Protein AF-A0A9X9HSL7-F1 (afdb_monomer_lite)

Radius of gyration: 44.94 Å; chains: 1; bounding box: 104×44×139 Å

Sequence (398 aa):
MDKENIPQENKRNYLLWALAIFALIAFLIVLGFYIFHFKTLFIIKDSATWGTFGDYVGGTLNPIISFLALIGLLYTIHQQAQEMEATRNELKQSAEQQSRQSEIFNLQQFESTFFSLLEQHNNILEKITNNNNKIIKNKKFNNLKLSIEDESIKEIYNNYLEHEELYSLNQSHIENSNRYIRNNIRQNPELRRYFIILFQILKFISISLSTDRQAITTSFSSNNEQSREILSSLYIDPKEKIYSNILRSLIPNEILKILALNCLTLDNSTDIQNLKTFFNFQGLLNRYNFLEHLQLIFSNDVCPIKNHHEFICLFLLKTIGIDDLQGSFSNNYTPEEITDLFMNSQKNFISILNDKISKLTVNIKNYNMLSSNEQARETETILKKFSNMLSILKSIEN

InterPro domains:
  IPR031709 Putative phage abortive infection protein [PF16872] (188-294)

Foldseek 3Di:
DDDPPPPVVVVVVVVVVVVVVVLVVQLVVLVVVVCVVVVDPDDDPDPVVVVVSCCSSCVPSVVVVVVVVVVVVVVVVVVVVVVVVVVVVVVVVVVVVVVVVVVVVLVVVLVVVLVVLLVVLVVLVVVLQVVQVVVVVVVCVVPDDDDDDPVRLVSSLVVLQDPPQCLDPPDDNQVSLLVRLVPRQCPDPSNVVNVVSVLVSLLSLCCSQDPCNPQSVVLVVDQDQVSLVSLLPDDDDPSSLVSLVVSLVSDDLSSLLSVLSNQFQHDPDPVPPPDHHRSNSLSSLLNRLSCQVRDLDDDLPDAPVRNCSSLSSLSSCLRRDCPSNCSSNVPPDDNVNSVVVNVVNLVSVLVNLVVLLVVLVVVLVVCVVVVVVVVNVVSVVVSVVSVSVNVVSVVPDD

Structure (mmCIF, N/CA/C/O backbone):
data_AF-A0A9X9HSL7-F1
#
_entry.id   AF-A0A9X9HSL7-F1
#
loop_
_atom_site.group_PDB
_atom_site.id
_atom_site.type_symbol
_atom_site.label_atom_id
_atom_site.label_alt_id
_atom_site.label_comp_id
_atom_site.label_asym_id
_atom_site.label_entity_id
_atom_site.label_seq_id
_atom_site.pdbx_PDB_ins_code
_atom_site.Cartn_x
_atom_site.Cartn_y
_atom_site.Cartn_z
_atom_site.occupancy
_atom_site.B_iso_or_equiv
_atom_site.auth_seq_id
_atom_site.auth_comp_id
_atom_site.auth_asym_id
_atom_site.auth_atom_id
_atom_site.pdbx_PDB_model_num
ATOM 1 N N . MET A 1 1 ? 7.705 -14.833 -48.960 1.00 34.09 1 MET A N 1
ATOM 2 C CA . MET A 1 1 ? 8.157 -14.978 -50.359 1.00 34.09 1 MET A CA 1
ATOM 3 C C . MET A 1 1 ? 9.651 -14.746 -50.317 1.00 34.09 1 MET A C 1
ATOM 5 O O . MET A 1 1 ? 10.117 -13.619 -50.445 1.00 34.09 1 MET A O 1
ATOM 9 N N . ASP A 1 2 ? 10.357 -15.805 -49.938 1.00 35.97 2 ASP A N 1
ATOM 10 C CA . ASP A 1 2 ? 11.780 -15.778 -49.639 1.00 35.97 2 ASP A CA 1
ATOM 11 C C . ASP A 1 2 ? 12.544 -15.615 -50.946 1.00 35.97 2 ASP A C 1
ATOM 13 O O . ASP A 1 2 ? 12.517 -16.488 -51.812 1.00 35.97 2 ASP A O 1
ATOM 17 N N . LYS A 1 3 ? 13.182 -14.456 -51.126 1.00 40.62 3 LYS A N 1
ATOM 18 C CA . LYS A 1 3 ? 14.195 -14.316 -52.166 1.00 40.62 3 LYS A CA 1
ATOM 19 C C . LYS A 1 3 ? 15.361 -15.191 -51.738 1.00 40.62 3 LYS A C 1
ATOM 21 O O . LYS A 1 3 ? 15.956 -14.932 -50.696 1.00 40.62 3 LYS A O 1
ATOM 26 N N . GLU A 1 4 ? 15.653 -16.213 -52.536 1.00 41.94 4 GLU A N 1
ATOM 27 C CA . GLU A 1 4 ? 16.879 -17.001 -52.458 1.00 41.94 4 GLU A CA 1
ATOM 28 C C . GLU A 1 4 ? 18.077 -16.062 -52.280 1.00 41.94 4 GLU A C 1
ATOM 30 O O . GLU A 1 4 ? 18.555 -15.415 -53.218 1.00 41.94 4 GLU A O 1
ATOM 35 N N . ASN A 1 5 ? 18.564 -15.978 -51.044 1.00 45.91 5 ASN A N 1
ATOM 36 C CA . ASN A 1 5 ? 19.870 -15.431 -50.748 1.00 45.91 5 ASN A CA 1
ATOM 37 C C . ASN A 1 5 ? 20.884 -16.434 -51.290 1.00 45.91 5 ASN A C 1
ATOM 39 O O . ASN A 1 5 ? 21.306 -17.350 -50.589 1.00 45.91 5 ASN A O 1
ATOM 43 N N . ILE A 1 6 ? 21.267 -16.267 -52.558 1.00 49.41 6 ILE A N 1
ATOM 44 C CA . ILE A 1 6 ? 22.496 -16.862 -53.082 1.00 49.41 6 ILE A CA 1
ATOM 45 C C . ILE A 1 6 ? 23.597 -16.485 -52.076 1.00 49.41 6 ILE A C 1
ATOM 47 O O . ILE A 1 6 ? 23.813 -15.281 -51.881 1.00 49.41 6 ILE A O 1
ATOM 51 N N . PRO A 1 7 ? 24.258 -17.452 -51.412 1.00 45.00 7 PRO A N 1
ATOM 52 C CA . PRO A 1 7 ? 25.229 -17.150 -50.368 1.00 45.00 7 PRO A CA 1
ATOM 53 C C . PRO A 1 7 ? 26.293 -16.209 -50.938 1.00 45.00 7 PRO A C 1
ATOM 55 O O . PRO A 1 7 ? 26.832 -16.459 -52.019 1.00 45.00 7 PRO A O 1
ATOM 58 N N . GLN A 1 8 ? 26.557 -15.091 -50.249 1.00 55.47 8 GLN A N 1
ATOM 59 C CA . GLN A 1 8 ? 27.452 -14.027 -50.734 1.00 55.47 8 GLN A CA 1
ATOM 60 C C . GLN A 1 8 ? 28.848 -14.546 -51.120 1.00 55.47 8 GLN A C 1
ATOM 62 O O . GLN A 1 8 ? 29.497 -14.001 -52.015 1.00 55.47 8 GLN A O 1
ATOM 67 N N . GLU A 1 9 ? 29.266 -15.656 -50.514 1.00 51.66 9 GLU A N 1
ATOM 68 C CA . GLU A 1 9 ? 30.484 -16.392 -50.841 1.00 51.66 9 GLU A CA 1
ATOM 69 C C . GLU A 1 9 ? 30.545 -16.832 -52.318 1.00 51.66 9 GLU A C 1
ATOM 71 O O . GLU A 1 9 ? 31.569 -16.649 -52.978 1.00 51.66 9 GLU A O 1
ATOM 76 N N . ASN A 1 10 ? 29.426 -17.288 -52.892 1.00 57.47 10 ASN A N 1
ATOM 77 C CA . ASN A 1 10 ? 29.357 -17.706 -54.296 1.00 57.47 10 ASN A CA 1
ATOM 78 C C . ASN A 1 10 ? 29.457 -16.520 -55.267 1.00 57.47 10 ASN A C 1
ATOM 80 O O . ASN A 1 10 ? 30.075 -16.642 -56.326 1.00 57.47 10 ASN A O 1
ATOM 84 N N . LYS A 1 11 ? 28.908 -15.351 -54.905 1.00 61.06 11 LYS A N 1
ATOM 85 C CA . LYS A 1 11 ? 29.014 -14.131 -55.727 1.00 61.06 11 LYS A CA 1
ATOM 86 C C . LYS A 1 11 ? 30.439 -13.574 -55.738 1.00 61.06 11 LYS A C 1
ATOM 88 O O . LYS A 1 11 ? 30.921 -13.171 -56.794 1.00 61.06 11 LYS A O 1
ATOM 93 N N . ARG A 1 12 ? 31.133 -13.602 -54.594 1.00 63.03 12 ARG A N 1
ATOM 94 C CA . ARG A 1 12 ? 32.540 -13.179 -54.489 1.00 63.03 12 ARG A CA 1
ATOM 95 C C . ARG A 1 12 ? 33.459 -14.070 -55.325 1.00 63.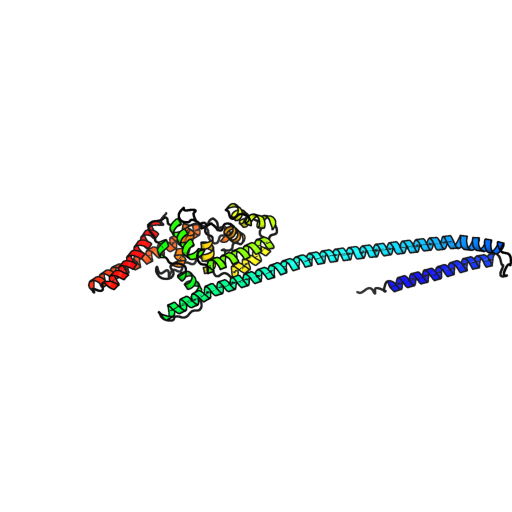03 12 ARG A C 1
ATOM 97 O O . ARG A 1 12 ? 34.295 -13.556 -56.061 1.00 63.03 12 ARG A O 1
ATOM 104 N N . ASN A 1 13 ? 33.257 -15.387 -55.276 1.00 68.81 13 ASN A N 1
ATOM 105 C CA . ASN A 1 13 ? 34.047 -16.335 -56.063 1.00 68.81 13 ASN A CA 1
ATOM 106 C C . ASN A 1 13 ? 33.836 -16.129 -57.570 1.00 68.81 13 ASN A C 1
ATOM 108 O O . ASN A 1 13 ? 34.804 -16.101 -58.325 1.00 68.81 13 ASN A O 1
ATOM 112 N N . TYR A 1 14 ? 32.599 -15.890 -58.010 1.00 75.88 14 TYR A N 1
ATOM 113 C CA . TYR A 1 14 ? 32.302 -15.595 -59.413 1.00 75.88 14 TYR A CA 1
ATOM 114 C C . TYR A 1 14 ? 32.969 -14.300 -59.908 1.00 75.88 14 TYR A C 1
ATOM 116 O O . TYR A 1 14 ? 33.540 -14.282 -60.996 1.00 75.88 14 TYR A O 1
ATOM 124 N N . LEU A 1 15 ? 32.957 -13.233 -59.099 1.00 72.19 15 LEU A N 1
ATOM 125 C CA . LEU A 1 15 ? 33.617 -11.964 -59.435 1.00 72.19 15 LEU A CA 1
ATOM 126 C C . LEU A 1 15 ? 35.140 -12.117 -59.577 1.00 72.19 15 LEU A C 1
ATOM 128 O O . LEU A 1 15 ? 35.725 -11.554 -60.502 1.00 72.19 15 LEU A O 1
ATOM 132 N N . LEU A 1 16 ? 35.776 -12.910 -58.707 1.00 73.94 16 LEU A N 1
ATOM 133 C CA . LEU A 1 16 ? 37.214 -13.192 -58.781 1.00 73.94 16 LEU A CA 1
ATOM 134 C C . LEU A 1 16 ? 37.581 -13.977 -60.050 1.00 73.94 16 LEU A C 1
ATOM 136 O O . LEU A 1 16 ? 38.534 -13.615 -60.742 1.00 73.94 16 LEU A O 1
ATOM 140 N N . TRP A 1 17 ? 36.799 -15.003 -60.403 1.00 80.56 17 TRP A N 1
ATOM 141 C CA . TRP A 1 17 ? 36.993 -15.756 -61.647 1.00 80.56 17 TRP A CA 1
ATOM 142 C C . TRP A 1 17 ? 36.742 -14.899 -62.895 1.00 80.56 17 TRP A C 1
ATOM 144 O O . TRP A 1 17 ? 37.509 -14.978 -63.855 1.00 80.56 17 TRP A O 1
ATOM 154 N N . ALA A 1 18 ? 35.725 -14.035 -62.877 1.00 78.94 18 ALA A N 1
ATOM 155 C CA . ALA A 1 18 ? 35.432 -13.121 -63.979 1.00 78.94 18 ALA A CA 1
ATOM 156 C C . ALA A 1 18 ? 36.569 -12.108 -64.216 1.00 78.94 18 ALA A C 1
ATOM 158 O O . ALA A 1 18 ? 36.962 -11.887 -65.362 1.00 78.94 18 ALA A O 1
ATOM 159 N N . LEU A 1 19 ? 37.144 -11.540 -63.149 1.00 76.06 19 LEU A N 1
ATOM 160 C CA . LEU A 1 19 ? 38.304 -10.642 -63.235 1.00 76.06 19 LEU A CA 1
ATOM 161 C C . LEU A 1 19 ? 39.553 -11.356 -63.773 1.00 76.06 19 LEU A C 1
ATOM 163 O O . LEU A 1 19 ? 40.258 -10.798 -64.614 1.00 76.06 19 LEU A O 1
ATOM 167 N N . ALA A 1 20 ? 39.802 -12.598 -63.345 1.00 79.19 20 ALA A N 1
ATOM 168 C CA . ALA A 1 20 ? 40.928 -13.398 -63.830 1.00 79.19 20 ALA A CA 1
ATOM 169 C C . ALA A 1 20 ? 40.811 -13.722 -65.331 1.00 79.19 20 ALA A C 1
ATOM 171 O O . ALA A 1 20 ? 41.781 -13.585 -66.078 1.00 79.19 20 ALA A O 1
ATOM 172 N N . ILE A 1 21 ? 39.611 -14.093 -65.792 1.00 84.38 21 ILE A N 1
ATOM 173 C CA . ILE A 1 21 ? 39.335 -14.361 -67.211 1.00 84.38 21 ILE A CA 1
ATOM 174 C C . ILE A 1 21 ? 39.485 -13.082 -68.043 1.00 84.38 21 ILE A C 1
ATOM 176 O O . ILE A 1 21 ? 40.096 -13.109 -69.110 1.00 84.38 21 ILE A O 1
ATOM 180 N N . PHE A 1 22 ? 38.983 -11.948 -67.550 1.00 82.12 22 PHE A N 1
ATOM 181 C CA . PHE A 1 22 ? 39.115 -10.663 -68.235 1.00 82.12 22 PHE A CA 1
ATOM 182 C C . PHE A 1 22 ? 40.582 -10.239 -68.394 1.00 82.12 22 PHE A C 1
ATOM 184 O O . PHE A 1 22 ? 40.991 -9.832 -69.482 1.00 82.12 22 PHE A O 1
ATOM 191 N N . ALA A 1 23 ? 41.393 -10.383 -67.340 1.00 78.25 23 ALA A N 1
ATOM 192 C CA . ALA A 1 23 ? 42.823 -10.083 -67.387 1.00 78.25 23 ALA A CA 1
ATOM 193 C C . ALA A 1 23 ? 43.567 -10.965 -68.408 1.00 78.25 23 ALA A C 1
ATOM 195 O O . ALA A 1 23 ? 44.396 -10.463 -69.170 1.00 78.25 23 ALA A O 1
ATOM 196 N N . LEU A 1 24 ? 43.224 -12.257 -68.480 1.00 82.50 24 LEU A N 1
ATOM 197 C CA . LEU A 1 24 ? 43.778 -13.188 -69.466 1.00 82.50 24 LEU A CA 1
ATOM 198 C C . LEU A 1 24 ? 43.417 -12.780 -70.903 1.00 82.50 24 LEU A C 1
ATOM 200 O O . LEU A 1 24 ? 44.280 -12.768 -71.778 1.00 82.50 24 LEU A O 1
ATOM 204 N N . ILE A 1 25 ? 42.159 -12.406 -71.146 1.00 84.81 25 ILE A N 1
ATOM 205 C CA . ILE A 1 25 ? 41.692 -11.953 -72.464 1.00 84.81 25 ILE A CA 1
ATOM 206 C C . ILE A 1 25 ? 42.398 -10.654 -72.873 1.00 84.81 25 ILE A C 1
ATOM 208 O O . ILE A 1 25 ? 42.884 -10.558 -73.998 1.00 84.81 25 ILE A O 1
ATOM 212 N N . ALA A 1 26 ? 42.510 -9.676 -71.969 1.00 80.31 26 ALA A N 1
ATOM 213 C CA . ALA A 1 26 ? 43.207 -8.417 -72.237 1.00 80.31 26 ALA A CA 1
ATOM 214 C C . ALA A 1 26 ? 44.682 -8.648 -72.611 1.00 80.31 26 ALA A C 1
ATOM 216 O O . ALA A 1 26 ? 45.178 -8.056 -73.570 1.00 80.31 26 ALA A O 1
ATOM 217 N N . PHE A 1 27 ? 45.361 -9.562 -71.912 1.00 81.62 27 PHE A N 1
ATOM 218 C CA . PHE A 1 27 ? 46.731 -9.958 -72.235 1.00 81.62 27 PHE A CA 1
ATOM 219 C C . PHE A 1 27 ? 46.840 -10.598 -73.626 1.00 81.62 27 PHE A C 1
ATOM 221 O O . PHE A 1 27 ? 47.694 -10.204 -74.421 1.00 81.62 27 PHE A O 1
ATOM 228 N N . LEU A 1 28 ? 45.946 -11.537 -73.954 1.00 83.56 28 LEU A N 1
ATOM 229 C CA . LEU A 1 28 ? 45.916 -12.196 -75.264 1.00 83.56 28 LEU A CA 1
ATOM 230 C C . LEU A 1 28 ? 45.619 -11.219 -76.411 1.00 83.56 28 LEU A C 1
ATOM 232 O O . LEU A 1 28 ? 46.181 -11.372 -77.493 1.00 83.56 28 LEU A O 1
ATOM 236 N N . ILE A 1 29 ? 44.785 -10.200 -76.183 1.00 82.62 29 ILE A N 1
ATOM 237 C CA . ILE A 1 29 ? 44.496 -9.151 -77.171 1.00 82.62 29 ILE A CA 1
ATOM 238 C C . ILE A 1 29 ? 45.744 -8.303 -77.440 1.00 82.62 29 ILE A C 1
ATOM 240 O O . ILE A 1 29 ? 46.105 -8.117 -78.601 1.00 82.62 29 ILE A O 1
ATOM 244 N N . VAL A 1 30 ? 46.434 -7.826 -76.397 1.00 80.62 30 VAL A N 1
ATOM 245 C CA . VAL A 1 30 ? 47.669 -7.031 -76.557 1.00 80.62 30 VAL A CA 1
ATOM 246 C C . VAL A 1 30 ? 48.761 -7.857 -77.246 1.00 80.62 30 VAL A C 1
ATOM 248 O O . VAL A 1 30 ? 49.420 -7.368 -78.164 1.00 80.62 30 VAL A O 1
ATOM 251 N N . LEU A 1 31 ? 48.901 -9.132 -76.869 1.00 78.62 31 LEU A N 1
ATOM 252 C CA . LEU A 1 31 ? 49.821 -10.070 -77.512 1.00 78.62 31 LEU A CA 1
ATOM 253 C C . LEU A 1 31 ? 49.461 -10.303 -78.990 1.00 78.62 31 LEU A C 1
ATOM 255 O O . LEU A 1 31 ? 50.338 -10.286 -79.852 1.00 78.62 31 LEU A O 1
ATOM 259 N N . GLY A 1 32 ? 48.173 -10.475 -79.296 1.00 80.25 32 GLY A N 1
ATOM 260 C CA . GLY A 1 32 ? 47.668 -10.659 -80.656 1.00 80.25 32 GLY A CA 1
ATOM 261 C C . GLY A 1 32 ? 47.916 -9.443 -81.549 1.00 80.25 32 GLY A C 1
ATOM 262 O O . GLY A 1 32 ? 48.407 -9.600 -82.666 1.00 80.25 32 GLY A O 1
ATOM 263 N N . PHE A 1 33 ? 47.655 -8.231 -81.048 1.00 77.94 33 PHE A N 1
ATOM 264 C CA . PHE A 1 33 ? 47.955 -6.984 -81.760 1.00 77.94 33 PHE A CA 1
ATOM 265 C C . PHE A 1 33 ? 49.455 -6.807 -82.014 1.00 77.94 33 PHE A C 1
ATOM 267 O O . PHE A 1 33 ? 49.844 -6.410 -83.114 1.00 77.94 33 PHE A O 1
ATOM 274 N N . TYR A 1 34 ? 50.299 -7.157 -81.041 1.00 74.12 34 TYR A N 1
ATOM 275 C CA . TYR A 1 34 ? 51.751 -7.124 -81.203 1.00 74.12 34 TYR A CA 1
ATOM 276 C C . TYR A 1 34 ? 52.224 -8.095 -82.301 1.00 74.12 34 TYR A C 1
ATOM 278 O O . TYR A 1 34 ? 52.914 -7.688 -83.237 1.00 74.12 34 TYR A O 1
ATOM 286 N N . ILE A 1 35 ? 51.798 -9.362 -82.256 1.00 75.25 35 ILE A N 1
ATOM 287 C CA . ILE A 1 35 ? 52.170 -10.374 -83.262 1.00 75.25 35 ILE A CA 1
ATOM 288 C C . ILE A 1 35 ? 51.656 -9.984 -84.657 1.00 75.25 35 ILE A C 1
ATOM 290 O O . ILE A 1 35 ? 52.379 -10.129 -85.643 1.00 75.25 35 ILE A O 1
ATOM 294 N N . PHE A 1 36 ? 50.431 -9.458 -84.750 1.00 74.19 36 PHE A N 1
ATOM 295 C CA . PHE A 1 36 ? 49.831 -9.024 -86.013 1.00 74.19 36 PHE A CA 1
ATOM 296 C C . PHE A 1 36 ? 50.592 -7.857 -86.656 1.00 74.19 36 PHE A C 1
ATOM 298 O O . PHE A 1 36 ? 50.850 -7.879 -87.861 1.00 74.19 36 PHE A O 1
ATOM 305 N N . HIS A 1 37 ? 50.976 -6.855 -85.861 1.00 71.12 37 HIS A N 1
ATOM 306 C CA . HIS A 1 37 ? 51.648 -5.656 -86.358 1.00 71.12 37 HIS A CA 1
ATOM 307 C C . HIS A 1 37 ? 53.121 -5.911 -86.710 1.00 71.12 37 HIS A C 1
ATOM 309 O O . HIS A 1 37 ? 53.603 -5.434 -87.736 1.00 71.12 37 HIS A O 1
ATOM 315 N N . PHE A 1 38 ? 53.839 -6.683 -85.890 1.00 69.94 38 PHE A N 1
ATOM 316 C CA . PHE A 1 38 ? 55.276 -6.904 -86.072 1.00 69.94 38 PHE A CA 1
ATOM 317 C C . PHE A 1 38 ? 55.615 -8.159 -86.890 1.00 69.94 38 PHE A C 1
ATOM 319 O O . PHE A 1 38 ? 56.755 -8.290 -87.322 1.00 69.94 38 PHE A O 1
ATOM 326 N N . LYS A 1 39 ? 54.650 -9.060 -87.146 1.00 65.00 39 LYS A N 1
ATOM 327 C CA . LYS A 1 39 ? 54.799 -10.305 -87.937 1.00 65.00 39 LYS A CA 1
ATOM 328 C C . LYS A 1 39 ? 55.990 -11.193 -87.534 1.00 65.00 39 LYS A C 1
ATOM 330 O O . LYS A 1 39 ? 56.456 -12.007 -88.331 1.00 65.00 39 LYS A O 1
ATOM 335 N N . THR A 1 40 ? 56.469 -11.077 -86.298 1.00 60.16 40 THR A N 1
ATOM 336 C CA . THR A 1 40 ? 57.650 -11.799 -85.814 1.00 60.16 40 THR A CA 1
ATOM 337 C C . THR A 1 40 ? 57.222 -12.927 -84.884 1.00 60.16 40 THR A C 1
ATOM 339 O O . THR A 1 40 ? 56.828 -12.686 -83.750 1.00 60.16 40 THR A O 1
ATOM 342 N N . LEU A 1 41 ? 57.295 -14.169 -85.373 1.00 56.03 41 LEU A N 1
ATOM 343 C CA . LEU A 1 41 ? 57.035 -15.393 -84.593 1.00 56.03 41 LEU A CA 1
ATOM 344 C C . LEU A 1 41 ? 58.322 -16.148 -84.204 1.00 56.03 41 LEU A C 1
ATOM 346 O O . LEU A 1 41 ? 58.247 -17.208 -83.588 1.00 56.03 41 LEU A O 1
ATOM 350 N N . PHE A 1 42 ? 59.506 -15.631 -84.552 1.00 55.25 42 PHE A N 1
ATOM 351 C CA . PHE A 1 42 ? 60.787 -16.266 -84.231 1.00 55.25 42 PHE A CA 1
ATOM 352 C C . PHE A 1 42 ? 61.428 -15.648 -82.986 1.00 55.25 42 PHE A C 1
ATOM 354 O O . PHE A 1 42 ? 61.433 -14.431 -82.822 1.00 55.25 42 PHE A O 1
ATOM 361 N N . ILE A 1 43 ? 61.994 -16.502 -82.128 1.00 56.88 43 ILE A N 1
ATOM 362 C CA . ILE A 1 43 ? 62.700 -16.131 -80.894 1.00 56.88 43 ILE A CA 1
ATOM 363 C C . ILE A 1 43 ? 63.915 -15.264 -81.261 1.00 56.88 43 ILE A C 1
ATOM 365 O O . ILE A 1 43 ? 64.950 -15.770 -81.701 1.00 56.88 43 ILE A O 1
ATOM 369 N N . ILE A 1 44 ? 63.779 -13.947 -81.107 1.00 57.81 44 ILE A N 1
ATOM 370 C CA . ILE A 1 44 ? 64.858 -12.979 -81.325 1.00 57.81 44 ILE A CA 1
ATOM 371 C C . ILE A 1 44 ? 65.863 -13.127 -80.168 1.00 57.81 44 ILE A C 1
ATOM 373 O O . ILE A 1 44 ? 65.477 -13.094 -78.999 1.00 57.81 44 ILE A O 1
ATOM 377 N N . LYS A 1 45 ? 67.155 -13.308 -80.481 1.00 58.41 45 LYS A N 1
ATOM 378 C CA . LYS A 1 45 ? 68.253 -13.445 -79.495 1.00 58.41 45 LYS A CA 1
ATOM 379 C C . LYS A 1 45 ? 68.745 -12.105 -78.916 1.00 58.41 45 LYS A C 1
ATOM 381 O O . LYS A 1 45 ? 69.679 -12.102 -78.121 1.00 58.41 45 LYS A O 1
ATOM 386 N N . ASP A 1 46 ? 68.151 -10.985 -79.327 1.00 66.94 46 ASP A N 1
ATOM 387 C CA . ASP A 1 46 ? 68.567 -9.635 -78.941 1.00 66.94 46 ASP A CA 1
ATOM 388 C C . ASP A 1 46 ? 67.749 -9.110 -77.751 1.00 66.94 46 ASP A C 1
A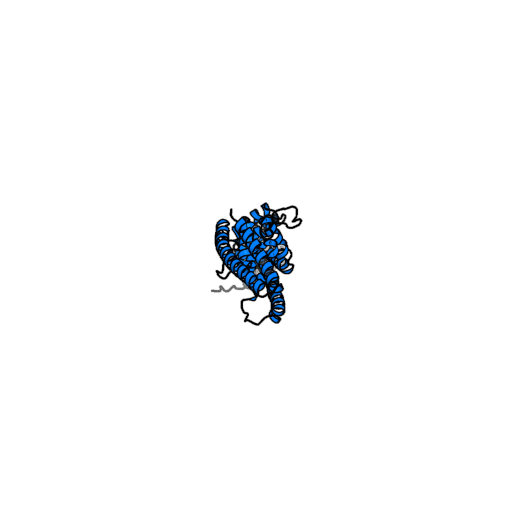TOM 390 O O . ASP A 1 46 ? 66.533 -8.915 -77.839 1.00 66.94 46 ASP A O 1
ATOM 394 N N . SER A 1 47 ? 68.438 -8.865 -76.637 1.00 69.94 47 SER A N 1
ATOM 395 C CA . SER A 1 47 ? 67.862 -8.403 -75.369 1.00 69.94 47 SER A CA 1
ATOM 396 C C . SER A 1 47 ? 67.143 -7.050 -75.502 1.00 69.94 47 SER A C 1
ATOM 398 O O . SER A 1 47 ? 66.130 -6.818 -74.841 1.00 69.94 47 SER A O 1
ATOM 400 N N . ALA A 1 48 ? 67.593 -6.176 -76.411 1.00 74.62 48 ALA A N 1
ATOM 401 C CA . ALA A 1 48 ? 66.990 -4.854 -76.604 1.00 74.62 48 ALA A CA 1
ATOM 402 C C . ALA A 1 48 ? 65.541 -4.926 -77.131 1.00 74.62 48 ALA A C 1
ATOM 404 O O . ALA A 1 48 ? 64.688 -4.141 -76.717 1.00 74.62 48 ALA A O 1
ATOM 405 N N . THR A 1 49 ? 65.239 -5.899 -77.998 1.00 71.38 49 THR A N 1
ATOM 406 C CA . THR A 1 49 ? 63.880 -6.111 -78.541 1.00 71.38 49 THR A CA 1
ATOM 407 C C . THR A 1 49 ? 62.903 -6.686 -77.514 1.00 71.38 49 THR A C 1
ATOM 409 O O . THR A 1 49 ? 61.712 -6.376 -77.544 1.00 71.38 49 THR A O 1
ATOM 412 N N . TRP A 1 50 ? 63.406 -7.467 -76.554 1.00 72.94 50 TRP A N 1
ATOM 413 C CA . TRP A 1 50 ? 62.620 -7.922 -75.407 1.00 72.94 50 TRP A CA 1
ATOM 414 C C . TRP A 1 50 ? 62.288 -6.774 -74.449 1.00 72.94 50 TRP A C 1
ATOM 416 O O . TRP A 1 50 ? 61.181 -6.741 -73.913 1.00 72.94 50 TRP A O 1
ATOM 426 N N . GLY A 1 51 ? 63.202 -5.809 -74.291 1.00 75.38 51 GLY A N 1
ATOM 427 C CA . GLY A 1 51 ? 62.955 -4.575 -73.541 1.00 75.38 51 GLY A CA 1
ATOM 428 C C . GLY A 1 51 ? 61.807 -3.751 -74.131 1.00 75.38 51 GLY A C 1
ATOM 429 O O . GLY A 1 51 ? 60.838 -3.466 -73.436 1.00 75.38 51 GLY A O 1
ATOM 430 N N . THR A 1 52 ? 61.843 -3.463 -75.436 1.00 79.00 52 THR A N 1
ATOM 431 C CA . THR A 1 52 ? 60.795 -2.664 -76.104 1.00 79.00 52 THR A CA 1
ATOM 432 C C . THR A 1 52 ? 59.438 -3.371 -76.178 1.00 79.00 52 THR A C 1
ATOM 434 O O . THR A 1 52 ? 58.396 -2.719 -76.096 1.00 79.00 52 THR A O 1
ATOM 437 N N . PHE A 1 53 ? 59.419 -4.704 -76.287 1.00 77.69 53 PHE A N 1
ATOM 438 C CA . PHE A 1 53 ? 58.191 -5.490 -76.125 1.00 77.69 53 PHE A CA 1
ATOM 439 C C . PHE A 1 53 ? 57.622 -5.365 -74.708 1.00 77.69 53 PHE A C 1
ATOM 441 O O . PHE A 1 53 ? 56.427 -5.104 -74.546 1.00 77.69 53 PHE A O 1
ATOM 448 N N . GLY A 1 54 ? 58.477 -5.514 -73.692 1.00 77.00 54 GLY A N 1
ATOM 449 C CA . GLY A 1 54 ? 58.109 -5.333 -72.291 1.00 77.00 54 GLY A CA 1
ATOM 450 C C . GLY A 1 54 ? 57.517 -3.950 -72.021 1.00 77.00 54 GLY A C 1
ATOM 451 O O . GLY A 1 54 ? 56.488 -3.856 -71.354 1.00 77.00 54 GLY A O 1
ATOM 452 N N . ASP A 1 55 ? 58.091 -2.902 -72.615 1.00 81.56 55 ASP A N 1
ATOM 453 C CA . ASP A 1 55 ? 57.598 -1.526 -72.498 1.00 81.56 55 ASP A CA 1
ATOM 454 C C . ASP A 1 55 ? 56.217 -1.334 -73.147 1.00 81.56 55 ASP A C 1
ATOM 456 O O . ASP A 1 55 ? 55.357 -0.665 -72.577 1.00 81.56 55 ASP A O 1
ATOM 460 N N . TYR A 1 56 ? 55.950 -1.949 -74.306 1.00 80.62 56 TYR A N 1
ATOM 461 C CA . TYR A 1 56 ? 54.640 -1.872 -74.972 1.00 80.62 56 TYR A CA 1
ATOM 462 C C . TYR A 1 56 ? 53.545 -2.630 -74.205 1.00 80.62 56 TYR A C 1
ATOM 464 O O . TYR A 1 56 ? 52.454 -2.097 -73.963 1.00 80.62 56 TYR A O 1
ATOM 472 N N . VAL A 1 57 ? 53.842 -3.871 -73.802 1.00 80.12 57 VAL A N 1
ATOM 473 C CA . VAL A 1 57 ? 52.928 -4.716 -73.020 1.00 80.12 57 VAL A CA 1
ATOM 474 C C . VAL A 1 57 ? 52.665 -4.065 -71.667 1.00 80.12 57 VAL A C 1
ATOM 476 O O . VAL A 1 57 ? 51.508 -3.851 -71.315 1.00 80.12 57 VAL A O 1
ATOM 479 N N . GLY A 1 58 ? 53.717 -3.676 -70.944 1.00 80.38 58 GLY A N 1
ATOM 480 C CA . GLY A 1 58 ? 53.616 -2.999 -69.654 1.00 80.38 58 GLY A CA 1
ATOM 481 C C . GLY A 1 58 ? 52.920 -1.643 -69.754 1.00 80.38 58 GLY A C 1
ATOM 482 O O . GLY A 1 58 ? 52.041 -1.350 -68.948 1.00 80.38 58 GLY A O 1
ATOM 483 N N . GLY A 1 59 ? 53.234 -0.841 -70.773 1.00 81.88 59 GLY A N 1
ATOM 484 C CA . GLY A 1 59 ? 52.637 0.478 -70.995 1.00 81.88 59 GLY A CA 1
ATOM 485 C C . GLY A 1 59 ? 51.141 0.439 -71.319 1.00 81.88 59 GLY A C 1
ATOM 486 O O . GLY A 1 59 ? 50.423 1.371 -70.966 1.00 81.88 59 GLY A O 1
ATOM 487 N N . THR A 1 60 ? 50.653 -0.648 -71.926 1.00 81.06 60 THR A N 1
ATOM 488 C CA . THR A 1 60 ? 49.230 -0.810 -72.278 1.00 81.06 60 THR A CA 1
ATOM 489 C C . THR A 1 60 ? 48.442 -1.550 -71.194 1.00 81.06 60 THR A C 1
ATOM 491 O O . THR A 1 60 ? 47.344 -1.129 -70.829 1.00 81.06 60 THR A O 1
ATOM 494 N N . LEU A 1 61 ? 48.986 -2.643 -70.644 1.00 81.31 61 LEU A N 1
ATOM 495 C CA . LEU A 1 61 ? 48.300 -3.448 -69.628 1.00 81.31 61 LEU A CA 1
ATOM 496 C C . LEU A 1 61 ? 48.300 -2.791 -68.247 1.00 81.31 61 LEU A C 1
ATOM 498 O O . LEU A 1 61 ? 47.280 -2.876 -67.566 1.00 81.31 61 LEU A O 1
ATOM 502 N N . ASN A 1 62 ? 49.375 -2.114 -67.822 1.00 83.94 62 ASN A N 1
ATOM 503 C CA . ASN A 1 62 ? 49.432 -1.548 -66.469 1.00 83.94 62 ASN A CA 1
ATOM 504 C C . ASN A 1 62 ? 48.333 -0.506 -66.203 1.00 83.94 62 ASN A C 1
ATOM 506 O O . ASN A 1 62 ? 47.717 -0.598 -65.139 1.00 83.94 62 ASN A O 1
ATOM 510 N N . PRO A 1 63 ? 48.012 0.437 -67.116 1.00 87.25 63 PRO A N 1
ATOM 511 C CA . PRO A 1 63 ? 46.885 1.350 -66.917 1.00 87.25 63 PRO A CA 1
ATOM 512 C C . PRO A 1 63 ? 45.531 0.632 -66.824 1.00 87.25 63 PRO A C 1
ATOM 514 O O . PRO A 1 63 ? 44.723 0.967 -65.958 1.00 87.25 63 PRO A O 1
ATOM 517 N N . ILE A 1 64 ? 45.295 -0.388 -67.661 1.00 82.75 64 ILE A N 1
ATOM 518 C CA . ILE A 1 64 ? 44.043 -1.168 -67.666 1.00 82.75 64 ILE A CA 1
ATOM 519 C C . ILE A 1 64 ? 43.900 -1.951 -66.356 1.00 82.75 64 ILE A C 1
ATOM 521 O O . ILE A 1 64 ? 42.868 -1.865 -65.691 1.00 82.75 64 ILE A O 1
ATOM 525 N N . ILE A 1 65 ? 44.948 -2.677 -65.956 1.00 83.50 65 ILE A N 1
ATOM 526 C CA . ILE A 1 65 ? 44.982 -3.444 -64.705 1.00 83.50 65 ILE A CA 1
ATOM 527 C C . ILE A 1 65 ? 44.823 -2.507 -63.501 1.00 83.50 65 ILE A C 1
ATOM 529 O O . ILE A 1 65 ? 44.026 -2.798 -62.612 1.00 83.50 65 ILE A O 1
ATOM 533 N N . SER A 1 66 ? 45.512 -1.360 -63.483 1.00 87.81 66 SER A N 1
ATOM 534 C CA . SER A 1 66 ? 45.398 -0.382 -62.390 1.00 87.81 66 SER A CA 1
ATOM 535 C C . SER A 1 66 ? 43.985 0.196 -62.270 1.00 87.81 66 SER A C 1
ATOM 537 O O . SER A 1 66 ? 43.477 0.351 -61.161 1.00 87.81 66 SER A O 1
ATOM 539 N N . PHE A 1 67 ? 43.312 0.471 -63.391 1.00 85.88 67 PHE A N 1
ATOM 540 C CA . PHE A 1 67 ? 41.933 0.960 -63.379 1.00 85.88 67 PHE A CA 1
ATOM 541 C C . PHE A 1 67 ? 40.944 -0.100 -62.870 1.00 85.88 67 PHE A C 1
ATOM 543 O O . PHE A 1 67 ? 40.081 0.201 -62.046 1.00 85.88 67 PHE A O 1
ATOM 550 N N . LEU A 1 68 ? 41.100 -1.360 -63.290 1.00 83.06 68 LEU A N 1
ATOM 551 C CA . LEU A 1 68 ? 40.294 -2.470 -62.770 1.00 83.06 68 LEU A CA 1
ATOM 552 C C . LEU A 1 68 ? 40.531 -2.703 -61.276 1.00 83.06 68 LEU A C 1
ATOM 554 O O . LEU A 1 68 ? 39.576 -2.941 -60.538 1.00 83.06 68 LEU A O 1
ATOM 558 N N . ALA A 1 69 ? 41.781 -2.597 -60.820 1.00 87.44 69 ALA A N 1
ATOM 559 C CA . ALA A 1 69 ? 42.120 -2.678 -59.404 1.00 87.44 69 ALA A CA 1
ATOM 560 C C . ALA A 1 69 ? 41.432 -1.564 -58.599 1.00 87.44 69 ALA A C 1
ATOM 562 O O . ALA A 1 69 ? 40.875 -1.836 -57.535 1.00 87.44 69 ALA A O 1
ATOM 563 N N . LEU A 1 70 ? 41.386 -0.334 -59.129 1.00 90.56 70 LEU A N 1
ATOM 564 C CA . LEU A 1 70 ? 40.649 0.774 -58.518 1.00 90.56 70 LEU A CA 1
ATOM 565 C C . LEU A 1 70 ? 39.139 0.486 -58.435 1.00 90.56 70 LEU A C 1
ATOM 567 O O . LEU A 1 70 ? 38.541 0.716 -57.387 1.00 90.56 70 LEU A O 1
ATOM 571 N N . ILE A 1 71 ? 38.522 -0.059 -59.490 1.00 88.19 71 ILE A N 1
ATOM 572 C CA . ILE A 1 71 ? 37.099 -0.451 -59.472 1.00 88.19 71 ILE A CA 1
ATOM 573 C C . ILE A 1 71 ? 36.843 -1.543 -58.425 1.00 88.19 71 ILE A C 1
ATOM 575 O O . ILE A 1 71 ? 35.889 -1.441 -57.654 1.00 88.19 71 ILE A O 1
ATOM 579 N N . GLY A 1 72 ? 37.697 -2.568 -58.363 1.00 87.88 72 GLY A N 1
ATOM 580 C CA . GLY A 1 72 ? 37.596 -3.634 -57.364 1.00 87.88 72 GLY A CA 1
ATOM 581 C C . GLY A 1 72 ? 37.719 -3.108 -55.931 1.00 87.88 72 GLY A C 1
ATOM 582 O O . GLY A 1 72 ? 36.961 -3.522 -55.049 1.00 87.88 72 GLY A O 1
ATOM 583 N N . LEU A 1 73 ? 38.612 -2.139 -55.705 1.00 91.12 73 LEU A N 1
ATOM 584 C CA . LEU A 1 73 ? 38.742 -1.445 -54.426 1.00 91.12 73 LEU A CA 1
ATOM 585 C C . LEU A 1 73 ? 37.477 -0.642 -54.087 1.00 91.12 73 LEU A C 1
ATOM 587 O O . LEU A 1 73 ? 36.962 -0.780 -52.982 1.00 91.12 73 LEU A O 1
ATOM 591 N N . LEU A 1 74 ? 36.938 0.141 -55.028 1.00 91.62 74 LEU A N 1
ATOM 592 C CA . LEU A 1 74 ? 35.699 0.905 -54.826 1.00 91.62 74 LEU A CA 1
ATOM 593 C C . LEU A 1 74 ? 34.502 -0.004 -54.518 1.00 91.62 74 LEU A C 1
ATOM 595 O O . LEU A 1 74 ? 33.717 0.304 -53.624 1.00 91.62 74 LEU A O 1
ATOM 599 N N . TYR A 1 75 ? 34.386 -1.142 -55.207 1.00 87.69 75 TYR A N 1
ATOM 600 C CA . TYR A 1 75 ? 33.358 -2.145 -54.922 1.00 87.69 75 TYR A CA 1
ATOM 601 C C . TYR A 1 75 ? 33.518 -2.734 -53.516 1.00 87.69 75 TYR A C 1
ATOM 603 O O . TYR A 1 75 ? 32.542 -2.864 -52.781 1.00 87.69 75 TYR A O 1
ATOM 611 N N . THR A 1 76 ? 34.755 -3.031 -53.113 1.00 89.75 76 THR A N 1
ATOM 612 C CA . THR A 1 76 ? 35.054 -3.533 -51.765 1.00 89.75 76 THR A CA 1
ATOM 613 C C . THR A 1 76 ? 34.696 -2.500 -50.696 1.00 89.75 76 THR A C 1
ATOM 615 O O . THR A 1 76 ? 34.055 -2.851 -49.712 1.00 89.75 76 THR A O 1
ATOM 618 N N . ILE A 1 77 ? 35.032 -1.223 -50.903 1.00 93.69 77 ILE A N 1
ATOM 619 C CA . ILE A 1 77 ? 34.654 -0.124 -50.000 1.00 93.69 77 ILE A CA 1
ATOM 620 C C . ILE A 1 77 ? 33.130 0.010 -49.919 1.00 93.69 77 ILE A C 1
ATOM 622 O O . ILE A 1 77 ? 32.582 0.178 -48.833 1.00 93.69 77 ILE A O 1
ATOM 626 N N . HIS A 1 78 ? 32.432 -0.093 -51.052 1.00 90.81 78 HIS A N 1
ATOM 627 C CA . HIS A 1 78 ? 30.973 -0.040 -51.083 1.00 90.81 78 HIS A CA 1
ATOM 628 C C . HIS A 1 78 ? 30.339 -1.189 -50.287 1.00 90.81 78 HIS A C 1
ATOM 630 O O . HIS A 1 78 ? 29.453 -0.952 -49.470 1.00 90.81 78 HIS A O 1
ATOM 636 N N . GLN A 1 79 ? 30.827 -2.416 -50.473 1.00 89.50 79 GLN A N 1
ATOM 637 C CA . GLN A 1 79 ? 30.380 -3.587 -49.720 1.00 89.50 79 GLN A CA 1
ATOM 638 C C . GLN A 1 79 ? 30.654 -3.429 -48.216 1.00 89.50 79 GLN A C 1
ATOM 640 O O . GLN A 1 79 ? 29.765 -3.659 -47.401 1.00 89.50 79 GLN A O 1
ATOM 645 N N . GLN A 1 80 ? 31.856 -2.974 -47.848 1.00 91.44 80 GLN A N 1
ATOM 646 C CA . GLN A 1 80 ? 32.216 -2.702 -46.454 1.00 91.44 80 GLN A CA 1
ATOM 647 C C . GLN A 1 80 ? 31.291 -1.651 -45.829 1.00 91.44 80 GLN A C 1
ATOM 649 O O . GLN A 1 80 ? 30.854 -1.820 -44.693 1.00 91.44 80 GLN A O 1
ATOM 654 N N . ALA A 1 81 ? 30.945 -0.592 -46.567 1.00 94.38 81 ALA A N 1
ATOM 655 C CA . ALA A 1 81 ? 30.010 0.424 -46.094 1.00 94.38 81 ALA A CA 1
ATOM 656 C C . ALA A 1 81 ? 28.608 -0.158 -45.837 1.00 94.38 81 ALA A C 1
ATOM 658 O O . ALA A 1 81 ? 28.006 0.150 -44.808 1.00 94.38 81 ALA A O 1
ATOM 659 N N . GLN A 1 82 ? 28.115 -1.037 -46.717 1.00 94.06 82 GLN A N 1
ATOM 660 C CA . GLN A 1 82 ? 26.829 -1.718 -46.524 1.00 94.06 82 GLN A CA 1
ATOM 661 C C . GLN A 1 82 ? 26.839 -2.654 -45.308 1.00 94.06 82 GLN A C 1
ATOM 663 O O . GLN A 1 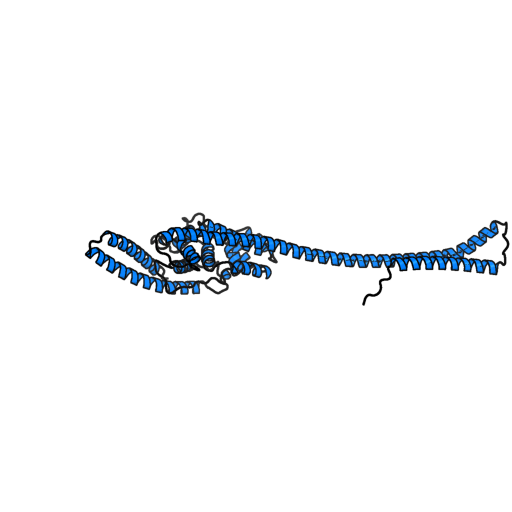82 ? 25.892 -2.655 -44.522 1.00 94.06 82 GLN A O 1
ATOM 668 N N . GLU A 1 83 ? 27.907 -3.431 -45.115 1.00 94.12 83 GLU A N 1
ATOM 669 C CA . GLU A 1 83 ? 28.050 -4.320 -43.955 1.00 94.12 83 GLU A CA 1
ATOM 670 C C . GLU A 1 83 ? 28.127 -3.531 -42.641 1.00 94.12 83 GLU A C 1
ATOM 672 O O . GLU A 1 83 ? 27.505 -3.917 -41.648 1.00 94.12 83 GLU A O 1
ATOM 677 N N . MET A 1 84 ? 28.822 -2.388 -42.637 1.00 93.88 84 MET A N 1
ATOM 678 C CA . MET A 1 84 ? 28.857 -1.478 -41.488 1.00 93.88 84 MET A CA 1
ATOM 679 C C . MET A 1 84 ? 27.478 -0.892 -41.172 1.00 93.88 84 MET A C 1
ATOM 681 O O . MET A 1 84 ? 27.114 -0.782 -40.000 1.00 93.88 84 MET A O 1
ATOM 685 N N . GLU A 1 85 ? 26.697 -0.530 -42.191 1.00 95.94 85 GLU A N 1
ATOM 686 C CA . GLU A 1 85 ? 25.332 -0.035 -42.008 1.00 95.94 85 GLU A CA 1
ATOM 687 C C . GLU A 1 85 ? 24.407 -1.120 -41.437 1.00 95.94 85 GLU A C 1
ATOM 689 O O . GLU A 1 85 ? 23.708 -0.875 -40.451 1.00 95.94 85 GLU A O 1
ATOM 694 N N . ALA A 1 86 ? 24.450 -2.336 -41.990 1.00 95.19 86 ALA A N 1
ATOM 695 C CA . ALA A 1 86 ? 23.692 -3.479 -41.479 1.00 95.19 86 ALA A CA 1
ATOM 696 C C . ALA A 1 86 ? 24.057 -3.793 -40.018 1.00 95.19 86 ALA A C 1
ATOM 698 O O . ALA A 1 86 ? 23.173 -3.869 -39.165 1.00 95.19 86 ALA A O 1
ATOM 699 N N . THR A 1 87 ? 25.356 -3.844 -39.705 1.00 95.88 87 THR A N 1
ATOM 700 C CA . THR A 1 87 ? 25.865 -4.055 -38.339 1.00 95.88 87 THR A CA 1
ATOM 701 C C . THR A 1 87 ? 25.372 -2.965 -37.387 1.00 95.88 87 THR A C 1
ATOM 703 O O . THR A 1 87 ? 24.940 -3.249 -36.271 1.00 95.88 87 THR A O 1
ATOM 706 N N . ARG A 1 88 ? 25.390 -1.694 -37.812 1.00 96.50 88 ARG A N 1
ATOM 707 C CA . ARG A 1 88 ? 24.891 -0.576 -36.998 1.00 96.50 88 ARG A CA 1
ATOM 708 C C . ARG A 1 88 ? 23.395 -0.706 -36.708 1.00 96.50 88 ARG A C 1
ATOM 710 O O . ARG A 1 88 ? 22.967 -0.408 -35.592 1.00 96.50 88 ARG A O 1
ATOM 717 N N . ASN A 1 89 ? 22.613 -1.148 -37.690 1.00 96.69 89 ASN A N 1
ATOM 718 C CA . ASN A 1 89 ? 21.179 -1.370 -37.530 1.00 96.69 89 ASN A CA 1
ATOM 719 C C . ASN A 1 89 ? 20.886 -2.537 -36.575 1.00 96.69 89 ASN A C 1
ATOM 721 O O . ASN A 1 89 ? 20.037 -2.390 -35.696 1.00 96.69 89 ASN A O 1
ATOM 725 N N . GLU A 1 90 ? 21.617 -3.648 -36.682 1.00 96.81 90 GLU A N 1
ATOM 726 C CA . GLU A 1 90 ? 21.504 -4.783 -35.756 1.00 96.81 90 GLU A CA 1
ATOM 727 C C . GLU A 1 90 ? 21.900 -4.399 -34.326 1.00 96.81 90 GLU A C 1
ATOM 729 O O . GLU A 1 90 ? 21.163 -4.693 -33.386 1.00 96.81 90 GLU A O 1
ATOM 734 N N . LEU A 1 91 ? 23.001 -3.660 -34.144 1.00 96.94 91 LEU A N 1
ATOM 735 C CA . LEU A 1 91 ? 23.418 -3.159 -32.830 1.00 96.94 91 LEU A CA 1
ATOM 736 C C . LEU A 1 91 ? 22.371 -2.231 -32.211 1.00 96.94 91 LEU A C 1
ATOM 738 O O . LEU A 1 91 ? 22.102 -2.321 -31.014 1.00 96.94 91 LEU A O 1
ATOM 742 N N . LYS A 1 92 ? 21.751 -1.360 -33.016 1.00 97.25 92 LYS A N 1
ATOM 743 C CA . LYS A 1 92 ? 20.665 -0.492 -32.548 1.00 97.25 92 LYS A CA 1
ATOM 744 C C . LYS A 1 92 ? 19.459 -1.316 -32.084 1.00 97.25 92 LYS A C 1
ATOM 746 O O . LYS A 1 92 ? 18.954 -1.075 -30.991 1.00 97.25 92 LYS A O 1
ATOM 751 N N . GLN A 1 93 ? 19.036 -2.309 -32.868 1.00 96.88 93 GLN A N 1
ATOM 752 C CA . GLN A 1 93 ? 17.937 -3.204 -32.486 1.00 96.88 93 GLN A CA 1
ATOM 753 C C . GLN A 1 93 ? 18.273 -4.017 -31.229 1.00 96.88 93 GLN A C 1
ATOM 755 O O . GLN A 1 93 ? 17.438 -4.131 -30.333 1.00 96.88 93 GLN A O 1
ATOM 760 N N . SER A 1 94 ? 19.502 -4.525 -31.118 1.00 96.69 94 SER A N 1
ATOM 761 C CA . SER A 1 94 ? 19.974 -5.247 -29.935 1.00 96.69 94 SER A CA 1
ATOM 762 C C . SER A 1 94 ? 19.982 -4.356 -28.691 1.00 96.69 94 SER A C 1
ATOM 764 O O . SER A 1 94 ? 19.584 -4.811 -27.622 1.00 96.69 94 SER A O 1
ATOM 766 N N . ALA A 1 95 ? 20.395 -3.090 -28.810 1.00 96.81 95 ALA A N 1
ATOM 767 C CA . ALA A 1 95 ? 20.366 -2.135 -27.703 1.00 96.81 95 ALA A CA 1
ATOM 768 C C . ALA A 1 95 ? 18.926 -1.829 -27.251 1.00 96.81 95 ALA A C 1
ATOM 770 O O . ALA A 1 95 ? 18.642 -1.804 -26.053 1.00 96.81 95 ALA A O 1
ATOM 771 N N . GLU A 1 96 ? 17.993 -1.664 -28.195 1.00 96.62 96 GLU A N 1
ATOM 772 C CA . GLU A 1 96 ? 16.567 -1.484 -27.893 1.00 96.62 96 GLU A CA 1
ATOM 773 C C . GLU A 1 96 ? 15.967 -2.723 -27.203 1.00 96.62 96 GLU A C 1
ATOM 775 O O . GLU A 1 96 ? 15.243 -2.596 -26.212 1.00 96.62 96 GLU A O 1
ATOM 780 N N . GLN A 1 97 ? 16.295 -3.929 -27.677 1.00 96.31 97 GLN A N 1
ATOM 781 C CA . GLN A 1 97 ? 15.872 -5.185 -27.049 1.00 96.31 97 GLN A CA 1
ATOM 782 C C . GLN A 1 97 ? 16.445 -5.342 -25.640 1.00 96.31 97 GLN A C 1
ATOM 784 O O . GLN A 1 97 ? 15.710 -5.710 -24.725 1.00 96.31 97 GLN A O 1
ATOM 789 N N . GLN A 1 98 ? 17.724 -5.017 -25.444 1.00 96.56 98 GLN A N 1
ATOM 790 C CA . GLN A 1 98 ? 18.369 -5.055 -24.135 1.00 96.56 98 GLN A CA 1
ATOM 791 C C . GLN A 1 98 ? 17.722 -4.066 -23.157 1.00 96.56 98 GLN A C 1
ATOM 793 O O . GLN A 1 98 ? 17.492 -4.417 -22.000 1.00 96.56 98 GLN A O 1
ATOM 798 N N . SER A 1 99 ? 17.364 -2.862 -23.618 1.00 95.69 99 SER A N 1
ATOM 799 C CA . SER A 1 99 ? 16.630 -1.886 -22.802 1.00 95.69 99 SER A CA 1
ATOM 800 C C . SER A 1 99 ? 15.277 -2.441 -22.355 1.00 95.69 99 SER A C 1
ATOM 802 O O . SER A 1 99 ? 14.972 -2.435 -21.164 1.00 95.69 99 SER A O 1
ATOM 804 N N . ARG A 1 100 ? 14.492 -3.005 -23.284 1.00 95.31 100 ARG A N 1
ATOM 805 C CA . ARG A 1 100 ? 13.194 -3.625 -22.958 1.00 95.31 100 ARG A CA 1
ATOM 806 C C . ARG A 1 100 ? 13.345 -4.811 -22.008 1.00 95.31 100 ARG A C 1
ATOM 808 O O . ARG A 1 100 ? 12.541 -4.974 -21.095 1.00 95.31 100 ARG A O 1
ATOM 815 N N . GLN A 1 101 ? 14.374 -5.634 -22.198 1.00 95.94 101 GLN A N 1
ATOM 816 C CA . GLN A 1 101 ? 14.651 -6.763 -21.314 1.00 95.94 101 GLN A CA 1
ATOM 817 C C . GLN A 1 101 ? 15.014 -6.295 -19.900 1.00 95.94 101 GLN A C 1
ATOM 819 O O . GLN A 1 101 ? 14.541 -6.888 -18.934 1.00 95.94 101 GLN A O 1
ATOM 824 N N . SER A 1 102 ? 15.792 -5.217 -19.774 1.00 95.12 102 SER A N 1
ATOM 825 C CA . SER A 1 102 ? 16.108 -4.591 -18.485 1.00 95.12 102 SER A CA 1
ATOM 826 C C . SER A 1 102 ? 14.842 -4.100 -17.772 1.00 95.12 102 SER A C 1
ATOM 828 O O . SER A 1 102 ? 14.649 -4.374 -16.590 1.00 95.12 102 SER A O 1
ATOM 830 N N . GLU A 1 103 ? 13.924 -3.444 -18.490 1.00 91.81 103 GLU A N 1
ATOM 831 C CA . GLU A 1 103 ? 12.637 -3.001 -17.932 1.00 91.81 103 GLU A CA 1
ATOM 832 C C . GLU A 1 103 ? 11.771 -4.171 -17.444 1.00 91.81 103 GLU A C 1
ATOM 834 O O . GLU A 1 103 ? 11.250 -4.126 -16.327 1.00 91.81 103 GLU A O 1
ATOM 839 N N . ILE A 1 104 ? 11.655 -5.238 -18.243 1.00 94.25 104 ILE A N 1
ATOM 840 C CA . ILE A 1 104 ? 10.921 -6.457 -17.866 1.00 94.25 104 ILE A CA 1
ATOM 841 C C . ILE A 1 104 ? 11.555 -7.104 -16.634 1.00 94.25 104 ILE A C 1
ATOM 843 O O . ILE A 1 104 ? 10.847 -7.463 -15.695 1.00 94.25 104 ILE A O 1
ATOM 847 N N . PHE A 1 105 ? 12.881 -7.224 -16.614 1.00 95.44 105 PHE A N 1
ATOM 848 C CA . PHE A 1 105 ? 13.612 -7.803 -15.493 1.00 95.44 105 PHE A CA 1
ATOM 849 C C . PHE A 1 105 ? 13.394 -7.011 -14.195 1.00 95.44 105 PHE A C 1
ATOM 851 O O . PHE A 1 105 ? 13.103 -7.602 -13.156 1.00 95.44 105 PHE A O 1
ATOM 858 N N . ASN A 1 106 ? 13.461 -5.676 -14.254 1.00 91.75 106 ASN A N 1
ATOM 859 C CA . ASN A 1 106 ? 13.207 -4.817 -13.095 1.00 91.75 106 ASN A CA 1
ATOM 860 C C . ASN A 1 106 ? 11.777 -4.989 -12.557 1.00 91.75 106 ASN A C 1
ATOM 862 O O . ASN A 1 106 ? 11.579 -5.057 -11.342 1.00 91.75 106 ASN A O 1
ATOM 866 N N . LEU A 1 107 ? 10.783 -5.103 -13.446 1.00 93.44 107 LEU A N 1
ATOM 867 C CA . LEU A 1 107 ? 9.398 -5.356 -13.045 1.00 93.44 107 LEU A CA 1
ATOM 868 C C . LEU A 1 107 ? 9.237 -6.740 -12.400 1.00 93.44 107 LEU A C 1
ATOM 870 O O . LEU A 1 107 ? 8.615 -6.844 -11.347 1.00 93.44 107 LEU A O 1
ATOM 874 N N . GLN A 1 108 ? 9.850 -7.781 -12.967 1.00 96.19 108 GLN A N 1
ATOM 875 C CA . GLN A 1 108 ? 9.834 -9.131 -12.391 1.00 96.19 108 GLN A CA 1
ATOM 876 C C . GLN A 1 108 ? 10.486 -9.174 -11.002 1.00 96.19 108 GLN A C 1
ATOM 878 O O . GLN A 1 108 ? 9.965 -9.813 -10.087 1.00 96.19 108 GLN A O 1
ATOM 883 N N . GLN A 1 109 ? 11.607 -8.471 -10.812 1.00 95.94 109 GLN A N 1
ATOM 884 C CA . GLN A 1 109 ? 12.270 -8.369 -9.511 1.00 95.94 109 GLN A CA 1
ATOM 885 C C . GLN A 1 109 ? 11.381 -7.665 -8.476 1.00 95.94 109 GLN A C 1
ATOM 887 O O . GLN A 1 109 ? 11.290 -8.107 -7.323 1.00 95.94 109 GLN A O 1
ATOM 892 N N . PHE A 1 110 ? 10.712 -6.584 -8.887 1.00 96.56 110 PHE A N 1
ATOM 893 C CA . PHE A 1 110 ? 9.721 -5.905 -8.062 1.00 96.56 110 PHE A CA 1
ATOM 894 C C . PHE A 1 110 ? 8.582 -6.856 -7.675 1.00 96.56 110 PHE A C 1
ATOM 896 O O . PHE A 1 110 ? 8.324 -7.024 -6.486 1.00 96.56 110 PHE A O 1
ATOM 903 N N . GLU A 1 111 ? 7.948 -7.514 -8.649 1.00 97.12 111 GLU A N 1
ATOM 904 C CA . GLU A 1 111 ? 6.820 -8.429 -8.437 1.00 97.12 111 GLU A CA 1
ATOM 905 C C . GLU A 1 111 ? 7.191 -9.572 -7.493 1.00 97.12 111 GLU A C 1
ATOM 907 O O . GLU A 1 111 ? 6.475 -9.839 -6.530 1.00 97.12 111 GLU A O 1
ATOM 912 N N . SER A 1 112 ? 8.356 -10.193 -7.696 1.00 97.25 112 SER A N 1
ATOM 913 C CA . SER A 1 112 ? 8.851 -11.250 -6.813 1.00 97.25 112 SER A CA 1
ATOM 914 C C . SER A 1 112 ? 9.007 -10.771 -5.367 1.00 97.25 112 SER A C 1
ATOM 916 O O . SER A 1 112 ? 8.641 -11.492 -4.437 1.00 97.25 112 SER A O 1
ATOM 918 N N . THR A 1 113 ? 9.526 -9.558 -5.164 1.00 96.56 113 THR A N 1
ATOM 919 C CA . THR A 1 113 ? 9.688 -8.972 -3.825 1.00 96.56 113 THR A CA 1
ATOM 920 C C . THR A 1 113 ? 8.331 -8.608 -3.222 1.00 96.56 113 THR A C 1
ATOM 922 O O . THR A 1 113 ? 8.074 -8.900 -2.054 1.00 96.56 113 THR A O 1
ATOM 925 N N . PHE A 1 114 ? 7.440 -8.016 -4.021 1.00 97.62 114 PHE A N 1
ATOM 926 C CA . PHE A 1 114 ? 6.087 -7.648 -3.617 1.00 97.62 114 PHE A CA 1
ATOM 927 C C . PHE A 1 114 ? 5.294 -8.872 -3.152 1.00 97.62 114 PHE A C 1
ATOM 929 O O . PHE A 1 114 ? 4.774 -8.859 -2.039 1.00 97.62 114 PHE A O 1
ATOM 936 N N . PHE A 1 115 ? 5.250 -9.947 -3.945 1.00 95.81 115 PHE A N 1
ATOM 937 C CA . PHE A 1 115 ? 4.507 -11.156 -3.585 1.00 95.81 115 PHE A CA 1
ATOM 938 C C . PHE A 1 115 ? 5.106 -11.872 -2.371 1.00 95.81 115 PHE A C 1
ATOM 940 O O . PHE A 1 115 ? 4.352 -12.357 -1.532 1.00 95.81 115 PHE A O 1
ATOM 947 N N . SER A 1 116 ? 6.433 -11.859 -2.209 1.00 95.62 116 SER A N 1
ATOM 948 C CA . SER A 1 116 ? 7.089 -12.372 -1.000 1.00 95.62 116 SER A CA 1
ATOM 949 C C . SER A 1 116 ? 6.666 -11.593 0.256 1.00 95.62 116 SER A C 1
ATOM 951 O O . SER A 1 116 ? 6.301 -12.187 1.271 1.00 95.62 116 SER A O 1
ATOM 953 N N . LEU A 1 117 ? 6.636 -10.255 0.193 1.00 94.56 117 LEU A N 1
ATOM 954 C CA . LEU A 1 117 ? 6.150 -9.426 1.302 1.00 94.56 117 LEU A CA 1
ATOM 955 C C . LEU A 1 117 ? 4.646 -9.612 1.553 1.00 94.56 117 LEU A C 1
ATOM 957 O O . LEU A 1 117 ? 4.219 -9.627 2.707 1.00 94.56 117 LEU A O 1
ATOM 961 N N . LEU A 1 118 ? 3.854 -9.779 0.492 1.00 93.88 118 LEU A N 1
ATOM 962 C CA . LEU A 1 118 ? 2.416 -10.028 0.568 1.00 93.88 118 LEU A CA 1
ATOM 963 C C . LEU A 1 118 ? 2.107 -11.359 1.260 1.00 93.88 118 LEU A C 1
ATOM 965 O O . LEU A 1 118 ? 1.214 -11.438 2.101 1.00 93.88 118 LEU A O 1
ATOM 969 N N . GLU A 1 119 ? 2.884 -12.396 0.958 1.00 93.12 119 GLU A N 1
ATOM 970 C CA . GLU A 1 119 ? 2.795 -13.688 1.629 1.00 93.12 119 GLU A CA 1
ATOM 971 C C . GLU A 1 119 ? 3.115 -13.553 3.126 1.00 93.12 119 GLU A C 1
ATOM 973 O O . GLU A 1 119 ? 2.358 -14.033 3.970 1.00 93.12 119 GLU A O 1
ATOM 978 N N . GLN A 1 120 ? 4.178 -12.822 3.488 1.00 90.94 120 GLN A N 1
ATOM 979 C CA . GLN A 1 120 ? 4.497 -12.542 4.896 1.00 90.94 120 GLN A CA 1
ATOM 980 C C . GLN A 1 120 ? 3.378 -11.767 5.604 1.00 90.94 120 GLN A C 1
ATOM 982 O O . GLN A 1 120 ? 3.027 -12.086 6.742 1.00 90.94 120 GLN A O 1
ATOM 987 N N . HIS A 1 121 ? 2.799 -10.774 4.930 1.00 90.69 121 HIS A N 1
ATOM 988 C CA . HIS A 1 121 ? 1.659 -10.006 5.421 1.00 90.69 121 HIS A CA 1
ATOM 989 C C . HIS A 1 121 ? 0.451 -10.911 5.716 1.00 90.69 121 HIS A C 1
ATOM 991 O O . HIS A 1 121 ? -0.104 -10.864 6.817 1.00 90.69 121 HIS A O 1
ATOM 997 N N . ASN A 1 122 ? 0.099 -11.796 4.781 1.00 89.00 122 ASN A N 1
ATOM 998 C CA . ASN A 1 122 ? -1.022 -12.724 4.934 1.00 89.00 122 ASN A CA 1
ATOM 999 C C . ASN A 1 122 ? -0.765 -13.763 6.034 1.00 89.00 122 ASN A C 1
ATOM 1001 O O . ASN A 1 122 ? -1.648 -14.028 6.846 1.00 89.00 122 ASN A O 1
ATOM 1005 N N . ASN A 1 123 ? 0.459 -14.279 6.141 1.00 88.44 123 ASN A N 1
ATOM 1006 C CA . ASN A 1 123 ? 0.839 -15.217 7.199 1.00 88.44 123 ASN A CA 1
ATOM 1007 C C . ASN A 1 123 ? 0.714 -14.597 8.601 1.00 88.44 123 ASN A C 1
ATOM 1009 O O . ASN A 1 123 ? 0.373 -15.284 9.566 1.00 88.44 123 ASN A O 1
ATOM 1013 N N . ILE A 1 124 ? 0.999 -13.300 8.750 1.00 85.56 124 ILE A N 1
ATOM 1014 C CA . ILE A 1 124 ? 0.805 -12.594 10.025 1.00 85.56 124 ILE A CA 1
ATOM 1015 C C . ILE A 1 124 ? -0.679 -12.400 10.310 1.00 85.56 124 ILE A C 1
ATOM 1017 O O . ILE A 1 124 ? -1.105 -12.638 11.439 1.00 85.56 124 ILE A O 1
ATOM 1021 N N . LEU A 1 125 ? -1.472 -12.030 9.303 1.00 82.69 125 LEU A N 1
ATOM 1022 C CA . LEU A 1 125 ? -2.922 -11.928 9.448 1.00 82.69 125 LEU A CA 1
ATOM 1023 C C . LEU A 1 125 ? -3.537 -13.263 9.893 1.00 82.69 125 LEU A C 1
ATOM 1025 O O . LEU A 1 125 ? -4.362 -13.299 10.809 1.00 82.69 125 LEU A O 1
ATOM 1029 N N . GLU A 1 126 ? -3.086 -14.371 9.308 1.00 82.25 126 GLU A N 1
ATOM 1030 C CA . GLU A 1 126 ? -3.530 -15.708 9.689 1.00 82.25 126 GLU A CA 1
ATOM 1031 C C . GLU A 1 126 ? -3.128 -16.044 11.132 1.00 82.25 126 GLU A C 1
ATOM 1033 O O . GLU A 1 126 ? -3.936 -16.567 11.896 1.00 82.25 126 GLU A O 1
ATOM 1038 N N . LYS A 1 127 ? -1.912 -15.681 11.564 1.00 81.56 127 LYS A N 1
ATOM 1039 C CA . LYS A 1 127 ? -1.468 -15.855 12.960 1.00 81.56 127 LYS A CA 1
ATOM 1040 C C . LYS A 1 127 ? -2.288 -15.027 13.943 1.00 81.56 127 LYS A C 1
ATOM 1042 O O . LYS A 1 127 ? -2.679 -15.562 14.981 1.00 81.56 127 LYS A O 1
ATOM 1047 N N . ILE A 1 128 ? -2.574 -13.764 13.619 1.00 74.12 128 ILE A N 1
ATOM 1048 C CA . ILE A 1 128 ? -3.463 -12.900 14.411 1.00 74.12 128 ILE A CA 1
ATOM 1049 C C . ILE A 1 128 ? -4.833 -13.572 14.533 1.00 74.12 128 ILE A C 1
ATOM 1051 O O . ILE A 1 128 ? -5.380 -13.679 15.627 1.00 74.12 128 ILE A O 1
ATOM 1055 N N . THR A 1 129 ? -5.350 -14.121 13.438 1.00 71.00 129 THR A N 1
ATOM 1056 C CA . THR A 1 129 ? -6.649 -14.804 13.419 1.00 71.00 129 THR A CA 1
ATOM 1057 C C . THR A 1 129 ? -6.639 -16.103 14.235 1.00 71.00 129 THR A C 1
ATOM 1059 O O . THR A 1 129 ? -7.502 -16.334 15.085 1.00 71.00 129 THR A O 1
ATOM 1062 N N . ASN A 1 130 ? -5.617 -16.937 14.058 1.00 70.81 130 ASN A N 1
ATOM 1063 C CA . ASN A 1 130 ? -5.511 -18.260 14.669 1.00 70.81 130 ASN A CA 1
ATOM 1064 C C . ASN A 1 130 ? -5.158 -18.227 16.161 1.00 70.81 130 ASN A C 1
ATOM 1066 O O . ASN A 1 130 ? -5.687 -19.036 16.931 1.00 70.81 130 ASN A O 1
ATOM 1070 N N . ASN A 1 131 ? -4.286 -17.315 16.601 1.00 62.34 131 ASN A N 1
ATOM 1071 C CA . ASN A 1 131 ? -3.979 -17.153 18.025 1.00 62.34 131 ASN A CA 1
ATOM 1072 C C . ASN A 1 131 ? -5.226 -16.739 18.804 1.00 62.34 131 ASN A C 1
ATOM 1074 O O . ASN A 1 131 ? -5.488 -17.275 19.882 1.00 62.34 131 ASN A O 1
ATOM 1078 N N . ASN A 1 132 ? -6.048 -15.877 18.213 1.00 58.12 132 ASN A N 1
ATOM 1079 C CA . ASN A 1 132 ? -7.316 -15.490 18.806 1.00 58.12 132 ASN A CA 1
ATOM 1080 C C . ASN A 1 132 ? -8.303 -16.658 18.820 1.00 58.12 132 ASN A C 1
ATOM 1082 O O . ASN A 1 132 ? -8.876 -16.930 19.868 1.00 58.12 132 ASN A O 1
ATOM 1086 N N . ASN A 1 133 ? -8.387 -17.468 17.760 1.00 57.34 133 ASN A N 1
ATOM 1087 C CA . ASN A 1 133 ? -9.174 -18.708 17.782 1.00 57.34 133 ASN A CA 1
ATOM 1088 C C . ASN A 1 133 ? -8.750 -19.683 18.898 1.00 57.34 133 ASN A C 1
ATOM 1090 O O . ASN A 1 133 ? -9.600 -20.368 19.467 1.00 57.34 133 ASN A O 1
ATOM 1094 N N . LYS A 1 134 ? -7.457 -19.761 19.247 1.00 56.62 134 LYS A N 1
ATOM 1095 C CA . LYS A 1 134 ? -6.983 -20.564 20.393 1.00 56.62 134 LYS A CA 1
ATOM 1096 C C . LYS A 1 134 ? -7.420 -19.968 21.733 1.00 56.62 134 LYS A C 1
ATOM 1098 O O . LYS A 1 134 ? -7.898 -20.710 22.586 1.00 56.62 134 LYS A O 1
ATOM 1103 N N . ILE A 1 135 ? -7.307 -18.650 21.908 1.00 53.06 135 ILE A N 1
ATOM 1104 C CA . ILE A 1 135 ? -7.782 -17.945 23.113 1.00 53.06 135 ILE A CA 1
ATOM 1105 C C . ILE A 1 135 ? -9.302 -18.118 23.269 1.00 53.06 135 ILE A C 1
ATOM 1107 O O . ILE A 1 135 ? -9.780 -18.435 24.358 1.00 53.06 135 ILE A O 1
ATOM 1111 N N . ILE A 1 136 ? -10.049 -17.989 22.171 1.00 50.38 136 ILE A N 1
ATOM 1112 C CA . ILE A 1 136 ? -11.501 -18.179 22.102 1.00 50.38 136 ILE A CA 1
ATOM 1113 C C . ILE A 1 136 ? -11.867 -19.617 22.445 1.00 50.38 136 ILE A C 1
ATOM 1115 O O . ILE A 1 136 ? -12.736 -19.824 23.280 1.00 50.38 136 ILE A O 1
ATOM 1119 N N . LYS A 1 137 ? -11.192 -20.625 21.875 1.00 53.31 137 LYS A N 1
ATOM 1120 C CA . LYS A 1 137 ? -11.422 -22.034 22.239 1.00 53.31 137 LYS A CA 1
ATOM 1121 C C . LYS A 1 137 ? -11.182 -22.261 23.730 1.00 53.31 137 LYS A C 1
ATOM 1123 O O . LYS A 1 137 ? -12.024 -22.870 24.381 1.00 53.31 137 LYS A O 1
ATOM 1128 N N . ASN A 1 138 ? -10.110 -21.703 24.289 1.00 50.22 138 ASN A N 1
ATOM 1129 C CA . ASN A 1 138 ? -9.814 -21.827 25.716 1.00 50.22 138 ASN A CA 1
ATOM 1130 C C . ASN A 1 138 ? -10.868 -21.135 26.607 1.00 50.22 138 ASN A C 1
ATOM 1132 O O . ASN A 1 138 ? -11.179 -21.656 27.673 1.00 50.22 138 ASN A O 1
ATOM 1136 N N . LYS A 1 139 ? -11.471 -20.016 26.169 1.00 46.19 139 LYS A N 1
ATOM 1137 C CA . LYS A 1 139 ? -12.596 -19.355 26.868 1.00 46.19 139 LYS A CA 1
ATOM 1138 C C . LYS A 1 139 ? -13.946 -20.074 26.657 1.00 46.19 139 LYS A C 1
ATOM 1140 O O . LYS A 1 139 ? -14.694 -20.236 27.619 1.00 46.19 139 LYS A O 1
ATOM 1145 N N . LYS A 1 140 ? -14.256 -20.548 25.439 1.00 45.91 140 LYS A N 1
ATOM 1146 C CA . LYS A 1 140 ? -15.490 -21.288 25.076 1.00 45.91 140 LYS A CA 1
ATOM 1147 C C . LYS A 1 140 ? -15.555 -22.681 25.712 1.00 45.91 140 LYS A C 1
ATOM 1149 O O . LYS A 1 140 ? -16.652 -23.175 25.947 1.00 45.91 140 LYS A O 1
ATOM 1154 N N . PHE A 1 141 ? -14.428 -23.303 26.072 1.00 38.19 141 PHE A N 1
ATOM 1155 C CA . PHE A 1 141 ? -14.454 -24.539 26.871 1.00 38.19 141 PHE A CA 1
ATOM 1156 C C . PHE A 1 141 ? -15.058 -24.350 28.272 1.00 38.19 141 PHE A C 1
ATOM 1158 O O . PHE A 1 141 ? -15.480 -25.337 28.869 1.00 38.19 141 PHE A O 1
ATOM 1165 N N . ASN A 1 142 ? -15.200 -23.106 28.746 1.00 39.62 142 ASN A N 1
ATOM 1166 C CA . ASN A 1 142 ? -15.904 -22.810 29.989 1.00 39.62 142 ASN A CA 1
ATOM 1167 C C . ASN A 1 142 ? -17.369 -22.395 29.803 1.00 39.62 142 ASN A C 1
ATOM 1169 O O . ASN A 1 142 ? -18.072 -22.393 30.800 1.00 39.62 142 ASN A O 1
ATOM 1173 N N . ASN A 1 143 ? -17.861 -22.088 28.592 1.00 36.19 143 ASN A N 1
ATOM 1174 C CA . ASN A 1 143 ? -19.273 -21.752 28.357 1.00 36.19 143 ASN A CA 1
ATOM 1175 C C . ASN A 1 143 ? -19.705 -22.081 26.911 1.00 36.19 143 ASN A C 1
ATOM 1177 O O . ASN A 1 143 ? -19.175 -21.525 25.954 1.00 36.19 143 ASN A O 1
ATOM 1181 N N . LEU A 1 144 ? -20.673 -23.000 26.812 1.00 36.25 144 LEU A N 1
ATOM 1182 C CA . LEU A 1 144 ? -21.361 -23.596 25.654 1.00 36.25 144 LEU A CA 1
ATOM 1183 C C . LEU A 1 144 ? -20.976 -23.184 24.209 1.00 36.25 144 LEU A C 1
ATOM 1185 O O . LEU A 1 144 ? -21.092 -22.040 23.777 1.00 36.25 144 LEU A O 1
ATOM 1189 N N . LYS A 1 145 ? -20.701 -24.241 23.429 1.00 37.19 145 LYS A N 1
ATOM 1190 C CA . LYS A 1 145 ? -20.672 -24.362 21.959 1.00 37.19 145 LYS A CA 1
ATOM 1191 C C . LYS A 1 145 ? -21.791 -23.582 21.251 1.00 37.19 145 LYS A C 1
ATOM 1193 O O . LYS A 1 145 ? -22.955 -23.902 21.458 1.00 37.19 145 LYS A O 1
ATOM 1198 N N . LEU A 1 146 ? -21.417 -22.733 20.291 1.00 31.81 146 LEU A N 1
ATOM 1199 C CA . LEU A 1 146 ? -22.208 -22.399 19.100 1.00 31.81 146 LEU A CA 1
ATOM 1200 C C . LEU A 1 146 ? -21.260 -22.173 17.903 1.00 31.81 146 LEU A C 1
ATOM 1202 O O . LEU A 1 146 ? -20.103 -21.780 18.076 1.00 31.81 146 LEU A O 1
ATOM 1206 N N . SER A 1 147 ? -21.757 -22.571 16.734 1.00 34.00 147 SER A N 1
ATOM 1207 C CA . SER A 1 147 ? -21.112 -22.800 15.432 1.00 34.00 147 SER A CA 1
ATOM 1208 C C . SER A 1 147 ? -20.427 -21.572 14.825 1.00 34.00 147 SER A C 1
ATOM 1210 O O . SER A 1 147 ? -20.990 -20.484 14.838 1.00 34.00 147 SER A O 1
ATOM 1212 N N . ILE A 1 148 ? -19.233 -21.778 14.256 1.00 36.31 148 ILE A N 1
ATOM 1213 C CA . ILE A 1 148 ? -18.299 -20.736 13.807 1.00 36.31 148 ILE A CA 1
ATOM 1214 C C . ILE A 1 148 ? -17.993 -20.956 12.328 1.00 36.31 148 ILE A C 1
ATOM 1216 O O . ILE A 1 148 ? -17.313 -21.931 12.022 1.00 36.31 148 ILE A O 1
ATOM 1220 N N . GLU A 1 149 ? -18.394 -20.025 11.461 1.00 35.47 149 GLU A N 1
ATOM 1221 C CA . GLU A 1 149 ? -17.654 -19.770 10.210 1.00 35.47 149 GLU A CA 1
ATOM 1222 C C . GLU A 1 149 ? -17.317 -18.277 9.977 1.00 35.47 149 GLU A C 1
ATOM 1224 O O . GLU A 1 149 ? -16.328 -18.017 9.312 1.00 35.47 149 GLU A O 1
ATOM 1229 N N . ASP A 1 150 ? -17.949 -17.304 10.658 1.00 44.19 150 ASP A N 1
ATOM 1230 C CA . ASP A 1 150 ? -17.608 -15.860 10.518 1.00 44.19 150 ASP A CA 1
ATOM 1231 C C . ASP A 1 150 ? -17.357 -15.104 11.847 1.00 44.19 150 ASP A C 1
ATOM 1233 O O . ASP A 1 150 ? -17.246 -13.878 11.899 1.00 44.19 150 ASP A O 1
ATOM 1237 N N . GLU A 1 151 ? -17.264 -15.824 12.967 1.00 49.84 151 GLU A N 1
ATOM 1238 C CA . GLU A 1 151 ? -17.226 -15.220 14.312 1.00 49.84 151 GLU A CA 1
ATOM 1239 C C . GLU A 1 151 ? -15.811 -14.798 14.759 1.00 49.84 151 GLU A C 1
ATOM 1241 O O . GLU A 1 151 ? -15.657 -13.942 15.629 1.00 49.84 151 GLU A O 1
ATOM 1246 N N . SER A 1 152 ? -14.765 -15.350 14.133 1.00 51.31 152 SER A N 1
ATOM 1247 C CA . SER A 1 152 ? -13.374 -15.175 14.567 1.00 51.31 152 SER A CA 1
ATOM 1248 C C . SER A 1 152 ? -12.921 -13.718 14.485 1.00 51.31 152 SER A C 1
ATOM 1250 O O . SER A 1 152 ? -12.459 -13.184 15.484 1.00 51.31 152 SER A O 1
ATOM 1252 N N . ILE A 1 153 ? -13.114 -13.032 13.353 1.00 47.59 153 ILE A N 1
ATOM 1253 C CA . ILE A 1 153 ? -12.640 -11.649 13.164 1.00 47.59 153 ILE A CA 1
ATOM 1254 C C . ILE A 1 153 ? -13.413 -10.644 14.034 1.00 47.59 153 ILE A C 1
ATOM 1256 O O . ILE A 1 153 ? -12.816 -9.726 14.599 1.00 47.59 153 ILE A O 1
ATOM 1260 N N . LYS A 1 154 ? -14.721 -10.842 14.226 1.00 51.78 154 LYS A N 1
ATOM 1261 C CA . LYS A 1 154 ? -15.505 -10.016 15.160 1.00 51.78 154 LYS A CA 1
ATOM 1262 C C . LYS A 1 154 ? -15.037 -10.207 16.603 1.00 51.78 154 LYS A C 1
ATOM 1264 O O . LYS A 1 154 ? -14.940 -9.247 17.357 1.00 51.78 154 LYS A O 1
ATOM 1269 N N . GLU A 1 155 ? -14.674 -11.425 16.993 1.00 50.53 155 GLU A N 1
ATOM 1270 C CA . GLU A 1 155 ? -14.186 -11.709 18.343 1.00 50.53 155 GLU A CA 1
ATOM 1271 C C . GLU A 1 155 ? -12.720 -11.262 18.557 1.00 50.53 155 GLU A C 1
ATOM 1273 O O . GLU A 1 155 ? -12.350 -10.882 19.670 1.00 50.53 155 GLU A O 1
ATOM 1278 N N . ILE A 1 156 ? -11.902 -11.199 17.494 1.00 49.66 156 ILE A N 1
ATOM 1279 C CA . ILE A 1 156 ? -10.593 -10.510 17.470 1.00 49.66 156 ILE A CA 1
ATOM 1280 C C . ILE A 1 156 ? -10.778 -9.037 17.837 1.00 49.66 156 ILE A C 1
ATOM 1282 O O . ILE A 1 156 ? -10.111 -8.528 18.737 1.00 49.66 156 ILE A O 1
ATOM 1286 N N . TYR A 1 157 ? -11.716 -8.370 17.162 1.00 51.84 157 TYR A N 1
ATOM 1287 C CA . TYR A 1 157 ? -12.053 -6.975 17.420 1.00 51.84 157 TYR A CA 1
ATOM 1288 C C . TYR A 1 157 ? -12.558 -6.775 18.856 1.00 51.84 157 TYR A C 1
ATOM 1290 O O . TYR A 1 157 ? -12.183 -5.805 19.516 1.00 51.84 157 TYR A O 1
ATOM 1298 N N . ASN A 1 158 ? -13.311 -7.751 19.379 1.00 54.12 158 ASN A N 1
ATOM 1299 C CA . ASN A 1 158 ? -13.863 -7.668 20.723 1.00 54.12 158 ASN A CA 1
ATOM 1300 C C . ASN A 1 158 ? -12.827 -7.837 21.851 1.00 54.12 158 ASN A C 1
ATOM 1302 O O . ASN A 1 158 ? -12.920 -7.186 22.889 1.00 54.12 158 ASN A O 1
ATOM 1306 N N . ASN A 1 159 ? -11.828 -8.707 21.667 1.00 53.41 159 ASN A N 1
ATOM 1307 C CA . ASN A 1 159 ? -10.816 -8.984 22.694 1.00 53.41 159 ASN A CA 1
ATOM 1308 C C . ASN A 1 159 ? -9.737 -7.895 22.803 1.00 53.41 159 ASN A C 1
ATOM 1310 O O . ASN A 1 159 ? -9.082 -7.808 23.838 1.00 53.41 159 ASN A O 1
ATOM 1314 N N . TYR A 1 160 ? -9.526 -7.083 21.763 1.00 54.03 160 TYR A N 1
ATOM 1315 C CA . TYR A 1 160 ? -8.463 -6.070 21.752 1.00 54.03 160 TYR A CA 1
ATOM 1316 C C . TYR A 1 160 ? -8.874 -4.712 22.309 1.00 54.03 160 TYR A C 1
ATOM 1318 O O . TYR A 1 160 ? -8.109 -3.768 22.208 1.00 54.03 160 TYR A O 1
ATOM 1326 N N . LEU A 1 161 ? -10.072 -4.588 22.864 1.00 54.06 161 LEU A N 1
ATOM 1327 C CA . LEU A 1 161 ? -10.692 -3.308 23.155 1.00 54.06 161 LEU A CA 1
ATOM 1328 C C . LEU A 1 161 ? -11.297 -3.367 24.567 1.00 54.06 161 LEU A C 1
ATOM 1330 O O . LEU A 1 161 ? -12.507 -3.473 24.704 1.00 54.06 161 LEU A O 1
ATOM 1334 N N . GLU A 1 162 ? -10.484 -3.314 25.627 1.00 54.31 162 GLU A N 1
ATOM 1335 C CA . GLU A 1 162 ? -11.007 -3.264 27.006 1.00 54.31 162 GLU A CA 1
ATOM 1336 C C . GLU A 1 162 ? -11.532 -1.855 27.338 1.00 54.31 162 GLU A C 1
ATOM 1338 O O . GLU A 1 162 ? -10.814 -0.860 27.297 1.00 54.31 162 GLU A O 1
ATOM 1343 N N . HIS A 1 163 ? -12.833 -1.758 27.617 1.00 57.59 163 HIS A N 1
ATOM 1344 C CA . HIS A 1 163 ? -13.606 -0.509 27.553 1.00 57.59 163 HIS A CA 1
ATOM 1345 C C . HIS A 1 163 ? -13.484 0.428 28.758 1.00 57.59 163 HIS A C 1
ATOM 1347 O O . HIS A 1 163 ? -14.019 1.534 28.712 1.00 57.59 163 HIS A O 1
ATOM 1353 N N . GLU A 1 164 ? -12.838 0.013 29.847 1.00 58.25 164 GLU A N 1
ATOM 1354 C CA . GLU A 1 164 ? -12.881 0.779 31.101 1.00 58.25 164 GLU A CA 1
ATOM 1355 C C . GLU A 1 164 ? -12.127 2.116 31.018 1.00 58.25 164 GLU A C 1
ATOM 1357 O O . GLU A 1 164 ? -12.536 3.082 31.660 1.00 58.25 164 GLU A O 1
ATOM 1362 N N . GLU A 1 165 ? -11.092 2.214 30.178 1.00 62.81 165 GLU A N 1
ATOM 1363 C CA . GLU A 1 165 ? -10.279 3.432 30.044 1.00 62.81 165 GLU A CA 1
ATOM 1364 C C . GLU A 1 165 ? -11.020 4.587 29.340 1.00 62.81 165 GLU A C 1
ATOM 1366 O O . GLU A 1 165 ? -10.805 5.753 29.677 1.00 62.81 165 GLU A O 1
ATOM 1371 N N . LEU A 1 166 ? -11.924 4.284 28.396 1.00 64.94 166 LEU A N 1
ATOM 1372 C CA . LEU A 1 166 ? -12.649 5.294 27.604 1.00 64.94 166 LEU A CA 1
ATOM 1373 C C . LEU A 1 166 ? -13.687 6.065 28.422 1.00 64.94 166 LEU A C 1
ATOM 1375 O O . LEU A 1 166 ? -13.988 7.218 28.117 1.00 64.94 166 LEU A O 1
ATOM 1379 N N . TYR A 1 167 ? -14.221 5.433 29.468 1.00 64.94 167 TYR A N 1
ATOM 1380 C CA . TYR A 1 167 ? -15.305 5.971 30.287 1.00 64.94 167 TYR A CA 1
ATOM 1381 C C . TYR A 1 167 ? -14.821 6.528 31.633 1.00 64.94 167 TYR A C 1
ATOM 1383 O O . TYR A 1 167 ? -15.549 6.499 32.630 1.00 64.94 167 TYR A O 1
ATOM 1391 N N . SER A 1 168 ? -13.592 7.048 31.672 1.00 64.50 168 SER A N 1
ATOM 1392 C CA . SER A 1 168 ? -13.056 7.729 32.850 1.00 64.50 168 SER A CA 1
ATOM 1393 C C . SER A 1 168 ? -13.453 9.217 32.866 1.00 64.50 168 SER A C 1
ATOM 1395 O O . SER A 1 168 ? -13.287 9.931 31.881 1.00 64.50 168 SER A O 1
ATOM 1397 N N . LEU A 1 169 ? -14.000 9.693 33.993 1.00 56.22 169 LEU A N 1
ATOM 1398 C CA . LEU A 1 169 ? -14.540 11.059 34.155 1.00 56.22 169 LEU A CA 1
ATOM 1399 C C . LEU A 1 169 ? -13.467 12.142 34.376 1.00 56.22 169 LEU A C 1
ATOM 1401 O O . LEU A 1 169 ? -13.787 13.325 34.393 1.00 56.22 169 LEU A O 1
ATOM 1405 N N . ASN A 1 170 ? -12.209 11.750 34.587 1.00 57.31 170 ASN A N 1
ATOM 1406 C CA . ASN A 1 170 ? -11.174 12.644 35.112 1.00 57.31 170 ASN A CA 1
ATOM 1407 C C . ASN A 1 170 ? -10.319 13.321 34.023 1.00 57.31 170 ASN A C 1
ATOM 1409 O O . ASN A 1 170 ? -9.437 14.101 34.370 1.00 57.31 170 ASN A O 1
ATOM 1413 N N . GLN A 1 171 ? -10.546 13.027 32.736 1.00 63.53 171 GLN A N 1
ATOM 1414 C CA . GLN A 1 171 ? -9.724 13.503 31.614 1.00 63.53 171 GLN A CA 1
ATOM 1415 C C . GLN A 1 171 ? -10.548 13.852 30.371 1.00 63.53 171 GLN A C 1
ATOM 1417 O O . GLN A 1 171 ? -11.706 13.451 30.250 1.00 63.53 171 GLN A O 1
ATOM 1422 N N . SER A 1 172 ? -9.951 14.624 29.453 1.00 79.62 172 SER A N 1
ATOM 1423 C CA . SER A 1 172 ? -10.611 15.010 28.201 1.00 79.62 172 SER A CA 1
ATOM 1424 C C . SER A 1 172 ? -10.914 13.778 27.338 1.00 79.62 172 SER A C 1
ATOM 1426 O O . SER A 1 172 ? -10.177 12.788 27.354 1.00 79.62 172 SER A O 1
ATOM 1428 N N . HIS A 1 173 ? -11.994 13.834 26.547 1.00 80.06 173 HIS A N 1
ATOM 1429 C CA . HIS A 1 173 ? -12.369 12.734 25.649 1.00 80.06 173 HIS A CA 1
ATOM 1430 C C . HIS A 1 173 ? -11.243 12.375 24.669 1.00 80.06 173 HIS A C 1
ATOM 1432 O O . HIS A 1 173 ? -11.028 11.195 24.384 1.00 80.06 173 HIS A O 1
ATOM 1438 N N . ILE A 1 174 ? -10.494 13.378 24.205 1.00 82.00 174 ILE A N 1
ATOM 1439 C CA . ILE A 1 174 ? -9.351 13.197 23.308 1.00 82.00 174 ILE A CA 1
ATOM 1440 C C . ILE A 1 174 ? -8.220 12.448 24.017 1.00 82.00 174 ILE A C 1
ATOM 1442 O O . ILE A 1 174 ? -7.689 11.478 23.480 1.00 82.00 174 ILE A O 1
ATOM 1446 N N . GLU A 1 175 ? -7.887 12.815 25.254 1.00 80.44 175 GLU A N 1
ATOM 1447 C CA . GLU A 1 175 ? -6.812 12.153 25.991 1.00 80.44 175 GLU A CA 1
ATOM 1448 C C . GLU A 1 175 ? -7.141 10.688 26.317 1.00 80.44 175 GLU A C 1
ATOM 1450 O O . GLU A 1 175 ? -6.297 9.804 26.135 1.00 80.44 175 GLU A O 1
ATOM 1455 N N . ASN A 1 176 ? -8.386 10.413 26.716 1.00 80.38 176 ASN A N 1
ATOM 1456 C CA . ASN A 1 176 ? -8.873 9.048 26.920 1.00 80.38 176 ASN A CA 1
ATOM 1457 C C . ASN A 1 176 ? -8.813 8.231 25.620 1.00 80.38 176 ASN A C 1
ATOM 1459 O O . ASN A 1 176 ? -8.359 7.087 25.629 1.00 80.38 176 ASN A O 1
ATOM 1463 N N . SER A 1 177 ? -9.206 8.831 24.493 1.00 83.94 177 SER A N 1
ATOM 1464 C CA . SER A 1 177 ? -9.143 8.199 23.168 1.00 83.94 177 SER A CA 1
ATOM 1465 C C . SER A 1 177 ? -7.701 7.890 22.751 1.00 83.94 177 SER A C 1
ATOM 1467 O O . SER A 1 177 ? -7.401 6.781 22.299 1.00 83.94 177 SER A O 1
ATOM 1469 N N . ASN A 1 178 ? -6.775 8.822 22.983 1.00 84.06 178 ASN A N 1
ATOM 1470 C CA . ASN 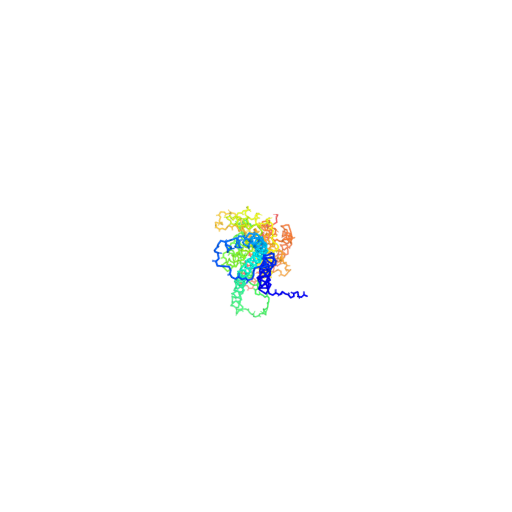A 1 178 ? -5.358 8.645 22.668 1.00 84.06 178 ASN A CA 1
ATOM 1471 C C . ASN A 1 178 ? -4.719 7.541 23.521 1.00 84.06 178 ASN A C 1
ATOM 1473 O O . ASN A 1 178 ? -3.985 6.694 23.000 1.00 84.06 178 ASN A O 1
ATOM 1477 N N . ARG A 1 179 ? -5.020 7.507 24.827 1.00 80.31 179 ARG A N 1
ATOM 1478 C CA . ARG A 1 179 ? -4.570 6.444 25.741 1.00 80.31 179 ARG A CA 1
ATOM 1479 C C . ARG A 1 179 ? -5.117 5.084 25.336 1.00 80.31 179 ARG A C 1
ATOM 1481 O O . ARG A 1 179 ? -4.380 4.101 25.311 1.00 80.31 179 ARG A O 1
ATOM 1488 N N . TYR A 1 180 ? -6.378 5.049 24.940 1.00 81.19 180 TYR A N 1
ATOM 1489 C CA . TYR A 1 180 ? -7.000 3.828 24.485 1.00 81.19 180 TYR A CA 1
ATOM 1490 C C . TYR A 1 180 ? -6.305 3.261 23.240 1.00 81.19 180 TYR A C 1
ATOM 1492 O O . TYR A 1 180 ? -5.883 2.104 23.251 1.00 81.19 180 TYR A O 1
ATOM 1500 N N . ILE A 1 181 ? -6.090 4.080 22.201 1.00 82.06 181 ILE A N 1
ATOM 1501 C CA . ILE A 1 181 ? -5.364 3.672 20.983 1.00 82.06 181 ILE A CA 1
ATOM 1502 C C . ILE A 1 181 ? -3.933 3.237 21.318 1.00 82.06 181 ILE A C 1
ATOM 1504 O O . ILE A 1 181 ? -3.434 2.250 20.765 1.00 82.06 181 ILE A O 1
ATOM 1508 N N . ARG A 1 182 ? -3.265 3.937 22.244 1.00 81.19 182 ARG A N 1
ATOM 1509 C CA . ARG A 1 182 ? -1.933 3.568 22.736 1.00 81.19 182 ARG A CA 1
ATOM 1510 C C . ARG A 1 182 ? -1.907 2.132 23.242 1.00 81.19 182 ARG A C 1
ATOM 1512 O O . ARG A 1 182 ? -1.113 1.333 22.748 1.00 81.19 182 ARG A O 1
ATOM 1519 N N . ASN A 1 183 ? -2.726 1.852 24.247 1.00 78.31 183 ASN A N 1
ATOM 1520 C CA . ASN A 1 183 ? -2.644 0.633 25.041 1.00 78.31 183 ASN A CA 1
ATOM 1521 C C . ASN A 1 183 ? -3.182 -0.571 24.265 1.00 78.31 183 ASN A C 1
ATOM 1523 O O . ASN A 1 183 ? -2.567 -1.633 24.262 1.00 78.31 183 ASN A O 1
ATOM 1527 N N . ASN A 1 184 ? -4.279 -0.373 23.536 1.00 76.81 184 ASN A N 1
ATOM 1528 C CA . ASN A 1 184 ? -5.020 -1.456 22.899 1.00 76.81 184 ASN A CA 1
ATOM 1529 C C . ASN A 1 184 ? -4.541 -1.760 21.470 1.00 76.81 184 ASN A C 1
ATOM 1531 O O . ASN A 1 184 ? -4.497 -2.919 21.058 1.00 76.81 184 ASN A O 1
ATOM 1535 N N . ILE A 1 185 ? -4.135 -0.734 20.712 1.00 82.25 185 ILE A N 1
ATOM 1536 C CA . ILE A 1 185 ? -3.791 -0.883 19.289 1.00 82.25 185 ILE A CA 1
ATOM 1537 C C . ILE A 1 185 ? -2.279 -0.808 19.076 1.00 82.25 185 ILE A C 1
ATOM 1539 O O . ILE A 1 185 ? -1.680 -1.725 18.517 1.00 82.25 185 ILE A O 1
ATOM 1543 N N . ARG A 1 186 ? -1.633 0.285 19.501 1.00 82.94 186 ARG A N 1
ATOM 1544 C CA . ARG A 1 186 ? -0.225 0.555 19.152 1.00 82.94 186 ARG A CA 1
ATOM 1545 C C . ARG A 1 186 ? 0.782 -0.270 19.956 1.00 82.94 186 ARG A C 1
ATOM 1547 O O . ARG A 1 186 ? 1.849 -0.590 19.430 1.00 82.94 186 ARG A O 1
ATOM 1554 N N . GLN A 1 187 ? 0.473 -0.613 21.207 1.00 81.31 187 GLN A N 1
ATOM 1555 C CA . GLN A 1 187 ? 1.332 -1.464 22.041 1.00 81.31 187 GLN A CA 1
ATOM 1556 C C . GLN A 1 187 ? 1.186 -2.962 21.738 1.00 81.31 187 GLN A C 1
ATOM 1558 O O . GLN A 1 187 ? 2.055 -3.743 22.128 1.00 81.31 187 GLN A O 1
ATOM 1563 N N . ASN A 1 188 ? 0.151 -3.370 21.000 1.00 80.38 188 ASN A N 1
ATOM 1564 C CA . ASN A 1 188 ? -0.026 -4.764 20.619 1.00 80.38 188 ASN A CA 1
ATOM 1565 C C . ASN A 1 188 ? 1.093 -5.209 19.649 1.00 80.38 188 ASN A C 1
ATOM 1567 O O . ASN A 1 188 ? 1.229 -4.638 18.562 1.00 80.38 188 ASN A O 1
ATOM 1571 N N . PRO A 1 189 ? 1.897 -6.231 19.997 1.00 82.56 189 PRO A N 1
ATOM 1572 C CA . PRO A 1 189 ? 3.065 -6.609 19.207 1.00 82.56 189 PRO A CA 1
ATOM 1573 C C . PRO A 1 189 ? 2.707 -7.214 17.845 1.00 82.56 189 PRO A C 1
ATOM 1575 O O . PRO A 1 189 ? 3.438 -6.985 16.881 1.00 82.56 189 PRO A O 1
ATOM 1578 N N . GLU A 1 190 ? 1.602 -7.955 17.742 1.00 82.25 190 GLU A N 1
ATOM 1579 C CA . GLU A 1 190 ? 1.182 -8.604 16.496 1.00 82.25 190 GLU A CA 1
ATOM 1580 C C . GLU A 1 190 ? 0.604 -7.580 15.513 1.00 82.25 190 GLU A C 1
ATOM 1582 O O . GLU A 1 190 ? 1.046 -7.511 14.365 1.00 82.25 190 GLU A O 1
ATOM 1587 N N . LEU A 1 191 ? -0.295 -6.703 15.982 1.00 83.56 191 LEU A N 1
ATOM 1588 C CA . LEU A 1 191 ? -0.831 -5.601 15.172 1.00 83.56 191 LEU A CA 1
ATOM 1589 C C . LEU A 1 191 ? 0.280 -4.649 14.725 1.00 83.56 191 LEU A C 1
ATOM 1591 O O . LEU A 1 191 ? 0.328 -4.240 13.567 1.00 83.56 191 LEU A O 1
ATOM 1595 N N . ARG A 1 192 ? 1.227 -4.336 15.617 1.00 86.25 192 ARG A N 1
ATOM 1596 C CA . ARG A 1 192 ? 2.382 -3.502 15.277 1.00 86.25 192 ARG A CA 1
ATOM 1597 C C . ARG A 1 192 ? 3.224 -4.128 14.166 1.00 86.25 192 ARG A C 1
ATOM 1599 O O . ARG A 1 192 ? 3.606 -3.421 13.238 1.00 86.25 192 ARG A O 1
ATOM 1606 N N . ARG A 1 193 ? 3.522 -5.431 14.238 1.00 88.69 193 ARG A N 1
ATOM 1607 C CA . ARG A 1 193 ? 4.266 -6.141 13.180 1.00 88.69 193 ARG A CA 1
ATOM 1608 C C . ARG A 1 193 ? 3.513 -6.106 11.854 1.00 88.69 193 ARG A C 1
ATOM 1610 O O . ARG A 1 193 ? 4.114 -5.772 10.836 1.00 88.69 193 ARG A O 1
ATOM 1617 N N . TYR A 1 194 ? 2.214 -6.392 11.892 1.00 90.81 194 TYR A N 1
ATOM 1618 C CA . TYR A 1 194 ? 1.343 -6.361 10.722 1.00 90.81 194 TYR A CA 1
ATOM 1619 C C . TYR A 1 194 ? 1.355 -4.987 10.037 1.00 90.81 194 TYR A C 1
ATOM 1621 O O . TYR A 1 194 ? 1.676 -4.886 8.854 1.00 90.81 194 TYR A O 1
ATOM 1629 N N . PHE A 1 195 ? 1.111 -3.911 10.790 1.00 92.19 195 PHE A N 1
ATOM 1630 C CA . PHE A 1 195 ? 1.073 -2.554 10.242 1.00 92.19 195 PHE A CA 1
ATOM 1631 C C . PHE A 1 195 ? 2.435 -2.040 9.773 1.00 92.19 195 PHE A C 1
ATOM 1633 O O . PHE A 1 195 ? 2.494 -1.308 8.789 1.00 92.19 195 PHE A O 1
ATOM 1640 N N . ILE A 1 196 ? 3.537 -2.450 10.411 1.00 92.94 196 ILE A N 1
ATOM 1641 C CA . ILE A 1 196 ? 4.883 -2.141 9.909 1.00 92.94 196 ILE A CA 1
ATOM 1642 C C . ILE A 1 196 ? 5.088 -2.770 8.533 1.00 92.94 196 ILE A C 1
ATOM 1644 O O . ILE A 1 196 ? 5.574 -2.090 7.635 1.00 92.94 196 ILE A O 1
ATOM 1648 N N . ILE A 1 197 ? 4.719 -4.038 8.349 1.00 94.31 197 ILE A N 1
ATOM 1649 C CA . ILE A 1 197 ? 4.874 -4.718 7.058 1.00 94.31 197 ILE A CA 1
ATOM 1650 C C . ILE A 1 197 ? 3.959 -4.099 6.008 1.00 94.31 197 ILE A C 1
ATOM 1652 O O . ILE A 1 197 ? 4.431 -3.813 4.912 1.00 94.31 197 ILE A O 1
ATOM 1656 N N . LEU A 1 198 ? 2.705 -3.800 6.354 1.00 96.81 198 LEU A N 1
ATOM 1657 C CA . LEU A 1 198 ? 1.793 -3.076 5.470 1.00 96.81 198 LEU A CA 1
ATOM 1658 C C . LEU A 1 198 ? 2.398 -1.737 5.017 1.00 96.81 198 LEU A C 1
ATOM 1660 O O . LEU A 1 198 ? 2.449 -1.454 3.822 1.00 96.81 198 LEU A O 1
ATOM 1664 N N . PHE A 1 199 ? 2.939 -0.952 5.952 1.00 97.12 199 PHE A N 1
ATOM 1665 C CA . PHE A 1 199 ? 3.653 0.282 5.635 1.00 97.12 199 PHE A CA 1
ATOM 1666 C C . PHE A 1 199 ? 4.852 0.038 4.707 1.00 97.12 199 PHE A C 1
ATOM 1668 O O . PHE A 1 199 ? 5.022 0.777 3.738 1.00 97.12 199 PHE A O 1
ATOM 1675 N N . GLN A 1 200 ? 5.669 -0.995 4.957 1.00 96.62 200 GLN A N 1
ATOM 1676 C CA . GLN A 1 200 ? 6.808 -1.306 4.086 1.00 96.62 200 GLN A CA 1
ATOM 1677 C C . GLN A 1 200 ? 6.367 -1.709 2.679 1.00 96.62 200 GLN A C 1
ATOM 1679 O O . GLN A 1 200 ? 7.015 -1.298 1.723 1.00 96.62 200 GLN A O 1
ATOM 1684 N N . ILE A 1 201 ? 5.271 -2.458 2.532 1.00 98.06 201 ILE A N 1
ATOM 1685 C CA . ILE A 1 201 ? 4.730 -2.823 1.217 1.00 98.06 201 ILE A CA 1
ATOM 1686 C C . ILE A 1 201 ? 4.265 -1.567 0.479 1.00 98.06 201 ILE A C 1
ATOM 1688 O O . ILE A 1 201 ? 4.669 -1.352 -0.660 1.00 98.06 201 ILE A O 1
ATOM 1692 N N . LEU A 1 202 ? 3.482 -0.696 1.125 1.00 98.31 202 LEU A N 1
ATOM 1693 C CA . LEU A 1 202 ? 3.019 0.551 0.505 1.00 98.31 202 LEU A CA 1
ATOM 1694 C C . LEU A 1 202 ? 4.182 1.478 0.126 1.00 98.31 202 LEU A C 1
ATOM 1696 O O . LEU A 1 202 ? 4.191 2.045 -0.964 1.00 98.31 202 LEU A O 1
ATOM 1700 N N . LYS A 1 203 ? 5.194 1.591 0.991 1.00 97.50 203 LYS A N 1
ATOM 1701 C CA . LYS A 1 203 ? 6.427 2.334 0.705 1.00 97.50 203 LYS A CA 1
ATOM 1702 C C . LYS A 1 203 ? 7.214 1.710 -0.451 1.00 97.50 203 LYS A C 1
ATOM 1704 O O . LYS A 1 203 ? 7.789 2.423 -1.268 1.00 97.50 203 LYS A O 1
ATOM 1709 N N . PHE A 1 204 ? 7.272 0.384 -0.518 1.00 97.69 204 PHE A N 1
ATOM 1710 C CA . PHE A 1 204 ? 7.962 -0.331 -1.586 1.00 97.69 204 PHE A CA 1
ATOM 1711 C C . PHE A 1 204 ? 7.272 -0.123 -2.937 1.00 97.69 204 PHE A C 1
ATOM 1713 O O . PHE A 1 204 ? 7.962 0.141 -3.922 1.00 97.69 204 PHE A O 1
ATOM 1720 N N . ILE A 1 205 ? 5.935 -0.165 -2.969 1.00 98.00 205 ILE A N 1
ATOM 1721 C CA . ILE A 1 205 ? 5.122 0.187 -4.142 1.00 98.00 205 ILE A CA 1
ATOM 1722 C C . ILE A 1 205 ? 5.454 1.615 -4.588 1.00 98.00 205 ILE A C 1
ATOM 1724 O O . ILE A 1 205 ? 5.832 1.810 -5.743 1.00 98.00 205 ILE A O 1
ATOM 1728 N N . SER A 1 206 ? 5.392 2.593 -3.674 1.00 97.06 206 SER A N 1
ATOM 1729 C CA . SER A 1 206 ? 5.589 4.003 -4.029 1.00 97.06 206 SER A CA 1
ATOM 1730 C C . SER A 1 206 ? 6.991 4.296 -4.560 1.00 97.06 206 SER A C 1
ATOM 1732 O O . SER A 1 206 ? 7.141 5.000 -5.552 1.00 97.06 206 SER A O 1
ATOM 1734 N N . ILE A 1 207 ? 8.036 3.740 -3.944 1.00 96.00 207 ILE A N 1
ATOM 1735 C CA . ILE A 1 207 ? 9.424 3.987 -4.364 1.00 96.00 207 ILE A CA 1
ATOM 1736 C C . ILE A 1 207 ? 9.753 3.271 -5.676 1.00 96.00 207 ILE A C 1
ATOM 1738 O O . ILE A 1 207 ? 10.517 3.798 -6.485 1.00 96.00 207 ILE A O 1
ATOM 1742 N N . SER A 1 208 ? 9.242 2.056 -5.871 1.00 94.81 208 SER A N 1
ATOM 1743 C CA . SER A 1 208 ? 9.677 1.205 -6.985 1.00 94.81 208 SER A CA 1
ATOM 1744 C C . SER A 1 208 ? 8.934 1.488 -8.283 1.00 94.81 208 SER A C 1
ATOM 1746 O O . SER A 1 208 ? 9.493 1.254 -9.351 1.00 94.81 208 SER A O 1
ATOM 1748 N N . LEU A 1 209 ? 7.689 1.966 -8.198 1.00 94.94 209 LEU A N 1
ATOM 1749 C CA . LEU A 1 209 ? 6.815 2.141 -9.360 1.00 94.94 209 LEU A CA 1
ATOM 1750 C C . LEU A 1 209 ? 6.496 3.603 -9.692 1.00 94.94 209 LEU A C 1
ATOM 1752 O O . LEU A 1 209 ? 5.978 3.854 -10.776 1.00 94.94 209 LEU A O 1
ATOM 1756 N N . SER A 1 210 ? 6.799 4.556 -8.805 1.00 93.62 210 SER A N 1
ATOM 1757 C CA . SER A 1 210 ? 6.564 5.974 -9.093 1.00 93.62 210 SER A CA 1
ATOM 1758 C C . SER A 1 210 ? 7.451 6.478 -10.227 1.00 93.62 210 SER A C 1
ATOM 1760 O O . SER A 1 210 ? 8.658 6.217 -10.266 1.00 93.62 210 SER A O 1
ATOM 1762 N N . THR A 1 211 ? 6.855 7.282 -11.109 1.00 91.00 211 THR A N 1
ATOM 1763 C CA . THR A 1 211 ? 7.575 8.029 -12.146 1.00 91.00 211 THR A CA 1
ATOM 1764 C C . THR A 1 211 ? 8.555 9.043 -11.536 1.00 91.00 211 THR A C 1
ATOM 1766 O O . THR A 1 211 ? 9.633 9.257 -12.085 1.00 91.00 211 THR A O 1
ATOM 1769 N N . ASP A 1 212 ? 8.224 9.623 -10.375 1.00 91.38 212 ASP A N 1
ATOM 1770 C CA . ASP A 1 212 ? 9.095 10.531 -9.614 1.00 91.38 212 ASP A CA 1
ATOM 1771 C C . ASP A 1 212 ? 9.640 9.842 -8.354 1.00 91.38 212 ASP A C 1
ATOM 1773 O O . ASP A 1 212 ? 9.282 10.130 -7.203 1.00 91.38 212 ASP A O 1
ATOM 1777 N N . ARG A 1 213 ? 10.526 8.870 -8.586 1.00 91.56 213 ARG A N 1
ATOM 1778 C CA . ARG A 1 213 ? 11.169 8.093 -7.522 1.00 91.56 213 ARG A CA 1
ATOM 1779 C C . ARG A 1 213 ? 11.946 8.970 -6.542 1.00 91.56 213 ARG A C 1
ATOM 1781 O O . ARG A 1 213 ? 12.012 8.644 -5.354 1.00 91.56 213 ARG A O 1
ATOM 1788 N N . GLN A 1 214 ? 12.561 10.052 -7.016 1.00 92.38 214 GLN A N 1
ATOM 1789 C CA . GLN A 1 214 ? 13.424 10.884 -6.185 1.00 92.38 214 GLN A CA 1
ATOM 1790 C C . GLN A 1 214 ? 12.615 11.739 -5.210 1.00 92.38 214 GLN A C 1
ATOM 1792 O O . GLN A 1 214 ? 12.966 11.767 -4.026 1.00 92.38 214 GLN A O 1
ATOM 1797 N N . ALA A 1 215 ? 11.515 12.356 -5.655 1.00 91.25 215 ALA A N 1
ATOM 1798 C CA . ALA A 1 215 ? 10.623 13.082 -4.756 1.00 91.25 215 ALA A CA 1
ATOM 1799 C C . ALA A 1 215 ? 10.056 12.148 -3.679 1.00 91.25 215 ALA A C 1
ATOM 1801 O O . ALA A 1 215 ? 10.242 12.415 -2.491 1.00 91.25 215 ALA A O 1
ATOM 1802 N N . ILE A 1 216 ? 9.491 10.999 -4.080 1.00 93.44 216 ILE A N 1
ATOM 1803 C CA . ILE A 1 216 ? 8.922 10.005 -3.152 1.00 93.44 216 ILE A CA 1
ATOM 1804 C C . ILE A 1 216 ? 9.960 9.531 -2.128 1.00 93.44 216 ILE A C 1
ATOM 1806 O O . ILE A 1 216 ? 9.686 9.489 -0.929 1.00 93.44 216 ILE A O 1
ATOM 1810 N N . THR A 1 217 ? 11.170 9.185 -2.578 1.00 94.38 217 THR A N 1
ATOM 1811 C CA . THR A 1 217 ? 12.231 8.703 -1.680 1.00 94.38 217 THR A CA 1
ATOM 1812 C C . THR A 1 217 ? 12.632 9.780 -0.674 1.00 94.38 217 THR A C 1
ATOM 1814 O O . THR A 1 217 ? 12.794 9.486 0.511 1.00 94.38 217 THR A O 1
ATOM 1817 N N . THR A 1 218 ? 12.741 11.030 -1.128 1.00 93.81 218 THR A N 1
ATOM 1818 C CA . THR A 1 218 ? 13.124 12.164 -0.278 1.00 93.81 218 THR A CA 1
ATOM 1819 C C . THR A 1 218 ? 12.075 12.429 0.800 1.00 93.81 218 THR A C 1
ATOM 1821 O O . THR A 1 218 ? 12.454 12.656 1.951 1.00 93.81 218 THR A O 1
ATOM 1824 N N . SER A 1 219 ? 10.780 12.302 0.481 1.00 92.69 219 SER A N 1
ATOM 1825 C CA . SER A 1 219 ? 9.683 12.473 1.445 1.00 92.69 219 SER A CA 1
ATOM 1826 C C . SER A 1 219 ? 9.785 11.540 2.653 1.00 92.69 219 SER A C 1
ATOM 1828 O O . SER A 1 219 ? 9.361 11.909 3.741 1.00 92.69 219 SER A O 1
ATOM 1830 N N . PHE A 1 220 ? 10.393 10.358 2.516 1.00 94.81 220 PHE A N 1
ATOM 1831 C CA . PHE A 1 220 ? 10.566 9.426 3.638 1.00 94.81 220 PHE A CA 1
ATOM 1832 C C . PHE A 1 220 ? 11.720 9.770 4.591 1.00 94.81 220 PHE A C 1
ATOM 1834 O O . PHE A 1 220 ? 11.918 9.049 5.572 1.00 94.81 220 PHE A O 1
ATOM 1841 N N . SER A 1 221 ? 12.489 10.828 4.318 1.00 91.69 221 SER A N 1
ATOM 1842 C CA . SER A 1 221 ? 13.620 11.255 5.160 1.00 91.69 221 SER A CA 1
ATOM 1843 C C . SER A 1 221 ? 13.154 11.917 6.459 1.00 91.69 221 SER A C 1
ATOM 1845 O O . SER A 1 221 ? 13.827 11.827 7.485 1.00 91.69 221 SER A O 1
ATOM 1847 N N . SER A 1 222 ? 11.983 12.554 6.425 1.00 89.00 222 SER A N 1
ATOM 1848 C CA . SER A 1 222 ? 11.268 13.066 7.591 1.00 89.00 222 SER A CA 1
ATOM 1849 C C . SER A 1 222 ? 9.996 12.251 7.827 1.00 89.00 222 SER A C 1
ATOM 1851 O O . SER A 1 222 ? 9.541 11.508 6.964 1.00 89.00 222 SER A O 1
ATOM 1853 N N . ASN A 1 223 ? 9.425 12.352 9.026 1.00 89.62 223 ASN A N 1
ATOM 1854 C CA . ASN A 1 223 ? 8.095 11.828 9.334 1.00 89.62 223 ASN A CA 1
ATOM 1855 C C . ASN A 1 223 ? 7.316 12.941 10.037 1.00 89.62 223 ASN A C 1
ATOM 1857 O O . ASN A 1 223 ? 7.258 12.975 11.268 1.00 89.62 223 ASN A O 1
ATOM 1861 N N . ASN A 1 224 ? 6.826 13.887 9.239 1.00 92.06 224 ASN A N 1
ATOM 1862 C CA . ASN A 1 224 ? 6.154 15.110 9.666 1.00 92.06 224 ASN A CA 1
ATOM 1863 C C . ASN A 1 224 ? 4.976 15.434 8.732 1.00 92.06 224 ASN A C 1
ATOM 1865 O O . ASN A 1 224 ? 4.759 14.776 7.720 1.00 92.06 224 ASN A O 1
ATOM 1869 N N . GLU A 1 225 ? 4.213 16.461 9.078 1.00 92.19 225 GLU A N 1
ATOM 1870 C CA . GLU A 1 225 ? 3.056 16.911 8.301 1.00 92.19 225 GLU A CA 1
ATOM 1871 C C . GLU A 1 225 ? 3.390 17.190 6.826 1.00 92.19 225 GLU A C 1
ATOM 1873 O O . GLU A 1 225 ? 2.716 16.692 5.928 1.00 92.19 225 GLU A O 1
ATOM 1878 N N . GLN A 1 226 ? 4.510 17.866 6.565 1.00 93.69 226 GLN A N 1
ATOM 1879 C CA . GLN A 1 226 ? 4.955 18.155 5.204 1.00 93.69 226 GLN A CA 1
ATOM 1880 C C . GLN A 1 226 ? 5.213 16.879 4.382 1.00 93.69 226 GLN A C 1
ATOM 1882 O O . GLN A 1 226 ? 4.839 16.808 3.211 1.00 93.69 226 GLN A O 1
ATOM 1887 N N . SER A 1 227 ? 5.838 15.847 4.964 1.00 94.31 227 SER A N 1
ATOM 1888 C CA . SER A 1 227 ? 6.072 14.595 4.238 1.00 94.31 227 SER A CA 1
ATOM 1889 C C . SER A 1 227 ? 4.772 13.854 3.928 1.00 94.31 227 SER A C 1
ATOM 1891 O O . SER A 1 227 ? 4.653 13.281 2.844 1.00 94.31 227 SER A O 1
ATOM 1893 N N . ARG A 1 228 ? 3.773 13.913 4.821 1.00 94.94 228 ARG A N 1
ATOM 1894 C CA . ARG A 1 228 ? 2.419 13.393 4.564 1.00 94.94 228 ARG A CA 1
ATOM 1895 C C . ARG A 1 228 ? 1.780 14.080 3.360 1.00 94.94 228 ARG A C 1
ATOM 1897 O O . ARG A 1 228 ? 1.285 13.386 2.472 1.00 94.94 228 ARG A O 1
ATOM 1904 N N . GLU A 1 229 ? 1.779 15.410 3.327 1.00 94.62 229 GLU A N 1
ATOM 1905 C CA . GLU A 1 229 ? 1.160 16.192 2.247 1.00 94.62 229 GLU A CA 1
ATOM 1906 C C . GLU A 1 229 ? 1.797 15.897 0.888 1.00 94.62 229 GLU A C 1
ATOM 1908 O O . GLU A 1 229 ? 1.091 15.641 -0.090 1.00 94.62 229 GLU A O 1
ATOM 1913 N N . ILE A 1 230 ? 3.132 15.854 0.831 1.00 94.25 230 ILE A N 1
ATOM 1914 C CA . ILE A 1 230 ? 3.864 15.542 -0.401 1.00 94.25 230 ILE A CA 1
ATOM 1915 C C . ILE A 1 230 ? 3.518 14.127 -0.883 1.00 94.25 230 ILE A C 1
ATOM 1917 O O . ILE A 1 230 ? 3.128 13.946 -2.034 1.00 94.25 230 ILE A O 1
ATOM 1921 N N . LEU A 1 231 ? 3.597 13.118 -0.006 1.00 96.00 231 LEU A N 1
ATOM 1922 C CA . LEU A 1 231 ? 3.267 11.732 -0.368 1.00 96.00 231 LEU A CA 1
ATOM 1923 C C . LEU A 1 231 ? 1.827 11.591 -0.886 1.00 96.00 231 LEU A C 1
ATOM 1925 O O . LEU A 1 231 ? 1.594 10.838 -1.835 1.00 96.00 231 LEU A O 1
ATOM 1929 N N . SER A 1 232 ? 0.891 12.329 -0.282 1.00 95.31 232 SER A N 1
ATOM 1930 C CA . SER A 1 232 ? -0.533 12.303 -0.635 1.00 95.31 232 SER A CA 1
ATOM 1931 C C . SER A 1 232 ? -0.821 12.950 -1.993 1.00 95.31 232 SER A C 1
ATOM 1933 O O . SER A 1 232 ? -1.722 12.502 -2.693 1.00 95.31 232 SER A O 1
ATOM 1935 N N . SER A 1 233 ? -0.083 14.006 -2.356 1.00 93.31 233 SER A N 1
ATOM 1936 C CA . SER A 1 233 ? -0.396 14.878 -3.502 1.00 93.31 233 SER A CA 1
ATOM 1937 C C . SER A 1 233 ? 0.398 14.584 -4.776 1.00 93.31 233 SER A C 1
ATOM 1939 O O . SER A 1 233 ? -0.031 14.970 -5.863 1.00 93.31 233 SER A O 1
ATOM 1941 N N . LEU A 1 234 ? 1.548 13.909 -4.674 1.00 93.69 234 LEU A N 1
ATOM 1942 C CA . LEU A 1 234 ? 2.361 13.555 -5.840 1.00 93.69 234 LEU A CA 1
ATOM 1943 C C . LEU A 1 234 ? 1.581 12.688 -6.838 1.00 93.69 234 LEU A C 1
ATOM 1945 O O . LEU A 1 234 ? 0.820 11.807 -6.438 1.00 93.69 234 LEU A O 1
ATOM 1949 N N . TYR A 1 235 ? 1.851 12.868 -8.135 1.00 94.06 235 TYR A N 1
ATOM 1950 C CA . TYR A 1 235 ? 1.272 12.044 -9.201 1.00 94.06 235 TYR A CA 1
ATOM 1951 C C . TYR A 1 235 ? 1.448 10.547 -8.910 1.00 94.06 235 TYR A C 1
ATOM 1953 O O . TYR A 1 235 ? 2.518 10.118 -8.471 1.00 94.06 235 TYR A O 1
ATOM 1961 N N . ILE A 1 236 ? 0.391 9.765 -9.135 1.00 94.88 236 ILE A N 1
ATOM 1962 C CA . ILE A 1 236 ? 0.351 8.324 -8.869 1.00 94.88 236 ILE A CA 1
ATOM 1963 C C . ILE A 1 236 ? 0.461 7.592 -10.199 1.00 94.88 236 ILE A C 1
ATOM 1965 O O . ILE A 1 236 ? -0.429 7.710 -11.043 1.00 94.88 236 ILE A O 1
ATOM 1969 N N . ASP A 1 237 ? 1.528 6.812 -10.375 1.00 94.69 237 ASP A N 1
ATOM 1970 C CA . ASP A 1 237 ? 1.645 5.957 -11.553 1.00 94.69 237 ASP A CA 1
ATOM 1971 C C . ASP A 1 237 ? 0.523 4.896 -11.537 1.00 94.69 237 ASP A C 1
ATOM 1973 O O . ASP A 1 237 ? 0.266 4.289 -10.488 1.00 94.69 237 ASP A O 1
ATOM 1977 N N . PRO A 1 238 ? -0.155 4.619 -12.668 1.00 95.75 238 PRO A N 1
ATOM 1978 C CA . PRO A 1 238 ? -1.193 3.591 -12.733 1.00 95.75 238 PRO A CA 1
ATOM 1979 C C . PRO A 1 238 ? -0.757 2.230 -12.174 1.00 95.75 238 PRO A C 1
ATOM 1981 O O . PRO A 1 238 ? -1.568 1.534 -11.557 1.00 95.75 238 PRO A O 1
ATOM 1984 N N . LYS A 1 239 ? 0.522 1.857 -12.324 1.00 94.81 239 LYS A N 1
ATOM 1985 C CA . LYS A 1 239 ? 1.063 0.615 -11.757 1.00 94.81 239 LYS A CA 1
ATOM 1986 C C . LYS A 1 239 ? 1.008 0.626 -10.233 1.00 94.81 239 LYS A C 1
ATOM 1988 O O . LYS A 1 239 ? 0.579 -0.366 -9.649 1.00 94.81 239 LYS A O 1
ATOM 1993 N N . GLU A 1 240 ? 1.361 1.733 -9.577 1.00 96.62 240 GLU A N 1
ATOM 1994 C CA . GLU A 1 240 ? 1.251 1.841 -8.116 1.00 96.62 240 GLU A CA 1
ATOM 1995 C C . GLU A 1 240 ? -0.180 1.565 -7.639 1.00 96.62 240 GLU A C 1
ATOM 1997 O O . GLU A 1 240 ? -0.396 0.846 -6.657 1.00 96.62 240 GLU A O 1
ATOM 2002 N N . LYS A 1 241 ? -1.172 2.117 -8.350 1.00 95.38 241 LYS A N 1
ATOM 2003 C CA . LYS A 1 241 ? -2.583 1.951 -7.993 1.00 95.38 241 LYS A CA 1
ATOM 2004 C C . LYS A 1 241 ? -3.048 0.502 -8.155 1.00 95.38 241 LYS A C 1
ATOM 2006 O O . LYS A 1 241 ? -3.766 0.004 -7.295 1.00 95.38 241 LYS A O 1
ATOM 2011 N N . ILE A 1 242 ? -2.594 -0.200 -9.196 1.00 96.75 242 ILE A N 1
ATOM 2012 C CA . ILE A 1 242 ? -2.887 -1.630 -9.387 1.00 96.75 242 ILE A CA 1
ATOM 2013 C C . ILE A 1 242 ? -2.400 -2.443 -8.179 1.00 96.75 242 ILE A C 1
ATOM 2015 O O . ILE A 1 242 ? -3.188 -3.156 -7.559 1.00 96.75 242 ILE A O 1
ATOM 2019 N N . TYR A 1 243 ? -1.128 -2.301 -7.798 1.00 97.94 243 TYR A N 1
ATOM 2020 C CA . TYR A 1 243 ? -0.542 -3.087 -6.706 1.00 97.94 243 TYR A CA 1
ATOM 2021 C C . TYR A 1 243 ? -1.098 -2.719 -5.327 1.00 97.94 243 TYR A C 1
ATOM 2023 O O . TYR A 1 243 ? -1.352 -3.603 -4.506 1.00 97.94 243 TYR A O 1
ATOM 2031 N N . SER A 1 244 ? -1.340 -1.432 -5.071 1.00 97.38 244 SER A N 1
ATOM 2032 C CA . SER A 1 244 ? -1.969 -0.993 -3.819 1.00 97.38 244 SER A CA 1
ATOM 2033 C C . SER A 1 244 ? -3.417 -1.477 -3.701 1.00 97.38 244 SER A C 1
ATOM 2035 O O . SER A 1 244 ? -3.820 -1.893 -2.617 1.00 97.38 244 SER A O 1
ATOM 2037 N N . ASN A 1 245 ? -4.175 -1.528 -4.802 1.00 96.44 245 ASN A N 1
ATOM 2038 C CA . ASN A 1 245 ? -5.524 -2.097 -4.815 1.00 96.44 245 ASN A CA 1
ATOM 2039 C C . ASN A 1 245 ? -5.520 -3.614 -4.571 1.00 96.44 245 ASN A C 1
ATOM 2041 O O . ASN A 1 245 ? -6.361 -4.101 -3.814 1.00 96.44 245 ASN A O 1
ATOM 2045 N N . ILE A 1 246 ? -4.565 -4.355 -5.154 1.00 96.88 246 ILE A N 1
ATOM 2046 C CA . ILE A 1 246 ? -4.382 -5.789 -4.865 1.00 96.88 246 ILE A CA 1
ATOM 2047 C C . ILE A 1 246 ? -4.158 -5.983 -3.364 1.00 96.88 246 ILE A C 1
ATOM 2049 O O . ILE A 1 246 ? -4.882 -6.751 -2.732 1.00 96.88 246 ILE A O 1
ATOM 2053 N N . LEU A 1 247 ? -3.219 -5.240 -2.773 1.00 96.62 247 LEU A N 1
ATOM 2054 C CA . LEU A 1 247 ? -2.950 -5.310 -1.337 1.00 96.62 247 LEU A CA 1
ATOM 2055 C C . LEU A 1 247 ? -4.192 -4.965 -0.504 1.00 96.62 247 LEU A C 1
ATOM 2057 O O . LEU A 1 247 ? -4.536 -5.708 0.410 1.00 96.62 247 LEU A O 1
ATOM 2061 N N . ARG A 1 248 ? -4.893 -3.875 -0.842 1.00 95.25 248 ARG A N 1
ATOM 2062 C CA . ARG A 1 248 ? -6.112 -3.432 -0.150 1.00 95.25 248 ARG A CA 1
ATOM 2063 C C . ARG A 1 248 ? -7.202 -4.502 -0.163 1.00 95.25 248 ARG A C 1
ATOM 2065 O O . ARG A 1 248 ? -7.864 -4.698 0.849 1.00 95.25 248 ARG A O 1
ATOM 2072 N N . SER A 1 249 ? -7.385 -5.194 -1.289 1.00 93.44 249 SER A N 1
ATOM 2073 C CA . SER A 1 249 ? -8.434 -6.212 -1.458 1.00 93.44 249 SER A CA 1
ATOM 2074 C C . SER A 1 249 ? -8.292 -7.417 -0.523 1.00 93.44 249 SER A C 1
ATOM 2076 O O . SER A 1 249 ? -9.274 -8.099 -0.246 1.00 93.44 249 SER A O 1
ATOM 2078 N N . LEU A 1 250 ? -7.082 -7.662 -0.016 1.00 89.81 250 LEU A N 1
ATOM 2079 C CA . LEU A 1 250 ? -6.777 -8.785 0.868 1.00 89.81 250 LEU A CA 1
ATOM 2080 C C . LEU A 1 250 ? -6.999 -8.459 2.348 1.00 89.81 250 LEU A C 1
ATOM 2082 O O . LEU A 1 250 ? -6.885 -9.348 3.191 1.00 89.81 250 LEU A O 1
ATOM 2086 N N . ILE A 1 251 ? -7.287 -7.198 2.683 1.00 89.94 251 ILE A N 1
ATOM 2087 C CA . ILE A 1 251 ? -7.420 -6.752 4.069 1.00 89.94 251 ILE A CA 1
ATOM 2088 C C . ILE A 1 251 ? -8.900 -6.763 4.472 1.00 89.94 251 ILE A C 1
ATOM 2090 O O . ILE A 1 251 ? -9.697 -6.030 3.884 1.00 89.94 251 ILE A O 1
ATOM 2094 N N . PRO A 1 252 ? -9.286 -7.538 5.503 1.00 87.62 252 PRO A N 1
ATOM 2095 C CA . PRO A 1 252 ? -10.656 -7.548 6.003 1.00 87.62 252 PRO A CA 1
ATOM 2096 C C . PRO A 1 252 ? -11.090 -6.188 6.560 1.00 87.62 252 PRO A C 1
ATOM 2098 O O . PRO A 1 252 ? -10.282 -5.457 7.140 1.00 87.62 252 PRO A O 1
ATOM 2101 N N . ASN A 1 253 ? -12.392 -5.897 6.492 1.00 86.38 253 ASN A N 1
ATOM 2102 C CA . ASN A 1 253 ? -12.969 -4.634 6.968 1.00 86.38 253 ASN A CA 1
ATOM 2103 C C . ASN A 1 253 ? -12.585 -4.291 8.421 1.00 86.38 253 ASN A C 1
ATOM 2105 O O . ASN A 1 253 ? -12.227 -3.157 8.723 1.00 86.38 253 ASN A O 1
ATOM 2109 N N . GLU A 1 254 ? -12.593 -5.274 9.323 1.00 81.00 254 GLU A N 1
ATOM 2110 C CA . GLU A 1 254 ? -12.234 -5.048 10.731 1.00 81.00 254 GLU A CA 1
ATOM 2111 C C . GLU A 1 254 ? -10.766 -4.635 10.905 1.00 81.00 254 GLU A C 1
ATOM 2113 O O . GLU A 1 254 ? -10.441 -3.810 11.756 1.00 81.00 254 GLU A O 1
ATOM 2118 N N . ILE A 1 255 ? -9.869 -5.146 10.059 1.00 86.81 255 ILE A N 1
ATOM 2119 C CA . ILE A 1 255 ? -8.461 -4.745 10.072 1.00 86.81 255 ILE A CA 1
ATOM 2120 C C . ILE A 1 255 ? -8.296 -3.338 9.493 1.00 86.81 255 ILE A C 1
ATOM 2122 O O . ILE A 1 255 ? -7.481 -2.575 10.009 1.00 86.81 255 ILE A O 1
ATOM 2126 N N . LEU A 1 256 ? -9.094 -2.957 8.488 1.00 90.31 256 LEU A N 1
ATOM 2127 C CA . LEU A 1 256 ? -9.127 -1.581 7.980 1.00 90.31 256 LEU A CA 1
ATOM 2128 C C . LEU A 1 256 ? -9.606 -0.589 9.055 1.00 90.31 256 LEU A C 1
ATOM 2130 O O . LEU A 1 256 ? -9.034 0.494 9.163 1.00 90.31 256 LEU A O 1
ATOM 2134 N N . LYS A 1 257 ? -10.581 -0.959 9.902 1.00 88.44 257 LYS A N 1
ATOM 2135 C CA . LYS A 1 257 ? -10.997 -0.132 11.055 1.00 88.44 257 LYS A CA 1
ATOM 2136 C C . LYS A 1 257 ? -9.831 0.091 12.018 1.00 88.44 257 LYS A C 1
ATOM 2138 O O . LYS A 1 257 ? -9.528 1.225 12.375 1.00 88.44 257 LYS A O 1
ATOM 2143 N N . ILE A 1 258 ? -9.137 -0.982 12.410 1.00 88.38 258 ILE A N 1
ATOM 2144 C CA . ILE A 1 258 ? -7.980 -0.887 13.315 1.00 88.38 258 ILE A CA 1
ATOM 2145 C C . ILE A 1 258 ? -6.840 -0.088 12.664 1.00 88.38 258 ILE A C 1
ATOM 2147 O O . ILE A 1 258 ? -6.177 0.687 13.350 1.00 88.38 258 ILE A O 1
ATOM 2151 N N . LEU A 1 259 ? -6.624 -0.240 11.353 1.00 92.81 259 LEU A N 1
ATOM 2152 C CA . LEU A 1 259 ? -5.645 0.535 10.590 1.00 92.81 259 LEU A CA 1
ATOM 2153 C C . LEU A 1 259 ? -5.959 2.032 10.639 1.00 92.81 259 LEU A C 1
ATOM 2155 O O . LEU A 1 259 ? -5.071 2.821 10.955 1.00 92.81 259 LEU A O 1
ATOM 2159 N N . ALA A 1 260 ? -7.215 2.411 10.384 1.00 92.25 260 ALA A N 1
ATOM 2160 C CA . ALA A 1 260 ? -7.660 3.798 10.470 1.00 92.25 260 ALA A CA 1
ATOM 2161 C C . ALA A 1 260 ? -7.335 4.383 11.852 1.00 92.25 260 ALA A C 1
ATOM 2163 O O . ALA A 1 260 ? -6.646 5.395 11.946 1.00 92.25 260 ALA A O 1
ATOM 2164 N N . LEU A 1 261 ? -7.718 3.674 12.922 1.00 90.31 261 LEU A N 1
ATOM 2165 C CA . LEU A 1 261 ? -7.437 4.071 14.306 1.00 90.31 261 LEU A CA 1
ATOM 2166 C C . LEU A 1 261 ? -5.933 4.138 14.617 1.00 90.31 261 LEU A C 1
ATOM 2168 O O . LEU A 1 261 ? -5.479 5.033 15.328 1.00 90.31 261 LEU A O 1
ATOM 2172 N N . ASN A 1 262 ? -5.133 3.208 14.087 1.00 90.81 262 ASN A N 1
ATOM 2173 C CA . ASN A 1 262 ? -3.683 3.201 14.277 1.00 90.81 262 ASN A CA 1
ATOM 2174 C C . ASN A 1 262 ? -3.038 4.478 13.723 1.00 90.81 262 ASN A C 1
ATOM 2176 O O . ASN A 1 262 ? -2.126 5.028 14.353 1.00 90.81 262 ASN A O 1
ATOM 2180 N N . CYS A 1 263 ? -3.538 4.943 12.579 1.00 92.62 263 CYS A N 1
ATOM 2181 C CA . CYS A 1 263 ? -3.013 6.075 11.831 1.00 92.62 263 CYS A CA 1
ATOM 2182 C C . CYS A 1 263 ? -3.625 7.428 12.212 1.00 92.62 263 CYS A C 1
ATOM 2184 O O . CYS A 1 263 ? -3.222 8.421 11.616 1.00 92.62 263 CYS A O 1
ATOM 2186 N N . LEU A 1 264 ? -4.529 7.507 13.192 1.00 89.44 264 LEU A N 1
ATOM 2187 C CA . LEU A 1 264 ? -5.038 8.791 13.684 1.00 89.44 264 LEU A CA 1
ATOM 2188 C C . LEU A 1 264 ? -3.921 9.663 14.282 1.00 89.44 264 LEU A C 1
ATOM 2190 O O . LEU A 1 264 ? -2.946 9.159 14.864 1.00 89.44 264 LEU A O 1
ATOM 2194 N N . THR A 1 265 ? -4.073 10.978 14.125 1.00 84.00 265 THR A N 1
ATOM 2195 C CA . THR A 1 265 ? -3.167 11.980 14.695 1.00 84.00 265 THR A CA 1
ATOM 2196 C C . THR A 1 265 ? -3.430 12.091 16.185 1.00 84.00 265 THR A C 1
ATOM 2198 O O . THR A 1 265 ? -4.537 12.396 16.602 1.00 84.00 265 THR A O 1
ATOM 2201 N N . LEU A 1 266 ? -2.421 11.787 16.997 1.00 75.88 266 LEU A N 1
ATOM 2202 C CA . LEU A 1 266 ? -2.559 11.838 18.450 1.00 75.88 266 LEU A CA 1
ATOM 2203 C C . LEU A 1 266 ? -2.022 13.171 18.970 1.00 75.88 266 LEU A C 1
ATOM 2205 O O . LEU A 1 266 ? -0.996 13.651 18.484 1.00 75.88 266 LEU A O 1
ATOM 2209 N N . ASP A 1 267 ? -2.679 13.721 19.988 1.00 66.31 267 ASP A N 1
ATOM 2210 C CA . ASP A 1 267 ? -2.227 14.947 20.642 1.00 66.31 267 ASP A CA 1
ATOM 2211 C C . ASP A 1 267 ? -0.900 14.745 21.376 1.00 66.31 267 ASP A C 1
ATOM 2213 O O . ASP A 1 267 ? -0.646 13.713 22.004 1.00 66.31 267 ASP A O 1
ATOM 2217 N N . ASN A 1 268 ? -0.084 15.800 21.380 1.00 57.53 268 ASN A N 1
ATOM 2218 C CA . ASN A 1 268 ? 1.191 15.874 22.093 1.00 57.53 268 ASN A CA 1
ATOM 2219 C C . ASN A 1 268 ? 1.012 16.162 23.601 1.00 57.53 268 ASN A C 1
ATOM 2221 O O . ASN A 1 268 ? 1.769 16.956 24.166 1.00 57.53 268 ASN A O 1
ATOM 2225 N N . SER A 1 269 ? 0.008 15.581 24.270 1.00 54.16 269 SER A N 1
ATOM 2226 C CA . SER A 1 269 ? -0.179 15.818 25.708 1.00 54.16 269 SER A CA 1
ATOM 2227 C C . SER A 1 269 ? 0.996 15.254 26.520 1.00 54.16 269 SER A C 1
ATOM 2229 O O . SER A 1 269 ? 1.585 14.218 26.195 1.00 54.16 269 SER A O 1
ATOM 2231 N N . THR A 1 270 ? 1.371 15.969 27.584 1.00 50.12 270 THR A N 1
ATOM 2232 C CA . THR A 1 270 ? 2.602 15.753 28.365 1.00 50.12 270 THR A CA 1
ATOM 2233 C C . THR A 1 270 ? 2.693 14.386 29.045 1.00 50.12 270 THR A C 1
ATOM 2235 O O . THR A 1 270 ? 3.806 13.939 29.323 1.00 50.12 270 THR A O 1
ATOM 2238 N N . ASP A 1 271 ? 1.561 13.709 29.261 1.00 52.78 271 ASP A N 1
ATOM 2239 C CA . ASP A 1 271 ? 1.484 12.363 29.850 1.00 52.78 271 ASP A CA 1
ATOM 2240 C C . ASP A 1 271 ? 1.657 11.235 28.816 1.00 52.78 271 ASP A C 1
ATOM 2242 O O . ASP A 1 271 ? 1.937 10.089 29.172 1.00 52.78 271 ASP A O 1
ATOM 2246 N N . ILE A 1 272 ? 1.564 11.539 27.516 1.00 53.47 272 ILE A N 1
ATOM 2247 C CA . ILE A 1 272 ? 1.703 10.567 26.421 1.00 53.47 272 ILE A CA 1
ATOM 2248 C C . ILE A 1 272 ? 3.089 10.708 25.776 1.00 53.47 272 ILE A C 1
ATOM 2250 O O . ILE A 1 272 ? 3.261 10.694 24.555 1.00 53.47 272 ILE A O 1
ATOM 2254 N N . GLN A 1 273 ? 4.134 10.798 26.602 1.00 48.59 273 GLN A N 1
ATOM 2255 C CA . GLN A 1 273 ? 5.507 10.749 26.105 1.00 48.59 273 GLN A CA 1
ATOM 2256 C C . GLN A 1 273 ? 5.690 9.444 25.298 1.00 48.59 273 GLN A C 1
ATOM 2258 O O . GLN A 1 273 ? 5.394 8.337 25.771 1.00 48.59 273 GLN A O 1
ATOM 2263 N N . ASN A 1 274 ? 6.141 9.582 24.046 1.00 53.69 274 ASN A N 1
ATOM 2264 C CA . ASN A 1 274 ? 6.535 8.520 23.101 1.00 53.69 274 ASN A CA 1
ATOM 2265 C C . ASN A 1 274 ? 5.505 7.974 22.094 1.00 53.69 274 ASN A C 1
ATOM 2267 O O . ASN A 1 274 ? 5.811 6.980 21.432 1.00 53.69 274 ASN A O 1
ATOM 2271 N N . LEU A 1 275 ? 4.349 8.607 21.876 1.00 62.47 275 LEU A N 1
ATOM 2272 C CA . LEU A 1 275 ? 3.505 8.260 20.724 1.00 62.47 275 LEU A CA 1
ATOM 2273 C C . LEU A 1 275 ? 3.540 9.328 19.639 1.00 62.47 275 LEU A C 1
ATOM 2275 O O . LEU A 1 275 ? 2.832 10.321 19.700 1.00 62.47 275 LEU A O 1
ATOM 2279 N N . LYS A 1 276 ? 4.350 9.084 18.610 1.00 77.25 276 LYS A N 1
ATOM 2280 C CA . LYS A 1 276 ? 4.398 9.941 17.424 1.00 77.25 276 LYS A CA 1
ATOM 2281 C C . LYS A 1 276 ? 3.277 9.575 16.454 1.00 77.25 276 LYS A C 1
ATOM 2283 O O . LYS A 1 276 ? 2.937 8.398 16.310 1.00 77.25 276 LYS A O 1
ATOM 2288 N N . THR A 1 277 ? 2.741 10.570 15.761 1.00 85.75 277 THR A N 1
ATOM 2289 C CA . THR A 1 277 ? 1.874 10.364 14.597 1.00 85.75 277 THR A CA 1
ATOM 2290 C C . THR A 1 277 ? 2.670 9.730 13.453 1.00 85.75 277 THR A C 1
ATOM 2292 O O . THR A 1 277 ? 3.831 10.072 13.197 1.00 85.75 277 THR A O 1
ATOM 2295 N N . PHE A 1 278 ? 2.060 8.768 12.762 1.00 91.38 278 PHE A N 1
ATOM 2296 C CA . PHE A 1 278 ? 2.675 8.066 11.635 1.00 91.38 278 PHE A CA 1
ATOM 2297 C C . PHE A 1 278 ? 2.423 8.818 10.321 1.00 91.38 278 PHE A C 1
ATOM 2299 O O . PHE A 1 278 ? 1.782 8.290 9.417 1.00 91.38 278 PHE A O 1
ATOM 2306 N N . PHE A 1 279 ? 2.928 10.050 10.217 1.00 94.31 279 PHE A N 1
ATOM 2307 C CA . PHE A 1 279 ? 2.680 10.953 9.086 1.00 94.31 279 PHE A CA 1
ATOM 2308 C C . PHE A 1 279 ? 2.949 10.325 7.711 1.00 94.31 279 PHE A C 1
ATOM 2310 O O . PHE A 1 279 ? 2.114 10.410 6.815 1.00 94.31 279 PHE A O 1
ATOM 2317 N N . ASN A 1 280 ? 4.066 9.613 7.541 1.00 95.94 280 ASN A N 1
ATOM 2318 C CA . ASN A 1 280 ? 4.363 8.955 6.263 1.00 95.94 280 ASN A CA 1
ATOM 2319 C C . ASN A 1 280 ? 3.377 7.831 5.939 1.00 95.94 280 ASN A C 1
ATOM 2321 O O . ASN A 1 280 ? 3.109 7.560 4.771 1.00 95.94 280 ASN A O 1
ATOM 2325 N N . PHE A 1 281 ? 2.844 7.166 6.965 1.00 96.94 281 PHE A N 1
ATOM 2326 C CA . PHE A 1 281 ? 1.841 6.131 6.771 1.00 96.94 281 PHE A CA 1
ATOM 2327 C C . PHE A 1 281 ? 0.500 6.756 6.380 1.00 96.94 281 PHE A C 1
ATOM 2329 O O . PHE A 1 281 ? -0.076 6.327 5.388 1.00 96.94 281 PHE A O 1
ATOM 2336 N N . GLN A 1 282 ? 0.070 7.828 7.060 1.00 96.44 282 GLN A N 1
ATOM 2337 C CA . GLN A 1 282 ? -1.097 8.625 6.652 1.00 96.44 282 GLN A CA 1
ATOM 2338 C C . GLN A 1 282 ? -0.978 9.061 5.185 1.00 96.44 282 GLN A C 1
ATOM 2340 O O . GLN A 1 282 ? -1.900 8.852 4.402 1.00 96.44 282 GLN A O 1
ATOM 2345 N N . GLY A 1 283 ? 0.195 9.570 4.787 1.00 96.75 283 GLY A N 1
ATOM 2346 C CA . GLY A 1 283 ? 0.448 10.016 3.417 1.00 96.75 283 GLY A CA 1
ATOM 2347 C C . GLY A 1 283 ? 0.305 8.899 2.384 1.00 96.75 283 GLY A C 1
ATOM 2348 O O . GLY A 1 283 ? -0.299 9.102 1.336 1.00 96.75 283 GLY A O 1
ATOM 2349 N N . LEU A 1 284 ? 0.793 7.694 2.694 1.00 98.12 284 LEU A N 1
ATOM 2350 C CA . LEU A 1 284 ? 0.619 6.519 1.835 1.00 98.12 284 LEU A CA 1
ATOM 2351 C C . LEU A 1 284 ? -0.834 6.025 1.784 1.00 98.12 284 LEU A C 1
ATOM 2353 O O . LEU A 1 284 ? -1.298 5.624 0.717 1.00 98.12 284 LEU A O 1
ATOM 2357 N N . LEU A 1 285 ? -1.562 6.060 2.905 1.00 97.81 285 LEU A N 1
ATOM 2358 C CA . LEU A 1 285 ? -2.982 5.700 2.924 1.00 97.81 285 LEU A CA 1
ATOM 2359 C C . LEU A 1 285 ? -3.805 6.673 2.073 1.00 97.81 285 LEU A C 1
ATOM 2361 O O . LEU A 1 285 ? -4.649 6.227 1.296 1.00 97.81 285 LEU A O 1
ATOM 2365 N N . ASN A 1 286 ? -3.523 7.974 2.176 1.00 96.69 286 ASN A N 1
ATOM 2366 C CA . ASN A 1 286 ? -4.149 9.011 1.360 1.00 96.69 286 ASN A CA 1
ATOM 2367 C C . ASN A 1 286 ? -3.809 8.842 -0.118 1.00 96.69 286 ASN A C 1
ATOM 2369 O O . ASN A 1 286 ? -4.716 8.777 -0.939 1.00 96.69 286 ASN A O 1
ATOM 2373 N N . ARG A 1 287 ? -2.521 8.673 -0.449 1.00 96.19 287 ARG A N 1
ATOM 2374 C CA . ARG A 1 287 ? -2.044 8.442 -1.822 1.00 96.19 287 ARG A CA 1
ATOM 2375 C C . ARG A 1 287 ? -2.816 7.327 -2.522 1.00 96.19 287 ARG A C 1
ATOM 2377 O O . ARG A 1 287 ? -3.133 7.425 -3.700 1.00 96.19 287 ARG A O 1
ATOM 2384 N N . TYR A 1 288 ? -3.104 6.241 -1.812 1.00 97.19 288 TYR A N 1
ATOM 2385 C CA . TYR A 1 288 ? -3.731 5.069 -2.415 1.00 97.19 288 TYR A CA 1
ATOM 2386 C C . TYR A 1 288 ? -5.227 4.954 -2.171 1.00 97.19 288 TYR A C 1
ATOM 2388 O O . TYR A 1 288 ? -5.801 3.941 -2.571 1.00 97.19 288 TYR A O 1
ATOM 2396 N N . ASN A 1 289 ? -5.881 5.967 -1.599 1.00 96.12 289 ASN A N 1
ATOM 2397 C CA . ASN A 1 289 ? -7.277 5.886 -1.157 1.00 96.12 289 ASN A CA 1
ATOM 2398 C C . ASN A 1 289 ? -7.522 4.574 -0.392 1.00 96.12 289 ASN A C 1
ATOM 2400 O O . ASN A 1 289 ? -8.404 3.776 -0.714 1.00 96.12 289 ASN A O 1
ATOM 2404 N N . PHE A 1 290 ? -6.625 4.262 0.542 1.00 97.00 290 PHE A N 1
ATOM 2405 C CA . PHE A 1 290 ? -6.474 2.891 1.015 1.00 97.00 290 PHE A CA 1
ATOM 2406 C C . PHE A 1 290 ? -7.634 2.420 1.914 1.00 97.00 290 PHE A C 1
ATOM 2408 O O . PHE A 1 290 ? -7.833 1.221 2.095 1.00 97.00 290 PHE A O 1
ATOM 2415 N N . LEU A 1 291 ? -8.425 3.352 2.447 1.00 95.56 291 LEU A N 1
ATOM 2416 C CA . LEU A 1 291 ? -9.620 3.099 3.252 1.00 95.56 291 LEU A CA 1
ATOM 2417 C C . LEU A 1 291 ? -10.919 3.260 2.445 1.00 95.56 291 LEU A C 1
ATOM 2419 O O . LEU A 1 291 ? -12.000 3.261 3.024 1.00 95.56 291 LEU A O 1
ATOM 2423 N N . GLU A 1 292 ? -10.842 3.337 1.114 1.00 93.31 292 GLU A N 1
ATOM 2424 C CA . GLU A 1 292 ? -12.001 3.473 0.223 1.00 93.31 292 GLU A CA 1
ATOM 2425 C C . GLU A 1 292 ? -13.066 2.392 0.464 1.00 93.31 292 GLU A C 1
ATOM 2427 O O . GLU A 1 292 ? -14.251 2.668 0.373 1.00 93.31 292 GLU A O 1
ATOM 2432 N N . HIS A 1 293 ? -12.698 1.154 0.791 1.00 89.12 293 HIS A N 1
ATOM 2433 C CA . HIS A 1 293 ? -13.685 0.092 1.052 1.00 89.12 293 HIS A CA 1
ATOM 2434 C C . HIS A 1 293 ? -13.951 -0.139 2.539 1.00 89.12 293 HIS A C 1
ATOM 2436 O O . HIS A 1 293 ? -14.542 -1.158 2.898 1.00 89.12 293 HIS A O 1
ATOM 2442 N N . LEU A 1 294 ? -13.520 0.779 3.409 1.00 90.12 294 LEU A N 1
ATOM 2443 C CA . LEU A 1 294 ? -13.889 0.710 4.812 1.00 90.12 294 LEU A CA 1
ATOM 2444 C C . LEU A 1 294 ? -15.408 0.846 4.939 1.00 90.12 294 LEU A C 1
ATOM 2446 O O . LEU A 1 294 ? -16.027 1.744 4.378 1.00 90.12 294 LEU A O 1
ATOM 2450 N N . GLN A 1 295 ? -16.015 -0.038 5.713 1.00 88.00 295 GLN A N 1
ATOM 2451 C CA . GLN A 1 295 ? -17.430 0.005 6.029 1.00 88.00 295 GLN A CA 1
ATOM 2452 C C . GLN A 1 295 ? -17.607 0.213 7.531 1.00 88.00 295 GLN A C 1
ATOM 2454 O O . GLN A 1 295 ? -17.288 -0.660 8.348 1.00 88.00 295 GLN A O 1
ATOM 2459 N N . LEU A 1 296 ? -18.154 1.374 7.886 1.00 82.75 296 LEU A N 1
ATOM 2460 C CA . LEU A 1 296 ? -18.570 1.729 9.239 1.00 82.75 296 LEU A CA 1
ATOM 2461 C C . LEU A 1 296 ? -20.048 1.349 9.419 1.00 82.75 296 LEU A C 1
ATOM 2463 O O . LEU A 1 296 ? -20.911 2.203 9.597 1.00 82.75 296 LEU A O 1
ATOM 2467 N N . ILE A 1 297 ? -20.364 0.056 9.293 1.00 67.44 297 ILE A N 1
ATOM 2468 C CA . ILE A 1 297 ? -21.732 -0.439 9.502 1.00 67.44 297 ILE A CA 1
ATOM 2469 C C . ILE A 1 297 ? -22.068 -0.314 10.988 1.00 67.44 297 ILE A C 1
ATOM 2471 O O . ILE A 1 297 ? -21.296 -0.764 11.833 1.00 67.44 297 ILE A O 1
ATOM 2475 N N . PHE A 1 298 ? -23.230 0.268 11.284 1.00 59.12 298 PHE A N 1
ATOM 2476 C CA . PHE A 1 298 ? -23.838 0.231 12.607 1.00 59.12 298 PHE A CA 1
ATOM 2477 C C . PHE A 1 298 ? -24.962 -0.803 12.596 1.00 59.12 298 PHE A C 1
ATOM 2479 O O . PHE A 1 298 ? -26.000 -0.604 11.961 1.00 59.12 298 PHE A O 1
ATOM 2486 N N . SER A 1 299 ? -24.752 -1.934 13.264 1.00 55.16 299 SER A N 1
ATOM 2487 C CA . SER A 1 299 ? -25.832 -2.896 13.481 1.00 55.16 299 SER A CA 1
ATOM 2488 C C . SER A 1 299 ? -26.803 -2.355 14.537 1.00 55.16 299 SER A C 1
ATOM 2490 O O . SER A 1 299 ? -26.385 -1.933 15.606 1.00 55.16 299 SER A O 1
ATOM 2492 N N . ASN A 1 300 ? -28.118 -2.380 14.288 1.00 49.91 300 ASN A N 1
ATOM 2493 C CA . ASN A 1 300 ? -29.112 -1.955 15.294 1.00 49.91 300 ASN A CA 1
ATOM 2494 C C . ASN A 1 300 ? -29.133 -2.863 16.547 1.00 49.91 300 ASN A C 1
ATOM 2496 O O . ASN A 1 300 ? -29.740 -2.507 17.554 1.00 49.91 300 ASN A O 1
ATOM 2500 N N . ASP A 1 301 ? -28.424 -3.994 16.508 1.00 50.88 301 ASP A N 1
ATOM 2501 C CA . ASP A 1 301 ? -28.264 -4.962 17.597 1.00 50.88 301 ASP A CA 1
ATOM 2502 C C . ASP A 1 301 ? -27.120 -4.598 18.571 1.00 50.88 301 ASP A C 1
ATOM 2504 O O . ASP A 1 301 ? -26.487 -5.478 19.168 1.00 50.88 301 ASP A O 1
ATOM 2508 N N . VAL A 1 302 ? -26.812 -3.306 18.750 1.00 52.22 302 VAL A N 1
ATOM 2509 C CA . VAL A 1 302 ? -25.780 -2.876 19.707 1.00 52.22 302 VAL A CA 1
ATOM 2510 C C . VAL A 1 302 ? -26.237 -3.157 21.131 1.00 52.22 302 VAL A C 1
ATOM 2512 O O . VAL A 1 302 ? -27.146 -2.532 21.669 1.00 52.22 302 VAL A O 1
ATOM 2515 N N . CYS A 1 303 ? -25.548 -4.065 21.809 1.00 53.84 303 CYS A N 1
ATOM 2516 C CA . CYS A 1 303 ? -25.735 -4.299 23.227 1.00 53.84 303 CYS A CA 1
ATOM 2517 C C . CYS A 1 303 ? -24.574 -3.612 23.977 1.00 53.84 303 CYS A C 1
ATOM 2519 O O . CYS A 1 303 ? -23.419 -3.911 23.704 1.00 53.84 303 CYS A O 1
ATOM 2521 N N . PRO A 1 304 ? -24.816 -2.765 24.999 1.00 53.69 304 PRO A N 1
ATOM 2522 C CA . PRO A 1 304 ? -23.754 -2.141 25.813 1.00 53.69 304 PRO A CA 1
ATOM 2523 C C . PRO A 1 304 ? -22.719 -3.082 26.458 1.00 53.69 304 PRO A C 1
ATOM 2525 O O . PRO A 1 304 ? -21.792 -2.625 27.107 1.00 53.69 304 PRO A O 1
ATOM 2528 N N . ILE A 1 305 ? -22.902 -4.398 26.319 1.00 50.81 305 ILE A N 1
ATOM 2529 C CA . ILE A 1 305 ? -22.020 -5.456 26.827 1.00 50.81 305 ILE A CA 1
ATOM 2530 C C . ILE A 1 305 ? -21.522 -6.371 25.682 1.00 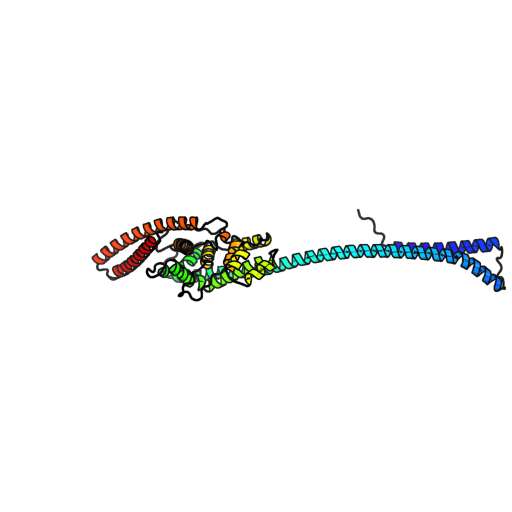50.81 305 ILE A C 1
ATOM 2532 O O . ILE A 1 305 ? -20.526 -7.062 25.845 1.00 50.81 305 ILE A O 1
ATOM 2536 N N . LYS A 1 306 ? -22.204 -6.408 24.524 1.00 50.00 306 LYS A N 1
ATOM 2537 C CA . LYS A 1 306 ? -21.881 -7.257 23.360 1.00 50.00 306 LYS A CA 1
ATOM 2538 C C . LYS A 1 306 ? -21.996 -6.412 22.083 1.00 50.00 306 LYS A C 1
ATOM 2540 O O . LYS A 1 306 ? -23.051 -5.842 21.848 1.00 50.00 306 LYS A O 1
ATOM 2545 N N . ASN A 1 307 ? -20.953 -6.352 21.255 1.00 56.25 307 ASN A N 1
ATOM 2546 C CA . ASN A 1 307 ? -20.871 -5.490 20.054 1.00 56.25 307 ASN A CA 1
ATOM 2547 C C . ASN A 1 307 ? -20.699 -3.989 20.352 1.00 56.25 307 ASN A C 1
ATOM 2549 O O . ASN A 1 307 ? -21.190 -3.126 19.636 1.00 56.25 307 ASN A O 1
ATOM 2553 N N . HIS A 1 308 ? -19.953 -3.668 21.406 1.00 67.25 308 HIS A N 1
ATOM 2554 C CA . HIS A 1 308 ? -19.635 -2.293 21.804 1.00 67.25 308 HIS A CA 1
ATOM 2555 C C . HIS A 1 308 ? -18.540 -1.641 20.920 1.00 67.25 308 HIS A C 1
ATOM 2557 O O . HIS A 1 308 ? -18.258 -0.446 20.990 1.00 67.25 308 HIS A O 1
ATOM 2563 N N . HIS A 1 309 ? -17.894 -2.427 20.066 1.00 70.62 309 HIS A N 1
ATOM 2564 C CA . HIS A 1 309 ? -16.674 -2.025 19.378 1.00 70.62 309 HIS A CA 1
ATOM 2565 C C . HIS A 1 309 ? -16.935 -1.154 18.143 1.00 70.62 309 HIS A C 1
ATOM 2567 O O . HIS A 1 309 ? -16.181 -0.217 17.905 1.00 70.62 309 HIS A O 1
ATOM 2573 N N . GLU A 1 310 ? -18.031 -1.391 17.408 1.00 74.94 310 GLU A N 1
ATOM 2574 C CA . GLU A 1 310 ? -18.458 -0.518 16.296 1.00 74.94 310 GLU A CA 1
ATOM 2575 C C . GLU A 1 310 ? -18.693 0.913 16.793 1.00 74.94 310 GLU A C 1
ATOM 2577 O O . GLU A 1 310 ? -18.186 1.873 16.211 1.00 74.94 310 GLU A O 1
ATOM 2582 N N . PHE A 1 311 ? -19.377 1.041 17.935 1.00 78.62 311 PHE A N 1
ATOM 2583 C CA . PHE A 1 311 ? -19.589 2.322 18.600 1.00 78.62 311 PHE A CA 1
ATOM 2584 C C . PHE A 1 311 ? -18.267 2.979 19.017 1.00 78.62 311 PHE A C 1
ATOM 2586 O O . PHE A 1 311 ? -18.080 4.171 18.797 1.00 78.62 311 PHE A O 1
ATOM 2593 N N . ILE A 1 312 ? -17.320 2.213 19.568 1.00 80.31 312 ILE A N 1
ATOM 2594 C CA . ILE A 1 312 ? -15.996 2.741 19.932 1.00 80.31 312 ILE A CA 1
ATOM 2595 C C . ILE A 1 312 ? -15.225 3.219 18.715 1.00 80.31 312 ILE A C 1
ATOM 2597 O O . ILE A 1 312 ? -14.593 4.265 18.788 1.00 80.31 312 ILE A O 1
ATOM 2601 N N . CYS A 1 313 ? -15.274 2.484 17.604 1.00 84.25 313 CYS A N 1
ATOM 2602 C CA . CYS A 1 313 ? -14.643 2.921 16.366 1.00 84.25 313 CYS A CA 1
ATOM 2603 C C . CYS A 1 313 ? -15.123 4.319 15.982 1.00 84.25 313 CYS A C 1
ATOM 2605 O O . CYS A 1 313 ? -14.307 5.214 15.785 1.00 84.25 313 CYS A O 1
ATOM 2607 N N . LEU A 1 314 ? -16.445 4.502 15.925 1.00 86.12 314 LEU A N 1
ATOM 2608 C CA . LEU A 1 314 ? -17.068 5.781 15.598 1.00 86.12 314 LEU A CA 1
ATOM 2609 C C . LEU A 1 314 ? -16.725 6.853 16.631 1.00 86.12 314 LEU A C 1
ATOM 2611 O O . LEU A 1 314 ? -16.369 7.963 16.253 1.00 86.12 314 LEU A O 1
ATOM 2615 N N . PHE A 1 315 ? -16.764 6.513 17.921 1.00 86.12 315 PHE A N 1
ATOM 2616 C CA . PHE A 1 315 ? -16.384 7.422 18.997 1.00 86.12 315 PHE A CA 1
ATOM 2617 C C . PHE A 1 315 ? -14.948 7.926 18.832 1.00 86.12 315 PHE A C 1
ATOM 2619 O O . PHE A 1 315 ? -14.717 9.129 18.899 1.00 86.12 315 PHE A O 1
ATOM 2626 N N . LEU A 1 316 ? -13.989 7.034 18.582 1.00 87.06 316 LEU A N 1
ATOM 2627 C CA . LEU A 1 316 ? -12.578 7.387 18.423 1.00 87.06 316 LEU A CA 1
ATOM 2628 C C . LEU A 1 316 ? -12.335 8.210 17.156 1.00 87.06 316 LEU A C 1
ATOM 2630 O O . LEU A 1 316 ? -11.648 9.226 17.224 1.00 87.06 316 LEU A O 1
ATOM 2634 N N . LEU A 1 317 ? -12.919 7.797 16.024 1.00 88.94 317 LEU A N 1
ATOM 2635 C CA . LEU A 1 317 ? -12.809 8.519 14.753 1.00 88.94 317 LEU A CA 1
ATOM 2636 C C . LEU A 1 317 ? -13.396 9.932 14.869 1.00 88.94 317 LEU A C 1
ATOM 2638 O O . LEU A 1 317 ? -12.754 10.886 14.444 1.00 88.94 317 LEU A O 1
ATOM 2642 N N . LYS A 1 318 ? -14.570 10.077 15.501 1.00 89.38 318 LYS A N 1
ATOM 2643 C CA . LYS A 1 318 ? -15.203 11.378 15.760 1.00 89.38 318 LYS A CA 1
ATOM 2644 C C . LYS A 1 318 ? -14.386 12.230 16.724 1.00 89.38 318 LYS A C 1
ATOM 2646 O O . LYS A 1 318 ? -14.263 13.430 16.526 1.00 89.38 318 LYS A O 1
ATOM 2651 N N . THR A 1 319 ? -13.885 11.634 17.805 1.00 85.94 319 THR A N 1
ATOM 2652 C CA . THR A 1 319 ? -13.248 12.387 18.897 1.00 85.94 319 THR A CA 1
ATOM 2653 C C . THR A 1 319 ? -11.875 12.913 18.508 1.00 85.94 319 THR A C 1
ATOM 2655 O O . THR A 1 319 ? -11.533 14.023 18.897 1.00 85.94 319 THR A O 1
ATOM 2658 N N . ILE A 1 320 ? -11.093 12.125 17.768 1.00 86.50 320 ILE A N 1
ATOM 2659 C CA . ILE A 1 320 ? -9.751 12.529 17.334 1.00 86.50 320 ILE A CA 1
ATOM 2660 C C . ILE A 1 320 ? -9.798 13.298 16.006 1.00 86.50 320 ILE A C 1
ATOM 2662 O O . ILE A 1 320 ? -8.990 14.197 15.801 1.00 86.50 320 ILE A O 1
ATOM 2666 N N . GLY A 1 321 ? -10.751 12.977 15.128 1.00 86.88 321 GLY A N 1
ATOM 2667 C CA . GLY A 1 321 ? -10.860 13.572 13.799 1.00 86.88 321 GLY A CA 1
ATOM 2668 C C . GLY A 1 321 ? -10.100 12.778 12.737 1.00 86.88 321 GLY A C 1
ATOM 2669 O O . GLY A 1 321 ? -9.096 12.117 13.008 1.00 86.88 321 GLY A O 1
ATOM 2670 N N . ILE A 1 322 ? -10.612 12.818 11.507 1.00 89.31 322 ILE A N 1
ATOM 2671 C CA . ILE A 1 322 ? -10.074 12.062 10.364 1.00 89.31 322 ILE A CA 1
ATOM 2672 C C . ILE A 1 322 ? -9.504 12.957 9.260 1.00 89.31 322 ILE A C 1
ATOM 2674 O O . ILE A 1 322 ? -9.194 12.448 8.186 1.00 89.31 322 ILE A O 1
ATOM 2678 N N . ASP A 1 323 ? -9.363 14.263 9.494 1.00 90.25 323 ASP A N 1
ATOM 2679 C CA . ASP A 1 323 ? -8.965 15.248 8.476 1.00 90.25 323 ASP A CA 1
ATOM 2680 C C . ASP A 1 323 ? -7.649 14.857 7.784 1.00 90.25 323 ASP A C 1
ATOM 2682 O O . ASP A 1 323 ? -7.550 14.813 6.558 1.00 90.25 323 ASP A O 1
ATOM 2686 N N . ASP A 1 324 ? -6.673 14.408 8.572 1.00 90.56 324 ASP A N 1
ATOM 2687 C CA . ASP A 1 324 ? -5.362 13.960 8.091 1.00 90.56 324 ASP A CA 1
ATOM 2688 C C . ASP A 1 324 ? -5.395 12.659 7.269 1.00 90.56 324 ASP A C 1
ATOM 2690 O O . ASP A 1 324 ? -4.419 12.311 6.596 1.00 90.56 324 ASP A O 1
ATOM 2694 N N . LEU A 1 325 ? -6.506 11.922 7.334 1.00 92.25 325 LEU A N 1
ATOM 2695 C CA . LEU A 1 325 ? -6.765 10.677 6.613 1.00 92.25 325 LEU A CA 1
ATOM 2696 C C . LEU A 1 325 ? -7.866 10.832 5.557 1.00 92.25 325 LEU A C 1
ATOM 2698 O O . LEU A 1 325 ? -8.230 9.840 4.927 1.00 92.25 325 LEU A O 1
ATOM 2702 N N . GLN A 1 326 ? -8.406 12.033 5.337 1.00 90.69 326 GLN A N 1
ATOM 2703 C CA . GLN A 1 326 ? -9.582 12.234 4.488 1.00 90.69 326 GLN A CA 1
ATOM 2704 C C . GLN A 1 326 ? -9.382 11.670 3.072 1.00 90.69 326 GLN A C 1
ATOM 2706 O O . GLN A 1 326 ? -10.254 10.973 2.548 1.00 90.69 326 GLN A O 1
ATOM 2711 N N . GLY A 1 327 ? -8.199 11.882 2.482 1.00 90.62 327 GLY A N 1
ATOM 2712 C CA . GLY A 1 327 ? -7.857 11.347 1.160 1.00 90.62 327 GLY A CA 1
A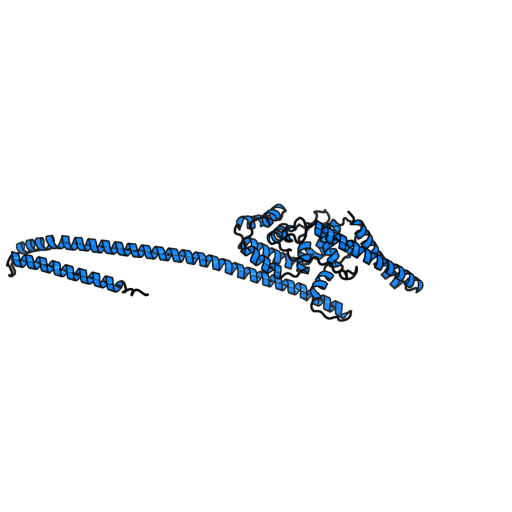TOM 2713 C C . GLY A 1 327 ? -7.945 9.818 1.087 1.00 90.62 327 GLY A C 1
ATOM 2714 O O . GLY A 1 327 ? -8.341 9.260 0.066 1.00 90.62 327 GLY A O 1
ATOM 2715 N N . SER A 1 328 ? -7.664 9.121 2.192 1.00 94.94 328 SER A N 1
ATOM 2716 C CA . SER A 1 328 ? -7.699 7.660 2.235 1.00 94.94 328 SER A CA 1
ATOM 2717 C C . SER A 1 328 ? -9.107 7.080 2.060 1.00 94.94 328 SER A C 1
ATOM 2719 O O . SER A 1 328 ? -9.225 5.954 1.581 1.00 94.94 328 SER A O 1
ATOM 2721 N N . PHE A 1 329 ? -10.165 7.832 2.382 1.00 91.38 329 PHE A N 1
ATOM 2722 C CA . PHE A 1 329 ? -11.556 7.371 2.310 1.00 91.38 329 PHE A CA 1
ATOM 2723 C C . PHE A 1 329 ? -12.207 7.555 0.932 1.00 91.38 329 PHE A C 1
ATOM 2725 O O . PHE A 1 329 ? -13.331 7.102 0.736 1.00 91.38 329 PHE A O 1
ATOM 2732 N N . SER A 1 330 ? -11.534 8.187 -0.039 1.00 83.00 330 SER A N 1
ATOM 2733 C CA . SER A 1 330 ? -12.061 8.398 -1.402 1.00 83.00 330 SER A CA 1
ATOM 2734 C C . SER A 1 330 ? -13.452 9.055 -1.459 1.00 83.00 330 SER A C 1
ATOM 2736 O O . SER A 1 330 ? -14.249 8.728 -2.336 1.00 83.00 330 SER A O 1
ATOM 2738 N N . ASN A 1 331 ? -13.742 9.966 -0.524 1.00 77.38 331 ASN A N 1
ATOM 2739 C CA . ASN A 1 331 ? -15.044 10.624 -0.325 1.00 77.38 331 ASN A CA 1
ATOM 2740 C C . ASN A 1 331 ? -16.180 9.733 0.209 1.00 77.38 331 ASN A C 1
ATOM 2742 O O . ASN A 1 331 ? -17.312 10.195 0.251 1.00 77.38 331 ASN A O 1
ATOM 2746 N N . ASN A 1 332 ? -15.913 8.492 0.633 1.00 83.38 332 ASN A N 1
ATOM 2747 C CA . ASN A 1 332 ? -16.954 7.646 1.237 1.00 83.38 332 ASN A CA 1
ATOM 2748 C C . ASN A 1 332 ? -17.322 8.067 2.662 1.00 83.38 332 ASN A C 1
ATOM 2750 O O . ASN A 1 332 ? -18.406 7.727 3.127 1.00 83.38 332 ASN A O 1
ATOM 2754 N N . TYR A 1 333 ? -16.408 8.758 3.346 1.00 86.12 333 TYR A N 1
ATOM 2755 C CA . TYR A 1 333 ? -16.664 9.376 4.639 1.00 86.12 333 TYR A CA 1
ATOM 2756 C C . TYR A 1 333 ? -15.945 10.716 4.725 1.00 86.12 333 TYR A C 1
ATOM 2758 O O . TYR A 1 333 ? -14.723 10.799 4.565 1.00 86.12 333 TYR A O 1
ATOM 2766 N N . THR A 1 334 ? -16.707 11.754 5.024 1.00 88.12 334 THR A N 1
ATOM 2767 C CA . THR A 1 334 ? -16.223 13.062 5.461 1.00 88.12 334 THR A CA 1
ATOM 2768 C C . THR A 1 334 ? -16.223 13.148 6.995 1.00 88.12 334 THR A C 1
ATOM 2770 O O . THR A 1 334 ? -16.917 12.370 7.659 1.00 88.12 334 THR A O 1
ATOM 2773 N N . PRO A 1 335 ? -15.464 14.083 7.600 1.00 87.56 335 PRO A N 1
ATOM 2774 C CA . PRO A 1 335 ? -15.537 14.330 9.043 1.00 87.56 335 PRO A CA 1
ATOM 2775 C C . PRO A 1 335 ? -16.972 14.599 9.539 1.00 87.56 335 PRO A C 1
ATOM 2777 O O . PRO A 1 335 ? -17.362 14.132 10.612 1.00 87.56 335 PRO A O 1
ATOM 2780 N N . GLU A 1 336 ? -17.775 15.297 8.731 1.00 88.44 336 GLU A N 1
ATOM 2781 C CA . GLU A 1 336 ? -19.189 15.576 9.001 1.00 88.44 336 GLU A CA 1
ATOM 2782 C C . GLU A 1 336 ? -20.026 14.289 8.986 1.00 88.44 336 GLU A C 1
ATOM 2784 O O . GLU A 1 336 ? -20.728 14.005 9.953 1.00 88.44 336 GLU A O 1
ATOM 2789 N N . GLU A 1 337 ? -19.875 13.440 7.965 1.00 88.75 337 GLU A N 1
ATOM 2790 C CA . GLU A 1 337 ? -20.594 12.159 7.877 1.00 88.75 337 GLU A CA 1
ATOM 2791 C C . GLU A 1 337 ? -20.239 11.202 9.024 1.00 88.75 337 GLU A C 1
ATOM 2793 O O . GLU A 1 337 ? -21.117 10.524 9.559 1.00 88.75 337 GLU A O 1
ATOM 2798 N N . ILE A 1 338 ? -18.970 11.152 9.453 1.00 87.88 338 ILE A N 1
ATOM 2799 C CA . ILE A 1 338 ? -18.576 10.373 10.641 1.00 87.88 338 ILE A CA 1
ATOM 2800 C C . ILE A 1 338 ? -19.237 10.934 11.898 1.00 87.88 338 ILE A C 1
ATOM 2802 O O . ILE A 1 338 ? -19.681 10.162 12.753 1.00 87.88 338 ILE A O 1
ATOM 2806 N N . THR A 1 339 ? -19.323 12.259 12.010 1.00 88.69 339 THR A N 1
ATOM 2807 C CA . THR A 1 339 ? -19.997 12.916 13.130 1.00 88.69 339 THR A CA 1
ATOM 2808 C C . THR A 1 339 ? -21.482 12.563 13.143 1.00 88.69 339 THR A C 1
ATOM 2810 O O . THR A 1 339 ? -21.984 12.123 14.176 1.00 88.69 339 THR A O 1
ATOM 2813 N N . ASP A 1 340 ? -22.168 12.631 12.005 1.00 88.06 340 ASP A N 1
ATOM 2814 C CA . ASP A 1 340 ? -23.583 12.266 11.886 1.00 88.06 340 ASP A CA 1
ATOM 2815 C C . ASP A 1 340 ? -23.839 10.787 12.212 1.00 88.06 340 ASP A C 1
ATOM 2817 O O . ASP A 1 340 ? -24.757 10.454 12.974 1.00 88.06 340 ASP A O 1
ATOM 2821 N N . LEU A 1 341 ? -22.997 9.886 11.692 1.00 87.38 341 LEU A N 1
ATOM 2822 C CA . LEU A 1 341 ? -23.039 8.459 12.021 1.00 87.38 341 LEU A CA 1
ATOM 2823 C C . LEU A 1 341 ? -22.854 8.234 13.524 1.00 87.38 341 LEU A C 1
ATOM 2825 O O . LEU A 1 341 ? -23.609 7.472 14.138 1.00 87.38 341 LEU A O 1
ATOM 2829 N N . PHE A 1 342 ? -21.890 8.927 14.133 1.00 87.25 342 PHE A N 1
ATOM 2830 C CA . PHE A 1 342 ? -21.661 8.858 15.568 1.00 87.25 342 PHE A CA 1
ATOM 2831 C C . PHE A 1 342 ? -22.873 9.365 16.356 1.00 87.25 342 PHE A C 1
ATOM 2833 O O . PHE A 1 342 ? -23.351 8.637 17.224 1.00 87.25 342 PHE A O 1
ATOM 2840 N N . MET A 1 343 ? -23.424 10.541 16.040 1.00 86.38 343 MET A N 1
ATOM 2841 C CA . MET A 1 343 ? -24.569 11.120 16.758 1.00 86.38 343 MET A CA 1
ATOM 2842 C C . MET A 1 343 ? -25.808 10.216 16.686 1.00 86.38 343 MET A C 1
ATOM 2844 O O . MET A 1 343 ? -26.511 10.025 17.683 1.00 86.38 343 MET A O 1
ATOM 2848 N N . ASN A 1 344 ? -26.066 9.599 15.529 1.00 85.06 344 ASN A N 1
ATOM 2849 C CA . ASN A 1 344 ? -27.140 8.613 15.383 1.00 85.06 344 ASN A CA 1
ATOM 2850 C C . ASN A 1 344 ? -26.882 7.365 16.240 1.00 85.06 344 ASN A C 1
ATOM 2852 O O . ASN A 1 344 ? -27.774 6.908 16.963 1.00 85.06 344 ASN A O 1
ATOM 2856 N N . SER A 1 345 ? -25.649 6.853 16.224 1.00 82.19 345 SER A N 1
ATOM 2857 C CA . SER A 1 345 ? -25.249 5.711 17.052 1.00 82.19 345 SER A CA 1
ATOM 2858 C C . SER A 1 345 ? -25.364 6.009 18.552 1.00 82.19 345 SER A C 1
ATOM 2860 O O . SER A 1 345 ? -25.850 5.180 19.320 1.00 82.19 345 SER A O 1
ATOM 2862 N N . GLN A 1 346 ? -24.992 7.221 18.964 1.00 85.38 346 GLN A N 1
ATOM 2863 C CA . GLN A 1 346 ? -24.982 7.693 20.343 1.00 85.38 346 GLN A CA 1
ATOM 2864 C C . GLN A 1 346 ? -26.400 7.779 20.897 1.00 85.38 346 GLN A C 1
ATOM 2866 O O . GLN A 1 346 ? -26.644 7.292 21.999 1.00 85.38 346 GLN A O 1
ATOM 2871 N N . LYS A 1 347 ? -27.357 8.315 20.127 1.00 85.31 347 LYS A N 1
ATOM 2872 C CA . LYS A 1 347 ? -28.779 8.355 20.516 1.00 85.31 347 LYS A CA 1
ATOM 2873 C C . LYS A 1 347 ? -29.331 6.955 20.780 1.00 85.31 347 LYS A C 1
ATOM 2875 O O . LYS A 1 347 ? -29.930 6.714 21.833 1.00 85.31 347 LYS A O 1
ATOM 2880 N N . ASN A 1 348 ? -29.083 6.021 19.860 1.00 81.94 348 ASN A N 1
ATOM 2881 C CA . ASN A 1 348 ? -29.496 4.626 20.018 1.00 81.94 348 ASN A CA 1
ATOM 2882 C C . ASN A 1 348 ? -28.838 3.997 21.251 1.00 81.94 348 ASN A C 1
ATOM 2884 O O . ASN A 1 348 ? -29.510 3.388 22.083 1.00 81.94 348 ASN A O 1
ATOM 2888 N N . PHE A 1 349 ? -27.536 4.210 21.420 1.00 80.62 349 PHE A N 1
ATOM 2889 C CA . PHE A 1 349 ? -26.772 3.648 22.524 1.00 80.62 349 PHE A CA 1
ATOM 2890 C C . PHE A 1 349 ? -27.215 4.188 23.896 1.00 80.62 349 PHE A C 1
ATOM 2892 O O . PHE A 1 349 ? -27.401 3.414 24.836 1.00 80.62 349 PHE A O 1
ATOM 2899 N N . ILE A 1 350 ? -27.491 5.493 23.999 1.00 85.38 350 ILE A N 1
ATOM 2900 C CA . ILE A 1 350 ? -28.070 6.138 25.188 1.00 85.38 350 ILE A CA 1
ATOM 2901 C C . ILE A 1 350 ? -29.439 5.534 25.526 1.00 85.38 350 ILE A C 1
ATOM 2903 O O . ILE A 1 350 ? -29.710 5.246 26.693 1.00 85.38 350 ILE A O 1
ATOM 2907 N N . SER A 1 351 ? -30.298 5.317 24.525 1.00 85.38 351 SER A N 1
ATOM 2908 C CA . SER A 1 351 ? -31.619 4.704 24.717 1.00 85.38 351 SER A CA 1
ATOM 2909 C C . SER A 1 351 ? -31.511 3.305 25.338 1.00 85.38 351 SER A C 1
ATOM 2911 O O . SER A 1 351 ? -32.143 3.014 26.357 1.00 85.38 351 SER A O 1
ATOM 2913 N N . ILE A 1 352 ? -30.620 2.469 24.797 1.00 82.81 352 ILE A N 1
ATOM 2914 C CA . ILE A 1 352 ? -30.386 1.104 25.285 1.00 82.81 352 ILE A CA 1
ATOM 2915 C C . ILE A 1 352 ? -29.769 1.113 26.691 1.00 82.81 352 ILE A C 1
ATOM 2917 O O . ILE A 1 352 ? -30.128 0.287 27.536 1.00 82.81 352 ILE A O 1
ATOM 2921 N N . LEU A 1 353 ? -28.858 2.050 26.976 1.00 81.62 353 LEU A N 1
ATOM 2922 C CA . LEU A 1 353 ? -28.291 2.221 28.314 1.00 81.62 353 LEU A CA 1
ATOM 2923 C C . LEU A 1 353 ? -29.359 2.595 29.343 1.00 81.62 353 LEU A C 1
ATOM 2925 O O . LEU A 1 353 ? -29.390 1.987 30.411 1.00 81.62 353 LEU A O 1
ATOM 2929 N N . ASN A 1 354 ? -30.252 3.537 29.026 1.00 87.12 354 ASN A N 1
ATOM 2930 C CA . ASN A 1 354 ? -31.344 3.925 29.922 1.00 87.12 354 ASN A CA 1
ATOM 2931 C C . ASN A 1 354 ? -32.270 2.736 30.236 1.00 87.12 354 ASN A C 1
ATOM 2933 O O . ASN A 1 354 ? -32.576 2.497 31.407 1.00 87.12 354 ASN A O 1
ATOM 2937 N N . ASP A 1 355 ? -32.662 1.952 29.223 1.00 85.50 355 ASP A N 1
ATOM 2938 C CA . ASP A 1 355 ? -33.468 0.737 29.417 1.00 85.50 355 ASP A CA 1
ATOM 2939 C C . ASP A 1 355 ? -32.756 -0.266 30.341 1.00 85.50 355 ASP A C 1
ATOM 2941 O O . ASP A 1 355 ? -33.330 -0.727 31.333 1.00 85.50 355 ASP A O 1
ATOM 2945 N N . LYS A 1 356 ? -31.468 -0.542 30.105 1.00 83.44 356 LYS A N 1
ATOM 2946 C CA . LYS A 1 356 ? -30.687 -1.449 30.961 1.00 83.44 356 LYS A CA 1
ATOM 2947 C C . LYS A 1 356 ? -30.521 -0.944 32.391 1.00 83.44 356 LYS A C 1
ATOM 2949 O O . LYS A 1 356 ? -30.672 -1.730 33.323 1.00 83.44 356 LYS A O 1
ATOM 2954 N N . ILE A 1 357 ? -30.222 0.340 32.575 1.00 84.19 357 ILE A N 1
ATOM 2955 C CA . ILE A 1 357 ? -30.104 0.977 33.894 1.00 84.19 357 ILE A CA 1
ATOM 2956 C C . ILE A 1 357 ? -31.423 0.832 34.660 1.00 84.19 357 ILE A C 1
ATOM 2958 O O . ILE A 1 357 ? -31.410 0.457 35.835 1.00 84.19 357 ILE A O 1
ATOM 2962 N N . SER A 1 358 ? -32.564 1.044 33.995 1.00 86.00 358 SER A N 1
ATOM 2963 C CA . SER A 1 358 ? -33.882 0.883 34.617 1.00 86.00 358 SER A CA 1
ATOM 2964 C C . SER A 1 358 ? -34.120 -0.557 35.101 1.00 86.00 358 SER A C 1
ATOM 2966 O O . SER A 1 358 ? -34.476 -0.766 36.263 1.00 86.00 358 SER A O 1
ATOM 2968 N N . LYS A 1 359 ? -33.807 -1.560 34.266 1.00 84.62 359 LYS A N 1
ATOM 2969 C CA . LYS A 1 359 ? -33.927 -2.991 34.597 1.00 84.62 359 LYS A CA 1
ATOM 2970 C C . LYS A 1 359 ? -33.007 -3.400 35.747 1.00 84.62 359 LYS A C 1
ATOM 2972 O O . LYS A 1 359 ? -33.445 -4.081 36.671 1.00 84.62 359 LYS A O 1
ATOM 2977 N N . LEU A 1 360 ? -31.750 -2.951 35.733 1.00 81.69 360 LEU A N 1
ATOM 2978 C CA . LEU A 1 360 ? -30.788 -3.216 36.810 1.00 81.69 360 LEU A CA 1
ATOM 2979 C C . LEU A 1 360 ? -31.246 -2.605 38.140 1.00 81.69 360 LEU A C 1
ATOM 2981 O O . LEU A 1 360 ? -31.153 -3.258 39.177 1.00 81.69 360 LEU A O 1
ATOM 2985 N N . THR A 1 361 ? -31.805 -1.394 38.107 1.00 84.31 361 THR A N 1
ATOM 2986 C CA . THR A 1 361 ? -32.334 -0.717 39.301 1.00 84.31 361 THR A CA 1
ATOM 2987 C C . THR A 1 361 ? -33.497 -1.498 39.925 1.00 84.31 361 THR A C 1
ATOM 2989 O O . THR A 1 361 ? -33.588 -1.602 41.149 1.00 84.31 361 THR A O 1
ATOM 2992 N N . VAL A 1 362 ? -34.375 -2.086 39.104 1.00 83.75 362 VAL A N 1
ATOM 2993 C CA . VAL A 1 362 ? -35.454 -2.973 39.577 1.00 83.75 362 VAL A CA 1
ATOM 2994 C C . VAL A 1 362 ? -34.887 -4.268 40.166 1.00 83.75 362 VAL A C 1
ATOM 2996 O O . VAL A 1 362 ? -35.298 -4.672 41.252 1.00 83.75 362 VAL A O 1
ATOM 2999 N N . ASN A 1 363 ? -33.906 -4.888 39.506 1.00 79.62 363 ASN A N 1
ATOM 3000 C CA . ASN A 1 363 ? -33.284 -6.121 39.994 1.00 79.62 363 ASN A CA 1
ATOM 3001 C C . ASN A 1 363 ? -32.606 -5.933 41.357 1.00 79.62 363 ASN A C 1
ATOM 3003 O O . ASN A 1 363 ? -32.790 -6.767 42.238 1.00 79.62 363 ASN A O 1
ATOM 3007 N N . ILE A 1 364 ? -31.896 -4.820 41.571 1.00 79.06 364 ILE A N 1
ATOM 3008 C CA . ILE A 1 364 ? -31.276 -4.498 42.869 1.00 79.06 364 ILE A CA 1
ATOM 3009 C C . ILE A 1 364 ? -32.335 -4.411 43.974 1.00 79.06 364 ILE A C 1
ATOM 3011 O O . ILE A 1 364 ? -32.153 -4.988 45.046 1.00 79.06 364 ILE A O 1
ATOM 3015 N N . LYS A 1 365 ? -33.479 -3.758 43.711 1.00 81.50 365 LYS A N 1
ATOM 3016 C CA . LYS A 1 365 ? -34.595 -3.709 44.673 1.00 81.50 365 LYS A CA 1
ATOM 3017 C C . LYS A 1 365 ? -35.099 -5.113 45.025 1.00 81.50 365 LYS A C 1
ATOM 3019 O O . LYS A 1 365 ? -35.314 -5.391 46.202 1.00 81.50 365 LYS A O 1
ATOM 3024 N N . ASN A 1 366 ? -35.231 -5.998 44.037 1.00 78.38 366 ASN A N 1
ATOM 3025 C CA . ASN A 1 366 ? -35.677 -7.377 44.250 1.00 78.38 366 ASN A CA 1
ATOM 3026 C C . ASN A 1 366 ? -34.651 -8.215 45.035 1.00 78.38 366 ASN A C 1
ATOM 3028 O O . ASN A 1 366 ? -35.032 -8.922 45.965 1.00 78.38 366 ASN A O 1
ATOM 3032 N N . TYR A 1 367 ? -33.355 -8.111 44.721 1.00 78.56 367 TYR A N 1
ATOM 3033 C CA . TYR A 1 367 ? -32.299 -8.828 45.450 1.00 78.56 367 TYR A CA 1
ATOM 3034 C C . TYR A 1 367 ? -32.196 -8.389 46.911 1.00 78.56 367 TYR A C 1
ATOM 3036 O O . TYR A 1 367 ? -32.034 -9.233 47.795 1.00 78.56 367 TYR A O 1
ATOM 3044 N N . ASN A 1 368 ? -32.368 -7.091 47.171 1.00 75.19 368 ASN A N 1
ATOM 3045 C CA . ASN A 1 368 ? -32.399 -6.545 48.525 1.00 75.19 368 ASN A CA 1
ATOM 3046 C C . ASN A 1 368 ? -33.619 -7.048 49.318 1.00 75.19 368 ASN A C 1
ATOM 3048 O O . ASN A 1 368 ? -33.489 -7.331 50.506 1.00 75.19 368 ASN A O 1
ATOM 3052 N N . MET A 1 369 ? -34.781 -7.234 48.675 1.00 72.62 369 MET A N 1
ATOM 3053 C CA . MET A 1 369 ? -35.947 -7.872 49.314 1.00 72.62 369 MET A CA 1
ATOM 3054 C C . MET A 1 369 ? -35.729 -9.364 49.609 1.00 72.62 369 MET A C 1
ATOM 3056 O O . MET A 1 369 ? -36.266 -9.877 50.586 1.00 72.62 369 MET A O 1
ATOM 3060 N N . LEU A 1 370 ? -34.934 -10.056 48.789 1.00 75.62 370 LEU A N 1
ATOM 3061 C CA . LEU A 1 370 ? -34.621 -11.484 48.919 1.00 75.62 370 LEU A CA 1
ATOM 3062 C C . LEU A 1 370 ? -33.374 -11.765 49.779 1.00 75.62 370 LEU A C 1
ATOM 3064 O O . LEU A 1 370 ? -32.901 -12.900 49.811 1.00 75.62 370 LEU A O 1
ATOM 3068 N N . SER A 1 371 ? -32.804 -10.764 50.464 1.00 72.50 371 SER A N 1
ATOM 3069 C CA . SER A 1 371 ? -31.564 -10.874 51.265 1.00 72.50 371 SER A CA 1
ATOM 3070 C C . SER A 1 371 ? -30.335 -11.416 50.505 1.00 72.50 371 SER A C 1
ATOM 3072 O O . SER A 1 371 ? -29.388 -11.929 51.101 1.00 72.50 371 SER A O 1
ATOM 3074 N N . SER A 1 372 ? -30.320 -11.280 49.175 1.00 67.81 372 SER A N 1
ATOM 3075 C CA . SER A 1 372 ? -29.255 -11.776 48.290 1.00 67.81 372 SER A CA 1
ATOM 3076 C C . SER A 1 372 ? -28.160 -10.716 48.092 1.00 67.81 372 SER A C 1
ATOM 3078 O O . SER A 1 372 ? -27.978 -10.168 47.005 1.00 67.81 372 SER A O 1
ATOM 3080 N N . ASN A 1 373 ? -27.440 -10.403 49.175 1.00 71.25 373 ASN A N 1
ATOM 3081 C CA . ASN A 1 373 ? -26.532 -9.247 49.262 1.00 71.25 373 ASN A CA 1
ATOM 3082 C C . ASN A 1 373 ? -25.362 -9.267 48.258 1.00 71.25 373 ASN A C 1
ATOM 3084 O O . ASN A 1 373 ? -24.902 -8.210 47.833 1.00 71.25 373 ASN A O 1
ATOM 3088 N N . GLU A 1 374 ? -24.868 -10.444 47.870 1.00 75.62 374 GLU A N 1
ATOM 3089 C CA . GLU A 1 374 ? -23.740 -10.573 46.936 1.00 75.62 374 GLU A CA 1
ATOM 3090 C C . GLU A 1 374 ? -24.144 -10.210 45.497 1.00 75.62 374 GLU A C 1
ATOM 3092 O O . GLU A 1 374 ? -23.524 -9.351 44.871 1.00 75.62 374 GLU A O 1
ATOM 3097 N N . GLN A 1 375 ? -25.269 -10.755 45.023 1.00 72.88 375 GLN A N 1
ATOM 3098 C CA . GLN A 1 375 ? -25.839 -10.452 43.703 1.00 72.88 375 GLN A CA 1
ATOM 3099 C C . GLN A 1 375 ? -26.257 -8.981 43.584 1.00 72.88 375 GLN A C 1
ATOM 3101 O O . GLN A 1 375 ? -26.065 -8.361 42.535 1.00 72.88 375 GLN A O 1
ATOM 3106 N N . ALA A 1 376 ? -26.786 -8.393 44.664 1.00 69.88 376 ALA A N 1
ATOM 3107 C CA . ALA A 1 376 ? -27.086 -6.964 44.715 1.00 69.88 376 ALA A CA 1
ATOM 3108 C C . ALA A 1 376 ? -25.819 -6.116 44.496 1.00 69.88 376 ALA A C 1
ATOM 3110 O O . ALA A 1 376 ? -25.825 -5.206 43.669 1.00 69.88 376 ALA A O 1
ATOM 3111 N N . ARG A 1 377 ? -24.708 -6.469 45.156 1.00 72.81 377 ARG A N 1
ATOM 3112 C CA . ARG A 1 377 ? -23.431 -5.742 45.081 1.00 72.81 377 ARG A CA 1
ATOM 3113 C C . ARG A 1 377 ? -22.766 -5.826 43.702 1.00 72.81 377 ARG A C 1
ATOM 3115 O O . ARG A 1 377 ? -22.248 -4.827 43.194 1.00 72.81 377 ARG A O 1
ATOM 3122 N N . GLU A 1 378 ? -22.799 -6.996 43.067 1.00 72.69 378 GLU A N 1
ATOM 3123 C CA . GLU A 1 378 ? -22.330 -7.163 41.684 1.00 72.69 378 GLU A CA 1
ATOM 3124 C C . GLU A 1 378 ? -23.170 -6.324 40.709 1.00 72.69 378 GLU A C 1
ATOM 3126 O O . GLU A 1 378 ? -22.632 -5.602 39.863 1.00 72.69 378 GLU A O 1
ATOM 3131 N N . THR A 1 379 ? -24.495 -6.347 40.879 1.00 73.75 379 THR A N 1
ATOM 3132 C CA . THR A 1 379 ? -25.433 -5.590 40.038 1.00 73.75 379 THR A CA 1
ATOM 3133 C C . THR A 1 379 ? -25.263 -4.075 40.218 1.00 73.75 379 THR A C 1
ATOM 3135 O O . THR A 1 379 ? -25.286 -3.337 39.233 1.00 73.75 379 THR A O 1
ATOM 3138 N N . GLU A 1 380 ? -25.015 -3.597 41.442 1.00 75.50 380 GLU A N 1
ATOM 3139 C CA . GLU A 1 380 ? -24.683 -2.193 41.734 1.00 75.50 380 GLU A CA 1
ATOM 3140 C C . GLU A 1 380 ? -23.391 -1.741 41.044 1.00 75.50 380 GLU A C 1
ATOM 3142 O O . GLU A 1 380 ? -23.313 -0.626 40.521 1.00 75.50 380 GLU A O 1
ATOM 3147 N N . THR A 1 381 ? -22.383 -2.613 40.982 1.00 75.19 381 THR A N 1
ATOM 3148 C CA . THR A 1 381 ? -21.115 -2.310 40.303 1.00 75.19 381 THR A CA 1
ATOM 3149 C C . THR A 1 381 ? -21.332 -2.101 38.802 1.00 75.19 381 THR A C 1
ATOM 3151 O O . THR A 1 381 ? -20.814 -1.145 38.220 1.00 75.19 381 THR A O 1
ATOM 3154 N N . ILE A 1 382 ? -22.149 -2.950 38.172 1.00 73.50 382 ILE A N 1
ATOM 3155 C CA . ILE A 1 382 ? -22.527 -2.820 36.756 1.00 73.50 382 ILE A CA 1
ATOM 3156 C C . ILE A 1 382 ? -23.374 -1.561 36.531 1.00 73.50 382 ILE A C 1
ATOM 3158 O O . ILE A 1 382 ? -23.126 -0.812 35.584 1.00 73.50 382 ILE A O 1
ATOM 3162 N N . LEU A 1 383 ? -24.336 -1.288 37.419 1.00 78.38 383 LEU A N 1
ATOM 3163 C CA . LEU A 1 383 ? -25.172 -0.089 37.359 1.00 78.38 383 LEU A CA 1
ATOM 3164 C C . LEU A 1 383 ? -24.318 1.186 37.394 1.00 78.38 383 LEU A C 1
ATOM 3166 O O . LEU A 1 383 ? -24.548 2.105 36.604 1.00 78.38 383 LEU A O 1
ATOM 3170 N N . LYS A 1 384 ? -23.302 1.230 38.266 1.00 79.12 384 LYS A N 1
ATOM 3171 C CA . LYS A 1 384 ? -22.362 2.353 38.359 1.00 79.12 384 LYS A CA 1
ATOM 3172 C C . LYS A 1 384 ? -21.573 2.539 37.062 1.00 79.12 384 LYS A C 1
ATOM 3174 O O . LYS A 1 384 ? -21.468 3.662 36.576 1.00 79.12 384 LYS A O 1
ATOM 3179 N N . LYS A 1 385 ? -21.082 1.450 36.457 1.00 75.75 385 LYS A N 1
ATOM 3180 C CA . LYS A 1 385 ? -20.390 1.489 35.155 1.00 75.75 385 LYS A CA 1
ATOM 3181 C C . LYS A 1 385 ? -21.284 2.056 34.049 1.00 75.75 385 LYS A C 1
ATOM 3183 O O . LYS A 1 385 ? -20.859 2.957 33.332 1.00 75.75 385 LYS A O 1
ATOM 3188 N N . PHE A 1 386 ? -22.527 1.587 33.934 1.00 80.12 386 PHE A N 1
ATOM 3189 C CA . PHE A 1 386 ? -23.459 2.099 32.919 1.00 80.12 386 PHE A CA 1
ATOM 3190 C C . PHE A 1 386 ? -23.862 3.546 33.163 1.00 80.12 386 PHE A C 1
ATOM 3192 O O . PHE A 1 386 ? -23.987 4.307 32.209 1.00 80.12 386 PHE A O 1
ATOM 3199 N N . SER A 1 387 ? -24.022 3.945 34.422 1.00 81.12 387 SER A N 1
ATOM 3200 C CA . SER A 1 387 ? -24.333 5.332 34.769 1.00 81.12 387 SER A CA 1
ATOM 3201 C C . SER A 1 387 ? -23.188 6.277 34.391 1.00 81.12 387 SER A C 1
ATOM 3203 O O . SER A 1 387 ? -23.443 7.330 33.812 1.00 81.12 387 SER A O 1
ATOM 3205 N N . ASN A 1 388 ? -21.933 5.876 34.628 1.00 80.00 388 ASN A N 1
ATOM 3206 C CA . ASN A 1 388 ? -20.753 6.637 34.201 1.00 80.00 388 ASN A CA 1
ATOM 3207 C C . ASN A 1 388 ? -20.645 6.720 32.670 1.00 80.00 388 ASN A C 1
ATOM 3209 O O . ASN A 1 388 ? -20.379 7.781 32.110 1.00 80.00 388 ASN A O 1
ATOM 3213 N N . MET A 1 389 ? -20.881 5.603 31.978 1.00 79.56 389 MET A N 1
ATOM 3214 C CA . MET A 1 389 ? -20.913 5.566 30.516 1.00 79.56 389 MET A CA 1
ATOM 3215 C C . MET A 1 389 ? -21.980 6.524 29.972 1.00 79.56 389 MET A C 1
ATOM 3217 O O . MET A 1 389 ? -21.696 7.334 29.095 1.00 79.56 389 MET A O 1
ATOM 3221 N N . LEU A 1 390 ? -23.188 6.494 30.542 1.00 83.88 390 LEU A N 1
ATOM 3222 C CA . LEU A 1 390 ? -24.288 7.382 30.174 1.00 83.88 390 LEU A CA 1
ATOM 3223 C C . LEU A 1 390 ? -23.948 8.859 30.410 1.00 83.88 390 LEU A C 1
ATOM 3225 O O . LEU A 1 390 ? -24.280 9.690 29.568 1.00 83.88 390 LEU A O 1
ATOM 3229 N N . SER A 1 391 ? -23.308 9.202 31.533 1.00 82.31 391 SER A N 1
ATOM 3230 C CA . SER A 1 391 ? -22.945 10.594 31.819 1.00 82.31 391 SER A CA 1
ATOM 3231 C C . SER A 1 391 ? -21.909 11.124 30.832 1.00 82.31 391 SER A C 1
ATOM 3233 O O . SER A 1 391 ? -22.046 12.249 30.367 1.00 82.31 391 SER A O 1
ATOM 3235 N N . ILE A 1 392 ? -20.921 10.302 30.468 1.00 79.00 392 ILE A N 1
ATOM 3236 C CA . ILE A 1 392 ? -19.903 10.645 29.465 1.00 79.00 392 ILE A CA 1
ATOM 3237 C C . ILE A 1 392 ? -20.532 10.789 28.083 1.00 79.00 392 ILE A C 1
ATOM 3239 O O . ILE A 1 392 ? -20.280 11.757 27.381 1.00 79.00 392 ILE A O 1
ATOM 3243 N N . LEU A 1 393 ? -21.413 9.869 27.698 1.00 80.56 393 LEU A N 1
ATOM 3244 C CA . LEU A 1 393 ? -22.113 9.968 26.419 1.00 80.56 393 LEU A CA 1
ATOM 3245 C C . LEU A 1 393 ? -22.959 11.228 26.320 1.00 80.56 393 LEU A C 1
ATOM 3247 O O . LEU A 1 393 ? -22.987 11.834 25.260 1.00 80.56 393 LEU A O 1
ATOM 3251 N N . LYS A 1 394 ? -23.607 11.649 27.405 1.00 82.12 394 LYS A N 1
ATOM 3252 C CA . LYS A 1 394 ? -24.343 12.917 27.433 1.00 82.12 394 LYS A CA 1
ATOM 3253 C C . LYS A 1 394 ? -23.424 14.139 27.444 1.00 82.12 394 LYS A C 1
ATOM 3255 O O . LYS A 1 394 ? -23.824 15.178 26.943 1.00 82.12 394 LYS A O 1
ATOM 3260 N N . SER A 1 395 ? -22.207 14.037 27.986 1.00 79.31 395 SER A N 1
ATOM 3261 C CA . SER A 1 395 ? -21.247 15.151 27.969 1.00 79.31 395 SER A CA 1
ATOM 3262 C C . SER A 1 395 ? -20.600 15.374 26.604 1.00 79.31 395 SER A C 1
ATOM 3264 O O . SER A 1 395 ? -20.026 16.431 26.381 1.00 79.31 395 SER A O 1
ATOM 3266 N N . ILE A 1 396 ? -20.691 14.399 25.696 1.00 74.31 396 ILE A N 1
ATOM 3267 C CA . ILE A 1 396 ? -20.155 14.489 24.330 1.00 74.31 396 ILE A CA 1
ATOM 3268 C C . ILE A 1 396 ? -21.053 15.372 23.419 1.00 74.31 396 ILE A C 1
ATOM 3270 O O . ILE A 1 396 ? -20.762 15.534 22.235 1.00 74.31 396 ILE A O 1
ATOM 3274 N N . GLU A 1 397 ? -22.112 15.997 23.954 1.00 61.16 397 GLU A N 1
ATOM 3275 C CA . GLU A 1 397 ? -22.938 16.990 23.247 1.00 61.16 397 GLU A CA 1
ATOM 3276 C C . GLU A 1 397 ? -22.308 18.399 23.254 1.00 61.16 397 GLU A C 1
ATOM 3278 O O . GLU A 1 397 ? -22.517 19.194 24.174 1.00 61.16 397 GLU A O 1
ATOM 3283 N N . ASN A 1 398 ? -21.515 18.665 22.211 1.00 45.53 398 ASN A N 1
ATOM 3284 C CA . ASN A 1 398 ? -21.374 19.900 21.415 1.00 45.53 398 ASN A CA 1
ATOM 3285 C C . ASN A 1 398 ? -20.153 19.748 20.505 1.00 45.53 398 ASN A C 1
ATOM 3287 O O . ASN A 1 398 ? -19.031 19.592 21.042 1.00 45.53 398 ASN A O 1
#

pLDDT: mean 79.6, std 16.16, range [31.81, 98.31]

Organism: Neisseria subflava (NCBI:txid28449)

Secondary structure (DSSP, 8-state):
-------HHHHHHHHHHHHHHHHHHHHHHHHHHHHHHH---S----HHHHHHHHHHHHHHHHHHHHHHHHHHHHHHHHHHHHHHHHHHHHHHHHHHHHHHHHHHHHHHHHHHHHHHHHHHHHHHHHHHHHHHHHHHHHHHTTS-----SSHHHHHHHHHT--TTTTT-TTS-HHHHHHHHIIIIIIS-HHHHHHHHHHHHHHHHHHHHH-S-HHHHHHHTT--SHHHHHHHHHS---HHHHHHHHHHHHTS-HHHHHHHHHHTSPPP--TT-TT----HHHHHHHHHTTTTTT------TT-BTTBS-HHHHHHHHHHHH--GGGGGGGTTS--HHHHHHHHHHHHHHHHHHHHHHHHHHHHHHHHHHHTT-HHHHHHHHHHHHHHHHHHHHHHHT--